Protein AF-A0A1H0V6J5-F1 (afdb_monomer_lite)

pLDDT: mean 73.84, std 20.52, range [30.53, 98.06]

Sequence (444 aa):
MPEMDPIKNMISATDPMHGDPAVPDGEATLRRILTEPAEFSDSLPHNVFSLADRKRRRARLAGVLTLAAAAVTAGVLVATNLGSLTTAPVPAGTVTPTATASPMASATASAGVSPSATPTPTSAASVPAATGPVACTKDSVVGVQSWFADQLPAAQVAGCAGDWMALSMTASGGQTDTGSWFWMAKLTDRKYIIDADQPWANMPGWDQAAANNERLTAEQYMDGQFASKGIPVELRTALVGAPEPGSLAARGIKTYQYWSTGYKLAFNYPAAWQLAGTAASNALSNGEGTSLTDSAGKEVARLAFGDTNDWTTSGCLNNAPYKVLDSQPMAGLPVDPEAPAQGAPRFAYVAMTSAANDGGPVQAGIGITNRIAGQDGIGCVLDFAVQGPDSLKFYSFADRRPLGGATWGLYKFQTMDEALAFTRTQAYKDLKTVITSLTVTKVS

Structure (mmCIF, N/CA/C/O backbone):
data_AF-A0A1H0V6J5-F1
#
_entry.id   AF-A0A1H0V6J5-F1
#
loop_
_atom_site.group_PDB
_atom_site.id
_atom_site.type_symbol
_atom_site.label_atom_id
_atom_site.label_alt_id
_atom_site.label_comp_id
_atom_site.label_asym_id
_atom_site.label_entity_id
_atom_site.label_seq_id
_atom_site.pdbx_PDB_ins_code
_atom_site.Cartn_x
_atom_site.Cartn_y
_atom_site.Cartn_z
_atom_site.occupancy
_atom_site.B_iso_or_equiv
_atom_site.auth_seq_id
_atom_site.auth_comp_id
_atom_site.auth_asym_id
_atom_site.auth_atom_id
_atom_site.pdbx_PDB_model_num
ATOM 1 N N . MET A 1 1 ? -52.566 -12.460 -64.197 1.00 46.47 1 MET A N 1
ATOM 2 C CA . MET A 1 1 ? -51.550 -11.472 -63.779 1.00 46.47 1 MET A CA 1
ATOM 3 C C . MET A 1 1 ? -50.458 -12.252 -63.069 1.00 46.47 1 MET A C 1
ATOM 5 O O . MET A 1 1 ? -50.812 -12.945 -62.125 1.00 46.47 1 MET A O 1
ATOM 9 N N . PRO A 1 2 ? -49.212 -12.279 -63.569 1.00 49.19 2 PRO A N 1
ATOM 10 C CA . PRO A 1 2 ? -48.155 -13.048 -62.932 1.00 49.19 2 PRO A CA 1
ATOM 11 C C . PRO A 1 2 ? -47.672 -12.306 -61.683 1.00 49.19 2 PRO A C 1
ATOM 13 O O . PRO A 1 2 ? -47.327 -11.127 -61.734 1.00 49.19 2 PRO A O 1
ATOM 16 N N . GLU A 1 3 ? -47.729 -13.018 -60.568 1.00 61.97 3 GLU A N 1
ATOM 17 C CA . GLU A 1 3 ? -47.340 -12.607 -59.225 1.00 61.97 3 GLU A CA 1
ATOM 18 C C . GLU A 1 3 ? -45.806 -12.549 -59.147 1.00 61.97 3 GLU A C 1
ATOM 20 O O . GLU A 1 3 ? -45.122 -13.530 -59.438 1.00 61.97 3 GLU A O 1
ATOM 25 N N . MET A 1 4 ? -45.256 -11.366 -58.856 1.00 65.00 4 MET A N 1
ATOM 26 C CA . MET A 1 4 ? -43.814 -11.175 -58.682 1.00 65.00 4 MET A CA 1
ATOM 27 C C . MET A 1 4 ? -43.392 -11.592 -57.275 1.00 65.00 4 MET A C 1
ATOM 29 O O . MET A 1 4 ? -43.986 -11.166 -56.288 1.00 65.00 4 MET A O 1
ATOM 33 N N . ASP A 1 5 ? -42.322 -12.380 -57.218 1.00 68.88 5 ASP A N 1
ATOM 34 C CA . ASP A 1 5 ? -41.716 -12.913 -56.002 1.00 68.88 5 ASP A CA 1
ATOM 35 C C . ASP A 1 5 ? -41.180 -11.781 -55.088 1.00 68.88 5 ASP A C 1
ATOM 37 O O . ASP A 1 5 ? -40.310 -11.006 -55.516 1.00 68.88 5 ASP A O 1
ATOM 41 N N . PRO A 1 6 ? -41.670 -11.658 -53.837 1.00 68.44 6 PRO A N 1
ATOM 42 C CA . PRO A 1 6 ? -41.308 -10.578 -52.914 1.00 68.44 6 PRO A CA 1
ATOM 43 C C . PRO A 1 6 ? -39.819 -10.554 -52.549 1.00 68.44 6 PRO A C 1
ATOM 45 O O . PRO A 1 6 ? -39.295 -9.502 -52.179 1.00 68.44 6 PRO A O 1
ATOM 48 N N . ILE A 1 7 ? -39.103 -11.670 -52.720 1.00 58.84 7 ILE A N 1
ATOM 49 C CA . ILE A 1 7 ? -37.666 -11.748 -52.429 1.00 58.84 7 ILE A CA 1
ATOM 50 C C . ILE A 1 7 ? -36.856 -10.925 -53.442 1.00 58.84 7 ILE A C 1
ATOM 52 O O . ILE A 1 7 ? -35.848 -10.309 -53.090 1.00 58.84 7 ILE A O 1
ATOM 56 N N . LYS A 1 8 ? -37.329 -10.816 -54.690 1.00 61.16 8 LYS A N 1
ATOM 57 C CA . LYS A 1 8 ? -36.633 -10.052 -55.734 1.00 61.16 8 LYS A CA 1
ATOM 58 C C . LYS A 1 8 ? -36.681 -8.539 -55.487 1.00 61.16 8 LYS A C 1
ATOM 60 O O . LYS A 1 8 ? -35.752 -7.840 -55.877 1.00 61.16 8 LYS A O 1
ATOM 65 N N . ASN A 1 9 ? -37.707 -8.057 -54.780 1.00 59.72 9 ASN A N 1
ATOM 66 C CA . ASN A 1 9 ? -37.846 -6.647 -54.399 1.00 59.72 9 ASN A CA 1
ATOM 67 C C . ASN A 1 9 ? -36.971 -6.246 -53.202 1.00 59.72 9 ASN A C 1
ATOM 69 O O . ASN A 1 9 ? -36.669 -5.067 -53.041 1.00 59.72 9 ASN A O 1
ATOM 73 N N . MET A 1 10 ? -36.535 -7.200 -52.373 1.00 59.53 10 MET A N 1
ATOM 74 C CA . MET A 1 10 ? -35.634 -6.898 -51.255 1.00 59.53 10 MET A CA 1
ATOM 75 C C . MET A 1 10 ? -34.166 -6.799 -51.681 1.00 59.53 10 MET A C 1
ATOM 77 O O . MET A 1 10 ? -33.404 -6.081 -51.045 1.00 59.53 10 MET A O 1
ATOM 81 N N . ILE A 1 11 ? -33.763 -7.467 -52.767 1.00 58.75 11 ILE A N 1
ATOM 82 C CA . ILE A 1 11 ? -32.358 -7.488 -53.211 1.00 58.75 11 ILE A CA 1
ATOM 83 C C . ILE A 1 11 ? -32.016 -6.264 -54.084 1.00 58.75 11 ILE A C 1
ATOM 85 O O . ILE A 1 11 ? -30.873 -5.819 -54.097 1.00 58.75 11 ILE A O 1
ATOM 89 N N . SER A 1 12 ? -32.995 -5.647 -54.756 1.00 57.00 12 SER A N 1
ATOM 90 C CA . SER A 1 12 ? -32.774 -4.424 -55.549 1.00 57.00 12 SER A CA 1
ATOM 91 C C . SER A 1 12 ? -32.612 -3.146 -54.716 1.00 57.00 12 SER A C 1
ATOM 93 O O . SER A 1 12 ? -32.213 -2.122 -55.259 1.00 57.00 12 SER A O 1
ATOM 95 N N . ALA A 1 13 ? -32.917 -3.179 -53.416 1.00 53.94 13 ALA A N 1
ATOM 96 C CA . ALA A 1 13 ? -32.849 -2.010 -52.533 1.00 53.94 13 ALA A CA 1
ATOM 97 C C . ALA A 1 13 ? -31.482 -1.829 -51.844 1.00 53.94 13 ALA A C 1
ATOM 99 O O . ALA A 1 13 ? -31.339 -0.970 -50.979 1.00 53.94 13 ALA A O 1
ATOM 100 N N . THR A 1 14 ? -30.478 -2.646 -52.178 1.00 48.25 14 THR A N 1
ATOM 101 C CA . THR A 1 14 ? -29.167 -2.635 -51.500 1.00 48.25 14 THR A CA 1
ATOM 102 C C . THR A 1 14 ? -28.004 -2.596 -52.491 1.00 48.25 14 THR A C 1
ATOM 104 O O . THR A 1 14 ? -26.972 -3.218 -52.262 1.00 48.25 14 THR A O 1
ATOM 107 N N . ASP A 1 15 ? -28.163 -1.870 -53.601 1.00 55.22 15 ASP A N 1
ATOM 108 C CA . ASP A 1 15 ? -27.044 -1.510 -54.477 1.00 55.22 15 ASP A CA 1
ATOM 109 C C . ASP A 1 15 ? -26.354 -0.241 -53.929 1.00 55.22 15 ASP A C 1
ATOM 111 O O . ASP A 1 15 ? -26.942 0.842 -53.982 1.00 55.22 15 ASP A O 1
ATOM 115 N N . PRO A 1 16 ? -25.130 -0.337 -53.377 1.00 50.22 16 PRO A N 1
ATOM 116 C CA . PRO A 1 16 ? -24.439 0.787 -52.750 1.00 50.22 16 PRO A CA 1
ATOM 117 C C . PRO A 1 16 ? -23.784 1.742 -53.763 1.00 50.22 16 PRO A C 1
ATOM 119 O O . PRO A 1 16 ? -23.086 2.666 -53.350 1.00 50.22 16 PRO A O 1
ATOM 122 N N . MET A 1 17 ? -23.972 1.533 -55.073 1.00 52.91 17 MET A N 1
ATOM 123 C CA . MET A 1 17 ? -23.316 2.328 -56.122 1.00 52.91 17 MET A CA 1
ATOM 124 C C . MET A 1 17 ? -24.209 3.411 -56.748 1.00 52.91 17 MET A C 1
ATOM 126 O O . MET A 1 17 ? -23.724 4.188 -57.571 1.00 52.91 17 MET A O 1
ATOM 130 N N . HIS A 1 18 ? -25.484 3.517 -56.362 1.00 52.94 18 HIS A N 1
ATOM 131 C CA . HIS A 1 18 ? -26.336 4.642 -56.765 1.00 52.94 18 HIS A CA 1
ATOM 132 C C . HIS A 1 18 ? -26.285 5.752 -55.709 1.00 52.94 18 HIS A C 1
ATOM 134 O O . HIS A 1 18 ? -26.972 5.704 -54.693 1.00 52.94 18 HIS A O 1
ATOM 140 N N . GLY A 1 19 ? -25.432 6.750 -55.953 1.00 49.34 19 GLY A N 1
ATOM 141 C CA . GLY A 1 19 ? -25.333 7.949 -55.125 1.00 49.34 19 GLY A CA 1
ATOM 142 C C . GLY A 1 19 ? -26.626 8.767 -55.155 1.00 49.34 19 GLY A C 1
ATOM 143 O O . GLY A 1 19 ? -27.114 9.138 -56.221 1.00 49.34 19 GLY A O 1
ATOM 144 N N . ASP A 1 20 ? -27.163 9.042 -53.971 1.00 48.38 20 ASP A N 1
ATOM 145 C CA . ASP A 1 20 ? -28.308 9.922 -53.747 1.00 48.38 20 ASP A CA 1
ATOM 146 C C . ASP A 1 20 ? -27.907 11.387 -54.047 1.00 48.38 20 ASP A C 1
ATOM 148 O O . ASP A 1 20 ? -26.966 11.894 -53.426 1.00 48.38 20 ASP A O 1
ATOM 152 N N . PRO A 1 21 ? -28.569 12.100 -54.983 1.00 54.00 21 PRO A N 1
ATOM 153 C CA . PRO A 1 21 ? -28.198 13.467 -55.370 1.00 54.00 21 PRO A CA 1
ATOM 154 C C . PRO A 1 21 ? -28.441 14.527 -54.278 1.00 54.00 21 PRO A C 1
ATOM 156 O O . PRO A 1 21 ? -28.193 15.710 -54.514 1.00 54.00 21 PRO A O 1
ATOM 159 N N . ALA A 1 22 ? -28.928 14.138 -53.096 1.00 58.81 22 ALA A N 1
ATOM 160 C CA . ALA A 1 22 ? -29.209 15.044 -51.983 1.00 58.81 22 ALA A CA 1
ATOM 161 C C . ALA A 1 22 ? -28.059 15.205 -50.963 1.00 58.81 22 ALA A C 1
ATOM 163 O O . ALA A 1 22 ? -28.188 16.012 -50.039 1.00 58.81 22 ALA A O 1
ATOM 164 N N . VAL A 1 23 ? -26.938 14.483 -51.101 1.00 59.75 23 VAL A N 1
ATOM 165 C CA . VAL A 1 23 ? -25.793 14.601 -50.176 1.00 59.75 23 VAL A CA 1
ATOM 166 C C . VAL A 1 23 ? -24.740 15.566 -50.745 1.00 59.75 23 VAL A C 1
ATOM 168 O O . VAL A 1 23 ? -24.264 15.344 -51.858 1.00 59.75 23 VAL A O 1
ATOM 171 N N . PRO A 1 24 ? -24.348 16.637 -50.023 1.00 60.69 24 PRO A N 1
ATOM 172 C CA . PRO A 1 24 ? -23.351 17.585 -50.512 1.00 60.69 24 PRO A CA 1
ATOM 173 C C . PRO A 1 24 ? -21.992 16.912 -50.714 1.00 60.69 24 PRO A C 1
ATOM 175 O O . PRO A 1 24 ? -21.483 16.243 -49.814 1.00 60.69 24 PRO A O 1
ATOM 178 N N . ASP A 1 25 ? -21.391 17.134 -51.882 1.00 73.19 25 ASP A N 1
ATOM 179 C CA . ASP A 1 25 ? -20.059 16.643 -52.223 1.00 73.19 25 ASP A CA 1
ATOM 180 C C . ASP A 1 25 ? -19.000 17.234 -51.270 1.00 73.19 25 ASP A C 1
ATOM 182 O O . ASP A 1 25 ? -18.678 18.433 -51.281 1.00 73.19 25 ASP A O 1
ATOM 186 N N . GLY A 1 26 ? -18.470 16.372 -50.402 1.00 68.75 26 GLY A N 1
ATOM 187 C CA . GLY A 1 26 ? -17.447 16.728 -49.424 1.00 68.75 26 GLY A CA 1
ATOM 188 C C . GLY A 1 26 ? -16.140 17.180 -50.074 1.00 68.75 26 GLY A C 1
ATOM 189 O O . GLY A 1 26 ? -15.422 17.996 -49.492 1.00 68.75 26 GLY A O 1
ATOM 190 N N . GLU A 1 27 ? -15.852 16.729 -51.298 1.00 72.75 27 GLU A N 1
ATOM 191 C CA . GLU A 1 27 ? -14.635 17.106 -52.015 1.00 72.75 27 GLU A CA 1
ATOM 192 C C . GLU A 1 27 ? -14.744 18.527 -52.587 1.00 72.75 27 GLU A C 1
ATOM 194 O O . GLU A 1 27 ? -13.803 19.319 -52.474 1.00 72.75 27 GLU A O 1
ATOM 199 N N . ALA A 1 28 ? -15.920 18.910 -53.096 1.00 70.38 28 ALA A N 1
ATOM 200 C CA . ALA A 1 28 ? -16.212 20.289 -53.495 1.00 70.38 28 ALA A CA 1
ATOM 201 C C . ALA A 1 28 ? -16.152 21.264 -52.302 1.00 70.38 28 ALA A C 1
ATOM 203 O O . ALA A 1 28 ? -15.671 22.393 -52.432 1.00 70.38 28 ALA A O 1
ATOM 204 N N . THR A 1 29 ? -16.573 20.810 -51.118 1.00 71.38 29 THR A N 1
ATOM 205 C CA . THR A 1 29 ? -16.521 21.601 -49.876 1.00 71.38 29 THR A CA 1
ATOM 206 C C . THR A 1 29 ? -15.081 21.810 -49.395 1.00 71.38 29 THR A C 1
ATOM 208 O O . THR A 1 29 ? -14.693 22.929 -49.056 1.00 71.38 29 THR A O 1
ATOM 211 N N . LEU A 1 30 ? -14.249 20.765 -49.440 1.00 66.94 30 LEU A N 1
ATOM 212 C CA . LEU A 1 30 ? -12.829 20.844 -49.080 1.00 66.94 30 LEU A CA 1
ATOM 213 C C . LEU A 1 30 ? -12.026 21.717 -50.044 1.00 66.94 30 LEU A C 1
ATOM 215 O O . LEU A 1 30 ? -11.186 22.502 -49.602 1.00 66.94 30 LEU A O 1
ATOM 219 N N . ARG A 1 31 ? -12.307 21.638 -51.351 1.00 72.19 31 ARG A N 1
ATOM 220 C CA . ARG A 1 31 ? -11.663 22.516 -52.337 1.00 72.19 31 ARG A CA 1
ATOM 221 C C . ARG A 1 31 ? -12.008 23.975 -52.079 1.00 72.19 31 ARG A C 1
ATOM 223 O O . ARG A 1 31 ? -11.101 24.796 -52.065 1.00 72.19 31 ARG A O 1
ATOM 230 N N . ARG A 1 32 ? -13.268 24.287 -51.764 1.00 67.38 32 ARG A N 1
ATOM 231 C CA . ARG A 1 32 ? -13.687 25.657 -51.441 1.00 67.38 32 ARG A CA 1
ATOM 232 C C . ARG A 1 32 ? -12.949 26.228 -50.225 1.00 67.38 32 ARG A C 1
ATOM 234 O O . ARG A 1 32 ? -12.457 27.347 -50.303 1.00 67.38 32 ARG A O 1
ATOM 241 N N . ILE A 1 33 ? -12.794 25.440 -49.159 1.00 68.00 33 ILE A N 1
ATOM 242 C CA . ILE A 1 33 ? -12.064 25.849 -47.944 1.00 68.00 33 ILE A CA 1
ATOM 243 C C . ILE A 1 33 ? -10.571 26.092 -48.224 1.00 68.00 33 ILE A C 1
ATOM 245 O O . ILE A 1 33 ? -9.963 26.958 -47.603 1.00 68.00 33 ILE A O 1
ATOM 249 N N . LEU A 1 34 ? -9.976 25.346 -49.158 1.00 72.81 34 LEU A N 1
ATOM 250 C CA . LEU A 1 34 ? -8.546 25.441 -49.469 1.00 72.81 34 LEU A CA 1
ATOM 251 C C . LEU A 1 34 ? -8.203 26.501 -50.528 1.00 72.81 34 LEU A C 1
ATOM 253 O O . LEU A 1 34 ? -7.044 26.901 -50.615 1.00 72.81 34 LEU A O 1
ATOM 257 N N . THR A 1 35 ? -9.172 26.948 -51.334 1.00 70.69 35 THR A N 1
ATOM 258 C CA . THR A 1 35 ? -8.946 27.959 -52.386 1.00 70.69 35 THR A CA 1
ATOM 259 C C . THR A 1 35 ? -9.472 29.357 -52.067 1.00 70.69 35 THR A C 1
ATOM 261 O O . THR A 1 35 ? -9.117 30.291 -52.785 1.00 70.69 35 THR A O 1
ATOM 264 N N . GLU A 1 36 ? -10.287 29.543 -51.024 1.00 52.97 36 GLU A N 1
ATOM 265 C CA . GLU A 1 36 ? -10.684 30.891 -50.596 1.00 52.97 36 GLU A CA 1
ATOM 266 C C . GLU A 1 36 ? -9.514 31.579 -49.852 1.00 52.97 36 GLU A C 1
ATOM 268 O O . GLU A 1 36 ? -9.002 31.037 -48.869 1.00 52.97 36 GLU A O 1
ATOM 273 N N . PRO A 1 37 ? -9.040 32.759 -50.302 1.00 47.38 37 PRO A N 1
ATOM 274 C CA . PRO A 1 37 ? -8.000 33.495 -49.597 1.00 47.38 37 PRO A CA 1
ATOM 275 C C . PRO A 1 37 ? -8.561 34.020 -48.272 1.00 47.38 37 PRO A C 1
ATOM 277 O O . PRO A 1 37 ? -9.511 34.798 -48.250 1.00 47.38 37 PRO A O 1
ATOM 280 N N . ALA A 1 38 ? -7.966 33.589 -47.160 1.00 49.38 38 ALA A N 1
ATOM 281 C CA . ALA A 1 38 ? -8.311 34.077 -45.833 1.00 49.38 38 ALA A CA 1
ATOM 282 C C . ALA A 1 38 ? -7.969 35.572 -45.715 1.00 49.38 38 ALA A C 1
ATOM 284 O O . ALA A 1 38 ? -6.807 35.943 -45.531 1.00 49.38 38 ALA A O 1
ATOM 285 N N . GLU A 1 39 ? -8.979 36.438 -45.796 1.00 44.78 39 GLU A N 1
ATOM 286 C CA . GLU A 1 39 ? -8.870 37.821 -45.339 1.00 44.78 39 GLU A CA 1
ATOM 287 C C . GLU A 1 39 ? -8.744 37.822 -43.807 1.00 44.78 39 GLU A C 1
ATOM 289 O O . GLU A 1 39 ? -9.723 37.830 -43.061 1.00 44.78 39 GLU A O 1
ATOM 294 N N . PHE A 1 40 ? -7.504 37.778 -43.320 1.00 39.59 40 PHE A N 1
ATOM 295 C CA . PHE A 1 40 ? -7.186 38.064 -41.926 1.00 39.59 40 PHE A CA 1
ATOM 296 C C . PHE A 1 40 ? -7.350 39.567 -41.679 1.00 39.59 40 PHE A C 1
ATOM 298 O O . PHE A 1 40 ? -6.433 40.357 -41.902 1.00 39.59 40 PHE A O 1
ATOM 305 N N . SER A 1 41 ? -8.522 39.970 -41.191 1.00 38.38 41 SER A N 1
ATOM 306 C CA . SER A 1 41 ? -8.680 41.265 -40.530 1.00 38.38 41 SER A CA 1
ATOM 307 C C . SER A 1 41 ? -8.069 41.173 -39.129 1.00 38.38 41 SER A C 1
ATOM 309 O O . SER A 1 41 ? -8.732 40.794 -38.164 1.00 38.38 41 SER A O 1
ATOM 311 N N . ASP A 1 42 ? -6.781 41.503 -39.025 1.00 47.91 42 ASP A N 1
ATOM 312 C CA . ASP A 1 42 ? -6.049 41.661 -37.764 1.00 47.91 42 ASP A CA 1
ATOM 313 C C . ASP A 1 42 ? -6.513 42.951 -37.056 1.00 47.91 42 ASP A C 1
ATOM 315 O O . ASP A 1 42 ? -5.869 43.999 -37.083 1.00 47.91 42 ASP A O 1
ATOM 319 N N . SER A 1 43 ? -7.684 42.898 -36.426 1.00 46.09 43 SER A N 1
ATOM 320 C CA . SER A 1 43 ? -8.114 43.910 -35.460 1.00 46.09 43 SER A CA 1
ATOM 321 C C . SER A 1 43 ? -8.621 43.220 -34.199 1.00 46.09 43 SER A C 1
ATOM 323 O O . SER A 1 43 ? -9.820 43.019 -34.002 1.00 46.09 43 SER A O 1
ATOM 325 N N . LEU A 1 44 ? -7.684 42.819 -33.340 1.00 53.97 44 LEU A N 1
ATOM 326 C CA . LEU A 1 44 ? -8.000 42.375 -31.986 1.00 53.97 44 LEU A CA 1
ATOM 327 C C . LEU A 1 44 ? -8.433 43.586 -31.131 1.00 53.97 44 LEU A C 1
ATOM 329 O O . LEU A 1 44 ? -7.813 44.649 -31.222 1.00 53.97 44 LEU A O 1
ATOM 333 N N . PRO A 1 45 ? -9.470 43.452 -30.284 1.00 57.09 45 PRO A N 1
ATOM 334 C CA . PRO A 1 45 ? -9.899 44.517 -29.379 1.00 57.09 45 PRO A CA 1
ATOM 335 C C . PRO A 1 45 ? -8.780 44.903 -28.392 1.00 57.09 45 PRO A C 1
ATOM 337 O O . PRO A 1 45 ? -7.971 44.063 -27.993 1.00 57.09 45 PRO A O 1
ATOM 340 N N . HIS A 1 46 ? -8.739 46.184 -27.993 1.00 50.41 46 HIS A N 1
ATOM 341 C CA . HIS A 1 46 ? -7.635 46.875 -27.288 1.00 50.41 46 HIS A CA 1
ATOM 342 C C . HIS A 1 46 ? -7.189 46.304 -25.920 1.00 50.41 46 HIS A C 1
ATOM 344 O O . HIS A 1 46 ? -6.366 46.900 -25.228 1.00 50.41 46 HIS A O 1
ATOM 350 N N . ASN A 1 47 ? -7.709 45.155 -25.512 1.00 56.38 47 ASN A N 1
ATOM 351 C CA . ASN A 1 47 ? -7.498 44.511 -24.222 1.00 56.38 47 ASN A CA 1
ATOM 352 C C . ASN A 1 47 ? -6.980 43.064 -24.327 1.00 56.38 47 ASN A C 1
ATOM 354 O O . ASN A 1 47 ? -6.792 42.418 -23.294 1.00 56.38 47 ASN A O 1
ATOM 358 N N . VAL A 1 48 ? -6.691 42.557 -25.531 1.00 52.03 48 VAL A N 1
ATOM 359 C CA . VAL A 1 48 ? -6.145 41.204 -25.720 1.00 52.03 48 VAL A CA 1
ATOM 360 C C . VAL A 1 48 ? -4.692 41.282 -26.183 1.00 52.03 48 VAL A C 1
ATOM 362 O O . VAL A 1 48 ? -4.392 41.646 -27.315 1.00 52.03 48 VAL A O 1
ATOM 365 N N . PHE A 1 49 ? -3.767 40.942 -25.286 1.00 63.47 49 PHE A N 1
ATOM 366 C CA . PHE A 1 49 ? -2.339 40.899 -25.599 1.00 63.47 49 PHE A CA 1
ATOM 367 C C . PHE A 1 49 ? -1.987 39.629 -26.371 1.00 63.47 49 PHE A C 1
ATOM 369 O O . PHE A 1 49 ? -2.352 38.524 -25.960 1.00 63.47 49 PHE A O 1
ATOM 376 N N . SER A 1 50 ? -1.212 39.780 -27.446 1.00 66.62 50 SER A N 1
ATOM 377 C CA . SER A 1 50 ? -0.742 38.644 -28.234 1.00 66.62 50 SER A CA 1
ATOM 378 C C . SER A 1 50 ? 0.193 37.740 -27.412 1.00 66.62 50 SER A C 1
ATOM 380 O O . SER A 1 50 ? 0.935 38.179 -26.524 1.00 66.62 50 SER A O 1
ATOM 382 N N . LEU A 1 51 ? 0.203 36.443 -27.732 1.00 62.75 51 LEU A N 1
ATOM 383 C CA . LEU A 1 51 ? 1.126 35.468 -27.134 1.00 62.75 51 LEU A CA 1
ATOM 384 C C . LEU A 1 51 ? 2.604 35.855 -27.341 1.00 62.75 51 LEU A C 1
ATOM 386 O O . LEU A 1 51 ? 3.446 35.579 -26.479 1.00 62.75 51 LEU A O 1
ATOM 390 N N . ALA A 1 52 ? 2.915 36.544 -28.443 1.00 62.84 52 ALA A N 1
ATOM 391 C CA . ALA A 1 52 ? 4.247 37.070 -28.729 1.00 62.84 52 ALA A CA 1
ATOM 392 C C . ALA A 1 52 ? 4.658 38.182 -27.741 1.00 62.84 52 ALA A C 1
ATOM 394 O O . ALA A 1 52 ? 5.795 38.185 -27.253 1.00 62.84 52 ALA A O 1
ATOM 395 N N . ASP A 1 53 ? 3.726 39.059 -27.357 1.00 63.25 53 ASP A N 1
ATOM 396 C CA . ASP A 1 53 ? 3.967 40.118 -26.365 1.00 63.25 53 ASP A CA 1
ATOM 397 C C . ASP A 1 53 ? 4.169 39.554 -24.955 1.00 63.25 53 ASP A C 1
ATOM 399 O O . ASP A 1 53 ? 5.029 40.025 -24.198 1.00 63.25 53 ASP A O 1
ATOM 403 N N . ARG A 1 54 ? 3.445 38.479 -24.613 1.00 62.59 54 ARG A N 1
ATOM 404 C CA . ARG A 1 54 ? 3.627 37.757 -23.341 1.00 62.59 54 ARG A CA 1
ATOM 405 C C . ARG A 1 54 ? 5.011 37.105 -23.246 1.00 62.59 54 ARG A C 1
ATOM 407 O O . ARG A 1 54 ? 5.647 37.189 -22.192 1.00 62.59 54 ARG A O 1
ATOM 414 N N . LYS A 1 55 ? 5.518 36.521 -24.342 1.00 62.50 55 LYS A N 1
ATOM 415 C CA . LYS A 1 55 ? 6.881 35.953 -24.405 1.00 62.50 55 LYS A CA 1
ATOM 416 C C . LYS A 1 55 ? 7.965 37.027 -24.253 1.00 62.50 55 LYS A C 1
ATOM 418 O O . LYS A 1 55 ? 8.909 36.825 -23.490 1.00 62.50 55 LYS A O 1
ATOM 423 N N . ARG A 1 56 ? 7.811 38.194 -24.892 1.00 65.56 56 ARG A N 1
ATOM 424 C CA . ARG A 1 56 ? 8.784 39.302 -24.776 1.00 65.56 56 ARG A CA 1
ATOM 425 C C . ARG A 1 56 ? 8.844 39.916 -23.375 1.00 65.56 56 ARG A C 1
ATOM 427 O O . ARG A 1 56 ? 9.929 40.290 -22.934 1.00 65.56 56 ARG A O 1
ATOM 434 N N . ARG A 1 57 ? 7.724 39.988 -22.642 1.00 61.47 57 ARG A N 1
ATOM 435 C CA . ARG A 1 57 ? 7.729 40.478 -21.247 1.00 61.47 57 ARG A CA 1
ATOM 436 C C . ARG A 1 57 ? 8.420 39.515 -20.278 1.00 61.47 57 ARG A C 1
ATOM 438 O O . ARG A 1 57 ? 9.151 39.979 -19.409 1.00 61.47 57 ARG A O 1
ATOM 445 N N . ARG A 1 58 ? 8.268 38.195 -20.453 1.00 55.47 58 ARG A N 1
ATOM 446 C CA . ARG A 1 58 ? 8.969 37.198 -19.617 1.00 55.47 58 ARG A CA 1
ATOM 447 C C . ARG A 1 58 ? 10.489 37.228 -19.813 1.00 55.47 58 ARG A C 1
ATOM 449 O O . ARG A 1 58 ? 11.218 37.138 -18.834 1.00 55.47 58 ARG A O 1
ATOM 456 N N . ALA A 1 59 ? 10.964 37.466 -21.036 1.00 52.47 59 ALA A N 1
ATOM 457 C CA . ALA A 1 59 ? 12.398 37.614 -21.305 1.00 52.47 59 ALA A CA 1
ATOM 458 C C . ALA A 1 59 ? 13.022 38.860 -20.639 1.00 52.47 59 ALA A C 1
ATOM 460 O O . ALA A 1 59 ? 14.201 38.847 -20.303 1.00 52.47 59 ALA A O 1
ATOM 461 N N . ARG A 1 60 ? 12.241 39.925 -20.394 1.00 51.66 60 ARG A N 1
ATOM 462 C CA . ARG A 1 60 ? 12.729 41.151 -19.731 1.00 51.66 60 ARG A CA 1
ATOM 463 C C . ARG A 1 60 ? 12.817 41.041 -18.204 1.00 51.66 60 ARG A C 1
ATOM 465 O O . ARG A 1 60 ? 13.619 41.747 -17.610 1.00 51.66 60 ARG A O 1
ATOM 472 N N . LEU A 1 61 ? 12.045 40.152 -17.575 1.00 44.03 61 LEU A N 1
ATOM 473 C CA . LEU A 1 61 ? 12.088 39.930 -16.120 1.00 44.03 61 LEU A CA 1
ATOM 474 C C . LEU A 1 61 ? 13.242 39.013 -15.682 1.00 44.03 61 LEU A C 1
ATOM 476 O O . LEU A 1 61 ? 13.722 39.139 -14.562 1.00 44.03 61 LEU A O 1
ATOM 480 N N . ALA A 1 62 ? 13.738 38.149 -16.571 1.00 42.75 62 ALA A N 1
ATOM 481 C CA . ALA A 1 62 ? 14.887 37.285 -16.288 1.00 42.75 62 ALA A CA 1
ATOM 482 C C . ALA A 1 62 ? 16.248 38.016 -16.356 1.00 42.75 62 ALA A C 1
ATOM 484 O O . ALA A 1 62 ? 17.238 37.509 -15.844 1.00 42.75 62 ALA A O 1
ATOM 485 N N . GLY A 1 63 ? 16.310 39.209 -16.960 1.00 37.81 63 GLY A N 1
ATOM 486 C CA . GLY A 1 63 ? 17.555 39.964 -17.158 1.00 37.81 63 GLY A CA 1
ATOM 487 C C . GLY A 1 63 ? 17.928 40.958 -16.050 1.00 37.81 63 GLY A C 1
ATOM 488 O O . GLY A 1 63 ? 18.910 41.672 -16.212 1.00 37.81 63 GLY A O 1
ATOM 489 N N . VAL A 1 64 ? 17.154 41.057 -14.960 1.00 44.94 64 VAL A N 1
ATOM 490 C CA . VAL A 1 64 ? 17.341 42.098 -13.919 1.00 44.94 64 VAL A CA 1
ATOM 491 C C . VAL A 1 64 ? 17.777 41.530 -12.553 1.00 44.94 64 VAL A C 1
ATOM 493 O O . VAL A 1 64 ? 18.065 42.290 -11.637 1.00 44.94 64 VAL A O 1
ATOM 496 N N . LEU A 1 65 ? 17.931 40.210 -12.401 1.00 41.72 65 LEU A N 1
ATOM 497 C CA . LEU A 1 65 ? 18.341 39.569 -11.136 1.00 41.72 65 LEU A CA 1
ATOM 498 C C . LEU A 1 65 ? 19.731 38.917 -11.206 1.00 41.72 65 LEU A C 1
ATOM 500 O O . LEU A 1 65 ? 19.935 37.787 -10.777 1.00 41.72 65 LEU A O 1
ATOM 504 N N . THR A 1 66 ? 20.715 39.646 -11.723 1.00 44.78 66 THR A N 1
ATOM 505 C CA . THR A 1 66 ? 22.131 39.290 -11.561 1.00 44.78 66 THR A CA 1
ATOM 506 C C . THR A 1 66 ? 22.903 40.512 -11.101 1.00 44.78 66 THR A C 1
ATOM 508 O O . THR A 1 66 ? 23.389 41.260 -11.942 1.00 44.78 66 THR A O 1
ATOM 511 N N . LEU A 1 67 ? 22.983 40.727 -9.782 1.00 40.47 67 LEU A N 1
ATOM 512 C CA . LEU A 1 67 ? 24.079 41.425 -9.093 1.00 40.47 67 LEU A CA 1
ATOM 513 C C . LEU A 1 67 ? 23.878 41.381 -7.562 1.00 40.47 67 LEU A C 1
ATOM 515 O O . LEU A 1 67 ? 22.789 41.659 -7.074 1.00 40.47 67 LEU A O 1
ATOM 519 N N . ALA A 1 68 ? 24.984 41.110 -6.857 1.00 36.53 68 ALA A N 1
ATOM 520 C CA . ALA A 1 68 ? 25.231 41.182 -5.406 1.00 36.53 68 ALA A CA 1
ATOM 521 C C . ALA A 1 68 ? 24.757 39.996 -4.533 1.00 36.53 68 ALA A C 1
ATOM 523 O O . ALA A 1 68 ? 23.586 39.866 -4.209 1.00 36.53 68 ALA A O 1
ATOM 524 N N . ALA A 1 69 ? 25.683 39.164 -4.041 1.00 30.67 69 ALA A N 1
ATOM 525 C CA . ALA A 1 69 ? 26.516 39.467 -2.870 1.00 30.67 69 ALA A CA 1
ATOM 526 C C . ALA A 1 69 ? 27.438 38.277 -2.535 1.00 30.67 69 ALA A C 1
ATOM 528 O O . ALA A 1 69 ? 27.015 37.125 -2.486 1.00 30.67 69 ALA A O 1
ATOM 529 N N . ALA A 1 70 ? 28.714 38.584 -2.318 1.00 32.81 70 ALA A N 1
ATOM 530 C CA . ALA A 1 70 ? 29.751 37.658 -1.897 1.00 32.81 70 ALA A CA 1
ATOM 531 C C . ALA A 1 70 ? 29.868 37.598 -0.361 1.00 32.81 70 ALA A C 1
ATOM 533 O O . ALA A 1 70 ? 29.632 38.595 0.313 1.00 32.81 70 ALA A O 1
ATOM 534 N N . ALA A 1 71 ? 30.346 36.442 0.115 1.00 37.78 71 ALA A N 1
ATOM 535 C CA . ALA A 1 71 ? 31.126 36.191 1.334 1.00 37.78 71 ALA A CA 1
ATOM 536 C C . ALA A 1 71 ? 30.520 36.498 2.721 1.00 37.78 71 ALA A C 1
ATOM 538 O O . ALA A 1 71 ? 30.532 37.639 3.157 1.00 37.78 71 ALA A O 1
ATOM 539 N N . VAL A 1 72 ? 30.228 35.434 3.492 1.00 35.94 72 VAL A N 1
ATOM 540 C CA . VAL A 1 72 ? 30.720 35.264 4.879 1.00 35.94 72 VAL A CA 1
ATOM 541 C C . VAL A 1 72 ? 30.969 33.772 5.146 1.00 35.94 72 VAL A C 1
ATOM 543 O O . VAL A 1 72 ? 30.048 32.966 5.214 1.00 35.94 72 VAL A O 1
ATOM 546 N N . THR A 1 73 ? 32.239 33.416 5.319 1.00 37.84 73 THR A N 1
ATOM 547 C CA . THR A 1 73 ? 32.701 32.199 5.996 1.00 37.84 73 THR A CA 1
ATOM 548 C C . THR A 1 73 ? 32.780 32.459 7.501 1.00 37.84 73 THR A C 1
ATOM 550 O O . THR A 1 73 ? 33.508 33.360 7.913 1.00 37.84 73 THR A O 1
ATOM 553 N N . ALA A 1 74 ? 32.119 31.644 8.322 1.00 32.75 74 ALA A N 1
ATOM 554 C CA . ALA A 1 74 ? 32.484 31.441 9.725 1.00 32.75 74 ALA A CA 1
ATOM 555 C C . ALA A 1 74 ? 32.046 30.035 10.156 1.00 32.75 74 ALA A C 1
ATOM 557 O O . ALA A 1 74 ? 30.884 29.661 10.016 1.00 32.75 74 ALA A O 1
ATOM 558 N N . GLY A 1 75 ? 33.020 29.240 10.594 1.00 32.78 75 GLY A N 1
ATOM 559 C CA . GLY A 1 75 ? 32.859 27.830 10.912 1.00 32.78 75 GLY A CA 1
ATOM 560 C C . GLY A 1 75 ? 32.307 27.560 12.307 1.00 32.78 75 GLY A C 1
ATOM 561 O O . GLY A 1 75 ? 32.486 28.344 13.234 1.00 32.78 75 GLY A O 1
ATOM 562 N N . VAL A 1 76 ? 31.724 26.372 12.450 1.00 32.28 76 VAL A N 1
ATOM 563 C CA . VAL A 1 76 ? 31.593 25.667 13.724 1.00 32.28 76 VAL A CA 1
ATOM 564 C C . VAL A 1 76 ? 31.999 24.216 13.469 1.00 32.28 76 VAL A C 1
ATOM 566 O O . VAL A 1 76 ? 31.243 23.422 12.917 1.00 32.28 76 VAL A O 1
ATOM 569 N N . LEU A 1 77 ? 33.241 23.895 13.830 1.00 31.16 77 LEU A N 1
ATOM 570 C CA . LEU A 1 77 ? 33.749 22.532 13.968 1.00 31.16 77 LEU A CA 1
ATOM 571 C C . LEU A 1 77 ? 33.409 22.078 15.391 1.00 31.16 77 LEU A C 1
ATOM 573 O O . LEU A 1 77 ? 34.037 22.528 16.348 1.00 31.16 77 LEU A O 1
ATOM 577 N N . VAL A 1 78 ? 32.418 21.199 15.542 1.00 39.50 78 VAL A N 1
ATOM 578 C CA . VAL A 1 78 ? 32.244 20.437 16.785 1.00 39.50 78 VAL A CA 1
ATOM 579 C C . VAL A 1 78 ? 33.116 19.194 16.674 1.00 39.50 78 VAL A C 1
ATOM 581 O O . VAL A 1 78 ? 32.771 18.225 16.003 1.00 39.50 78 VAL A O 1
ATOM 584 N N . ALA A 1 79 ? 34.280 19.257 17.314 1.00 30.53 79 ALA A N 1
ATOM 585 C CA . ALA A 1 79 ? 35.128 18.109 17.574 1.00 30.53 79 ALA A CA 1
ATOM 586 C C . ALA A 1 79 ? 34.562 17.337 18.774 1.00 30.53 79 ALA A C 1
ATOM 588 O O . ALA A 1 79 ? 34.592 17.837 19.899 1.00 30.53 79 ALA A O 1
ATOM 589 N N . THR A 1 80 ? 34.068 16.117 18.558 1.00 41.28 80 THR A N 1
ATOM 590 C CA . THR A 1 80 ? 33.926 15.136 19.638 1.00 41.28 80 THR A CA 1
ATOM 591 C C . THR A 1 80 ? 35.101 14.169 19.601 1.00 41.28 80 THR A C 1
ATOM 593 O O . THR A 1 80 ? 35.437 13.542 18.600 1.00 41.28 80 THR A O 1
ATOM 596 N N . ASN A 1 81 ? 35.767 14.158 20.744 1.00 39.09 81 ASN A N 1
ATOM 597 C CA . ASN A 1 81 ? 37.005 13.499 21.090 1.00 39.09 81 ASN A CA 1
ATOM 598 C C . ASN A 1 81 ? 36.699 12.036 21.451 1.00 39.09 81 ASN A C 1
ATOM 600 O O . ASN A 1 81 ? 36.019 11.789 22.446 1.00 39.09 81 ASN A O 1
ATOM 604 N N . LEU A 1 82 ? 37.177 11.073 20.661 1.00 41.19 82 LEU A N 1
ATOM 605 C CA . LEU A 1 82 ? 37.238 9.668 21.065 1.00 41.19 82 LEU A CA 1
ATOM 606 C C . LEU A 1 82 ? 38.681 9.193 20.909 1.00 41.19 82 LEU A C 1
ATOM 608 O O . LEU A 1 82 ? 39.274 9.274 19.835 1.00 41.19 82 LEU A O 1
ATOM 612 N N . GLY A 1 83 ? 39.240 8.795 22.048 1.00 37.94 83 GLY A N 1
ATOM 613 C CA . GLY A 1 83 ? 40.652 8.531 22.258 1.00 37.94 83 GLY A CA 1
ATOM 614 C C . GLY A 1 83 ? 41.217 7.352 21.471 1.00 37.94 83 GLY A C 1
ATOM 615 O O . GLY A 1 83 ? 40.517 6.479 20.962 1.00 37.94 83 GLY A O 1
ATOM 616 N N . SER A 1 84 ? 42.543 7.353 21.422 1.00 33.84 84 SER A N 1
ATOM 617 C CA . SER A 1 84 ? 43.401 6.327 20.856 1.00 33.84 84 SER A CA 1
ATOM 618 C C . SER A 1 84 ? 43.322 5.018 21.647 1.00 33.84 84 SER A C 1
ATOM 620 O O . SER A 1 84 ? 43.737 4.944 22.802 1.00 33.84 84 SER A O 1
ATOM 622 N N . LEU A 1 85 ? 42.885 3.948 20.983 1.00 35.19 85 LEU A N 1
ATOM 623 C CA . LEU A 1 85 ? 43.235 2.581 21.360 1.00 35.19 85 LEU A CA 1
ATOM 624 C C . LEU A 1 85 ? 44.302 2.077 20.389 1.00 35.19 85 LEU A C 1
ATOM 626 O O . LEU A 1 85 ? 44.024 1.564 19.309 1.00 35.19 85 LEU A O 1
ATOM 630 N N . THR A 1 86 ? 45.553 2.266 20.799 1.00 40.09 86 THR A N 1
ATOM 631 C CA . THR A 1 86 ? 46.693 1.483 20.325 1.00 40.09 86 THR A CA 1
ATOM 632 C C . THR A 1 86 ? 46.494 0.040 20.774 1.00 40.09 86 THR A C 1
ATOM 634 O O . THR A 1 86 ? 46.432 -0.223 21.970 1.00 40.09 86 THR A O 1
ATOM 637 N N . THR A 1 87 ? 46.429 -0.897 19.833 1.00 40.09 87 THR A N 1
ATOM 638 C CA . THR A 1 87 ? 47.013 -2.245 19.954 1.00 40.09 87 THR A CA 1
ATOM 639 C C . THR A 1 87 ? 46.990 -2.910 18.579 1.00 40.09 87 THR A C 1
ATOM 641 O O . THR A 1 87 ? 45.940 -3.155 17.995 1.00 40.09 87 THR A O 1
ATOM 644 N N . ALA A 1 88 ? 48.180 -3.158 18.038 1.00 43.28 88 ALA A N 1
ATOM 645 C CA . ALA A 1 88 ? 48.381 -3.909 16.808 1.00 43.28 88 ALA A CA 1
ATOM 646 C C . ALA A 1 88 ? 48.201 -5.417 17.052 1.00 43.28 88 ALA A C 1
ATOM 648 O O . ALA A 1 88 ? 48.691 -5.918 18.068 1.00 43.28 88 ALA A O 1
ATOM 649 N N . PRO A 1 89 ? 47.624 -6.159 16.091 1.00 46.47 89 PRO A N 1
ATOM 650 C CA . PRO A 1 89 ? 47.906 -7.578 15.938 1.00 46.47 89 PRO A CA 1
ATOM 651 C C . PRO A 1 89 ? 48.695 -7.877 14.650 1.00 46.47 89 PRO A C 1
ATOM 653 O O . PRO A 1 89 ? 48.502 -7.280 13.595 1.00 46.47 89 PRO A O 1
ATOM 656 N N . VAL A 1 90 ? 49.603 -8.834 14.816 1.00 46.62 90 VAL A N 1
ATOM 657 C CA . VAL A 1 90 ? 50.578 -9.454 13.903 1.00 46.62 90 VAL A CA 1
ATOM 658 C C . VAL A 1 90 ? 49.950 -9.989 12.594 1.00 46.62 90 VAL A C 1
ATOM 660 O O . VAL A 1 90 ? 48.795 -10.415 12.614 1.00 46.62 90 VAL A O 1
ATOM 663 N N . PRO A 1 91 ? 50.687 -10.021 11.460 1.00 51.66 91 PRO A N 1
ATOM 664 C CA . PRO A 1 91 ? 50.173 -10.519 10.181 1.00 51.66 91 PRO A CA 1
ATOM 665 C C . PRO A 1 91 ? 49.906 -12.034 10.177 1.00 51.66 91 PRO A C 1
ATOM 667 O O . PRO A 1 91 ? 50.719 -12.834 10.639 1.00 51.66 91 PRO A O 1
ATOM 670 N N . ALA A 1 92 ? 48.758 -12.412 9.608 1.00 42.19 92 ALA A N 1
ATOM 671 C CA . ALA A 1 92 ? 48.310 -13.787 9.428 1.00 42.19 92 ALA A CA 1
ATOM 672 C C . ALA A 1 92 ? 49.116 -14.514 8.339 1.00 42.19 92 ALA A C 1
ATOM 674 O O . ALA A 1 92 ? 49.301 -14.004 7.233 1.00 42.19 92 ALA A O 1
ATOM 675 N N . GLY A 1 93 ? 49.574 -15.721 8.671 1.00 41.47 93 GLY A N 1
ATOM 676 C CA . GLY A 1 93 ? 50.256 -16.631 7.762 1.00 41.47 93 GLY A CA 1
ATOM 677 C C . GLY A 1 93 ? 49.318 -17.226 6.712 1.00 41.47 93 GLY A C 1
ATOM 678 O O . GLY A 1 93 ? 48.175 -17.590 6.985 1.00 41.47 93 GLY A O 1
ATOM 679 N N . THR A 1 94 ? 49.846 -17.335 5.500 1.00 40.72 94 THR A N 1
ATOM 680 C CA . THR A 1 94 ? 49.255 -17.998 4.342 1.00 40.72 94 THR A CA 1
ATOM 681 C C . THR A 1 94 ? 49.145 -19.502 4.601 1.00 40.72 94 THR A C 1
ATOM 683 O O . THR A 1 94 ? 50.163 -20.167 4.785 1.00 40.72 94 THR A O 1
ATOM 686 N N . VAL A 1 95 ? 47.931 -20.059 4.575 1.00 42.84 95 VAL A N 1
ATOM 687 C CA . VAL A 1 95 ? 47.719 -21.512 4.476 1.00 42.84 95 VAL A CA 1
ATOM 688 C C . VAL A 1 95 ? 46.922 -21.848 3.220 1.00 42.84 95 VAL A C 1
ATOM 690 O O . VAL A 1 95 ? 45.823 -21.351 2.984 1.00 42.84 95 VAL A O 1
ATOM 693 N N . THR A 1 96 ? 47.538 -22.687 2.399 1.00 47.62 96 THR A N 1
ATOM 694 C CA . THR A 1 96 ? 47.034 -23.285 1.162 1.00 47.62 96 THR A CA 1
ATOM 695 C C . THR A 1 96 ? 45.957 -24.332 1.476 1.00 47.62 96 THR A C 1
ATOM 697 O O . THR A 1 96 ? 46.209 -25.188 2.326 1.00 47.62 96 THR A O 1
ATOM 700 N N . PRO A 1 97 ? 44.793 -24.360 0.802 1.00 55.12 97 PRO A N 1
ATOM 701 C CA . PRO A 1 97 ? 43.879 -25.489 0.925 1.00 55.12 97 PRO A CA 1
ATOM 702 C C . PRO A 1 97 ? 44.280 -26.634 -0.017 1.00 55.12 97 PRO A C 1
ATOM 704 O O . PRO A 1 97 ? 44.278 -26.497 -1.241 1.00 55.12 97 PRO A O 1
ATOM 707 N N . THR A 1 98 ? 44.588 -27.785 0.580 1.00 51.28 98 THR A N 1
ATOM 708 C CA . THR A 1 98 ? 44.690 -29.091 -0.084 1.00 51.28 98 THR A CA 1
ATOM 709 C C . THR A 1 98 ? 43.289 -29.670 -0.275 1.00 51.28 98 THR A C 1
ATOM 711 O O . THR A 1 98 ? 42.539 -29.827 0.687 1.00 51.28 98 THR A O 1
ATOM 714 N N . ALA A 1 99 ? 42.938 -30.012 -1.516 1.00 44.31 99 ALA A N 1
ATOM 715 C CA . ALA A 1 99 ? 41.733 -30.765 -1.844 1.00 44.31 99 ALA A CA 1
ATOM 716 C C . ALA A 1 99 ? 41.813 -32.194 -1.278 1.00 44.31 99 ALA A C 1
ATOM 718 O O . ALA A 1 99 ? 42.830 -32.869 -1.422 1.00 44.31 99 ALA A O 1
ATOM 719 N N . THR A 1 100 ? 40.739 -32.680 -0.657 1.00 50.28 100 THR A N 1
ATOM 720 C CA . THR A 1 100 ? 40.563 -34.104 -0.333 1.00 50.28 100 THR A CA 1
ATOM 721 C C . THR A 1 100 ? 39.148 -34.529 -0.702 1.00 50.28 100 THR A C 1
ATOM 723 O O . THR A 1 100 ? 38.184 -33.794 -0.499 1.00 50.28 100 THR A O 1
ATOM 726 N N . ALA A 1 101 ? 39.079 -35.692 -1.343 1.00 43.72 101 ALA A N 1
ATOM 727 C CA . ALA A 1 101 ? 37.947 -36.221 -2.077 1.00 43.72 101 ALA A CA 1
ATOM 728 C C . ALA A 1 101 ? 36.815 -36.801 -1.204 1.00 43.72 101 ALA A C 1
ATOM 730 O O . ALA A 1 101 ? 36.966 -37.065 -0.015 1.00 43.72 101 ALA A O 1
ATOM 731 N N . SER A 1 102 ? 35.696 -37.004 -1.903 1.00 44.78 102 SER A N 1
ATOM 732 C CA . SER A 1 102 ? 34.418 -37.644 -1.560 1.00 44.78 102 SER A CA 1
ATOM 733 C C . SER A 1 102 ? 34.519 -38.973 -0.783 1.00 44.78 102 SER A C 1
ATOM 735 O O . SER A 1 102 ? 35.506 -39.697 -0.926 1.00 44.78 102 SER A O 1
ATOM 737 N N . PRO A 1 103 ? 33.439 -39.368 -0.078 1.00 54.62 103 PRO A N 1
ATOM 738 C CA . PRO A 1 103 ? 32.668 -40.474 -0.652 1.00 54.62 103 PRO A CA 1
ATOM 739 C C . PRO A 1 103 ? 31.136 -40.313 -0.607 1.00 54.62 103 PRO A C 1
ATOM 741 O O . PRO A 1 103 ? 30.526 -39.945 0.391 1.00 54.62 103 PRO A O 1
ATOM 744 N N . MET A 1 104 ? 30.553 -40.641 -1.759 1.00 46.72 104 MET A N 1
ATOM 745 C CA . MET A 1 104 ? 29.357 -41.447 -2.033 1.00 46.72 104 MET A CA 1
ATOM 746 C C . MET A 1 104 ? 28.531 -41.957 -0.831 1.00 46.72 104 MET A C 1
ATOM 748 O O . MET A 1 104 ? 28.993 -42.787 -0.052 1.00 46.72 104 MET A O 1
ATOM 752 N N . ALA A 1 105 ? 27.245 -41.591 -0.803 1.00 42.53 105 ALA A N 1
ATOM 753 C CA . ALA A 1 105 ? 26.185 -42.406 -0.211 1.00 42.53 105 ALA A CA 1
ATOM 754 C C . ALA A 1 105 ? 24.886 -42.252 -1.023 1.00 42.53 105 ALA A C 1
ATOM 756 O O . ALA A 1 105 ? 24.318 -41.167 -1.129 1.00 42.53 105 ALA A O 1
ATOM 757 N N . SER A 1 106 ? 24.448 -43.366 -1.611 1.00 46.38 106 SER A N 1
ATOM 758 C CA . SER A 1 106 ? 23.128 -43.556 -2.213 1.00 46.38 106 SER A CA 1
ATOM 759 C C . SER A 1 106 ? 22.060 -43.705 -1.131 1.00 46.38 106 SER A C 1
ATOM 761 O O . SER A 1 106 ? 22.253 -44.483 -0.200 1.00 46.38 106 SER A O 1
ATOM 763 N N . ALA A 1 107 ? 20.894 -43.086 -1.322 1.00 43.66 107 ALA A N 1
ATOM 764 C CA . ALA A 1 107 ? 19.638 -43.598 -0.777 1.00 43.66 107 ALA A CA 1
ATOM 765 C C . ALA A 1 107 ? 18.445 -43.158 -1.639 1.00 43.66 107 ALA A C 1
ATOM 767 O O . ALA A 1 107 ? 18.139 -41.977 -1.780 1.00 43.66 107 ALA A O 1
ATOM 768 N N . THR A 1 108 ? 17.783 -44.162 -2.202 1.00 45.84 108 THR A N 1
ATOM 769 C CA . THR A 1 108 ? 16.467 -44.125 -2.839 1.00 45.84 108 THR A CA 1
ATOM 770 C C . THR A 1 108 ? 15.385 -44.170 -1.761 1.00 45.84 108 THR A C 1
ATOM 772 O O . THR A 1 108 ? 15.417 -45.080 -0.936 1.00 45.84 108 THR A O 1
ATOM 775 N N . ALA A 1 109 ? 14.383 -43.289 -1.817 1.00 40.75 109 ALA A N 1
ATOM 776 C CA . ALA A 1 109 ? 13.031 -43.601 -1.348 1.00 40.75 109 ALA A CA 1
ATOM 777 C C . ALA A 1 109 ? 11.988 -42.686 -2.006 1.00 40.75 109 ALA A C 1
ATOM 779 O O . ALA A 1 109 ? 12.087 -41.463 -1.984 1.00 40.75 109 ALA A O 1
ATOM 780 N N . SER A 1 110 ? 10.990 -43.341 -2.589 1.00 44.16 110 SER A N 1
ATOM 781 C CA . SER A 1 110 ? 9.766 -42.791 -3.156 1.00 44.16 110 SER A CA 1
ATOM 782 C C . SER A 1 110 ? 8.680 -42.777 -2.078 1.00 44.16 110 SER A C 1
ATOM 784 O O . SER A 1 110 ? 8.521 -43.779 -1.385 1.00 44.16 110 SER A O 1
ATOM 786 N N . ALA A 1 111 ? 7.918 -41.688 -1.966 1.00 40.53 111 ALA A N 1
ATOM 787 C CA . ALA A 1 111 ? 6.547 -41.705 -1.457 1.00 40.53 111 ALA A CA 1
ATOM 788 C C . ALA A 1 111 ? 5.835 -40.411 -1.871 1.00 40.53 111 ALA A C 1
ATOM 790 O O . ALA A 1 111 ? 6.149 -39.323 -1.392 1.00 40.53 111 ALA A O 1
ATOM 791 N N . GLY A 1 112 ? 4.869 -40.544 -2.779 1.00 48.28 112 GLY A N 1
ATOM 792 C CA . GLY A 1 112 ? 3.867 -39.520 -3.022 1.00 48.28 112 GLY A CA 1
ATOM 793 C C . GLY A 1 112 ? 2.758 -39.619 -1.982 1.00 48.28 112 GLY A C 1
ATOM 794 O O . GLY A 1 112 ? 2.273 -40.714 -1.713 1.00 48.28 112 GLY A O 1
ATOM 795 N N . VAL A 1 113 ? 2.321 -38.477 -1.455 1.00 43.53 113 VAL A N 1
ATOM 796 C CA . VAL A 1 113 ? 0.968 -38.324 -0.913 1.00 43.53 113 VAL A CA 1
ATOM 797 C C . VAL A 1 113 ? 0.499 -36.896 -1.182 1.00 43.53 113 VAL A C 1
ATOM 799 O O . VAL A 1 113 ? 1.137 -35.924 -0.787 1.00 43.53 113 VAL A O 1
ATOM 802 N N . SER A 1 114 ? -0.623 -36.793 -1.887 1.00 49.38 114 SER A N 1
ATOM 803 C CA . SER A 1 114 ? -1.445 -35.593 -2.007 1.00 49.38 114 SER A CA 1
ATOM 804 C C . SER A 1 114 ? -2.413 -35.542 -0.824 1.00 49.38 114 SER A C 1
ATOM 806 O O . SER A 1 114 ? -2.977 -36.578 -0.467 1.00 49.38 114 SER A O 1
ATOM 808 N N . PRO A 1 115 ? -2.674 -34.353 -0.264 1.00 52.97 115 PRO A N 1
ATOM 809 C CA . PRO A 1 115 ? -4.040 -34.058 0.134 1.00 52.97 115 PRO A CA 1
ATOM 810 C C . PRO A 1 115 ? -4.522 -32.744 -0.483 1.00 52.97 115 PRO A C 1
ATOM 812 O O . PRO A 1 115 ? -3.996 -31.661 -0.229 1.00 52.97 115 PRO A O 1
ATOM 815 N N . SER A 1 116 ? -5.576 -32.866 -1.286 1.00 42.44 116 SER A N 1
ATOM 816 C CA . SER A 1 116 ? -6.500 -31.783 -1.596 1.00 42.44 116 SER A CA 1
ATOM 817 C C . SER A 1 116 ? -7.456 -31.645 -0.410 1.00 42.44 116 SER A C 1
ATOM 819 O O . SER A 1 116 ? -8.285 -32.523 -0.175 1.00 42.44 116 SER A O 1
ATOM 821 N N . ALA A 1 117 ? -7.316 -30.574 0.370 1.00 38.50 117 ALA A N 1
ATOM 822 C CA . ALA A 1 117 ? -8.314 -30.184 1.357 1.00 38.50 117 ALA A CA 1
ATOM 823 C C . ALA A 1 117 ? -9.214 -29.114 0.731 1.00 38.50 117 ALA A C 1
ATOM 825 O O . ALA A 1 117 ? -8.781 -28.002 0.435 1.00 38.50 117 ALA A O 1
ATOM 826 N N . THR A 1 118 ? -10.471 -29.485 0.506 1.00 41.69 118 THR A N 1
ATOM 827 C CA . THR A 1 118 ? -11.557 -28.557 0.180 1.00 41.69 118 THR A CA 1
ATOM 828 C C . THR A 1 118 ? -11.890 -27.757 1.446 1.00 41.69 118 THR A C 1
ATOM 830 O O . THR A 1 118 ? -12.146 -28.385 2.475 1.00 41.69 118 THR A O 1
ATOM 833 N N . PRO A 1 119 ? -11.886 -26.412 1.436 1.00 43.44 119 PRO A N 1
ATOM 834 C CA . PRO A 1 119 ? -12.313 -25.646 2.598 1.00 43.44 119 PRO A CA 1
ATOM 835 C C . PRO A 1 119 ? -13.838 -25.728 2.745 1.00 43.44 119 PRO A C 1
ATOM 837 O O . PRO A 1 119 ? -14.594 -25.193 1.935 1.00 43.44 119 PRO A O 1
ATOM 840 N N . THR A 1 120 ? -14.285 -26.413 3.795 1.00 41.12 120 THR A N 1
ATOM 841 C CA . THR A 1 120 ? -15.653 -26.341 4.321 1.00 41.12 120 THR A CA 1
ATOM 842 C C . THR A 1 120 ? -15.903 -24.929 4.873 1.00 41.12 120 THR A C 1
ATOM 844 O O . THR A 1 120 ? -15.025 -24.400 5.558 1.00 41.12 120 THR A O 1
ATOM 847 N N . PRO A 1 121 ? -17.063 -24.294 4.623 1.00 37.91 121 PRO A N 1
ATOM 848 C CA . PRO A 1 121 ? -17.385 -23.002 5.221 1.00 37.91 121 PRO A CA 1
ATOM 849 C C . PRO A 1 121 ? -17.526 -23.150 6.742 1.00 37.91 121 PRO A C 1
ATOM 851 O O . PRO A 1 121 ? -18.459 -23.779 7.238 1.00 37.91 121 PRO A O 1
ATOM 854 N N . THR A 1 122 ? -16.584 -22.572 7.485 1.00 37.47 122 THR A N 1
ATOM 855 C CA . THR A 1 122 ? -16.663 -22.435 8.941 1.00 37.47 122 THR A CA 1
ATOM 856 C C . THR A 1 122 ? -17.777 -21.446 9.275 1.00 37.47 122 THR A C 1
ATOM 858 O O . THR A 1 122 ? -17.639 -20.245 9.048 1.00 37.47 122 THR A O 1
ATOM 861 N N . SER A 1 123 ? -18.893 -21.953 9.803 1.00 40.22 123 SER A N 1
ATOM 862 C CA . SER A 1 123 ? -19.907 -21.138 10.472 1.00 40.22 123 SER A CA 1
ATOM 863 C C . SER A 1 123 ? -19.257 -20.295 11.569 1.00 40.22 123 SER A C 1
ATOM 865 O O . SER A 1 123 ? -18.428 -20.800 12.326 1.00 40.22 123 SER A O 1
ATOM 867 N N . ALA A 1 124 ? -19.643 -19.018 11.630 1.00 37.56 124 ALA A N 1
ATOM 868 C CA . ALA A 1 124 ? -19.213 -18.049 12.629 1.00 37.56 124 ALA A CA 1
ATOM 869 C C . ALA A 1 124 ? -19.180 -18.675 14.031 1.00 37.56 124 ALA A C 1
ATOM 871 O O . ALA A 1 124 ? -20.202 -19.126 14.551 1.00 37.56 124 ALA A O 1
ATOM 872 N N . ALA A 1 125 ? -17.984 -18.726 14.616 1.00 36.03 125 ALA A N 1
ATOM 873 C CA . ALA A 1 125 ? -17.795 -19.166 15.983 1.00 36.03 125 ALA A CA 1
ATOM 874 C C . ALA A 1 125 ? -18.544 -18.201 16.910 1.00 36.03 125 ALA A C 1
ATOM 876 O O . ALA A 1 125 ? -18.240 -17.011 16.967 1.00 36.03 125 ALA A O 1
ATOM 877 N N . SER A 1 126 ? -19.532 -18.723 17.633 1.00 41.09 126 SER A N 1
ATOM 878 C CA . SER A 1 126 ? -20.106 -18.058 18.794 1.00 41.09 126 SER A CA 1
ATOM 879 C C . SER A 1 126 ? -18.984 -17.755 19.788 1.00 41.09 126 SER A C 1
ATOM 881 O O . SER A 1 126 ? -18.302 -18.675 20.247 1.00 41.09 126 SER A O 1
ATOM 883 N N . VAL A 1 127 ? -18.791 -16.471 20.094 1.00 48.22 127 VAL A N 1
ATOM 884 C CA . VAL A 1 127 ? -17.858 -15.975 21.112 1.00 48.22 127 VAL A CA 1
ATOM 885 C C . VAL A 1 127 ? -18.079 -16.752 22.421 1.00 48.22 127 VAL A C 1
ATOM 887 O O . VAL A 1 127 ? -19.234 -16.897 22.837 1.00 48.22 127 VAL A O 1
ATOM 890 N N . PRO A 1 128 ? -17.030 -17.272 23.088 1.00 42.62 128 PRO A N 1
ATOM 891 C CA . PRO A 1 128 ? -17.187 -17.882 24.401 1.00 42.62 128 PRO A CA 1
ATOM 892 C C . PRO A 1 128 ? -17.766 -16.840 25.359 1.00 42.62 128 PRO A C 1
ATOM 894 O O . PRO A 1 128 ? -17.199 -15.760 25.519 1.00 42.62 128 PRO A O 1
ATOM 897 N N . ALA A 1 129 ? -18.899 -17.151 25.987 1.00 42.72 129 ALA A N 1
ATOM 898 C CA . ALA A 1 129 ? -19.472 -16.313 27.028 1.00 42.72 129 ALA A CA 1
ATOM 899 C C . ALA A 1 129 ? -18.436 -16.126 28.148 1.00 42.72 129 ALA A C 1
ATOM 901 O O . ALA A 1 129 ? -18.086 -17.079 28.846 1.00 42.72 129 ALA A O 1
ATOM 902 N N . ALA A 1 130 ? -17.929 -14.903 28.304 1.00 46.12 130 ALA A N 1
ATOM 903 C CA . ALA A 1 130 ? -17.097 -14.544 29.439 1.00 46.12 130 ALA A CA 1
ATOM 904 C C . ALA A 1 130 ? -17.907 -14.763 30.727 1.00 46.12 130 ALA A C 1
ATOM 906 O O . ALA A 1 130 ? -19.003 -14.227 30.881 1.00 46.12 130 ALA A O 1
ATOM 907 N N . THR A 1 131 ? -17.367 -15.545 31.662 1.00 45.00 131 THR A N 1
ATOM 908 C CA . THR A 1 131 ? -17.946 -15.879 32.978 1.00 45.00 131 THR A CA 1
ATOM 909 C C . THR A 1 131 ? -17.914 -14.703 33.968 1.00 45.00 131 THR A C 1
ATOM 911 O O . THR A 1 131 ? -17.678 -14.886 35.162 1.00 45.00 131 THR A O 1
ATOM 914 N N . GLY A 1 132 ? -18.106 -13.479 33.476 1.00 55.19 132 GLY A N 1
ATOM 915 C CA . GLY A 1 132 ? -18.223 -12.276 34.290 1.00 55.19 132 GLY A CA 1
ATOM 916 C C . GLY A 1 132 ? -19.635 -12.110 34.871 1.00 55.19 132 GLY A C 1
ATOM 917 O O . GLY A 1 132 ? -20.592 -12.693 34.365 1.00 55.19 132 GLY A O 1
ATOM 918 N N . PRO A 1 133 ? -19.803 -11.292 35.925 1.00 65.44 133 PRO A N 1
ATOM 919 C CA . PRO A 1 133 ? -21.096 -11.068 36.579 1.00 65.44 133 PRO A CA 1
ATOM 920 C C . PRO A 1 133 ? -22.111 -10.272 35.734 1.00 65.44 133 PRO A C 1
ATOM 922 O O . PRO A 1 133 ? -23.234 -10.062 36.189 1.00 65.44 133 PRO A O 1
ATOM 925 N N . VAL A 1 134 ? -21.735 -9.804 34.539 1.00 83.25 134 VAL A N 1
ATOM 926 C CA . VAL A 1 134 ? -22.552 -8.942 33.671 1.00 83.25 134 VAL A CA 1
ATOM 927 C C . VAL A 1 134 ? -22.572 -9.507 32.258 1.00 83.25 134 VAL A C 1
ATOM 929 O O . VAL A 1 134 ? -21.548 -9.960 31.749 1.00 83.25 134 VAL A O 1
ATOM 932 N N . ALA A 1 135 ? -23.745 -9.491 31.626 1.00 86.56 135 ALA A N 1
ATOM 933 C CA . ALA A 1 135 ? -23.917 -10.014 30.281 1.00 86.56 135 ALA A CA 1
ATOM 934 C C . ALA A 1 135 ? -23.115 -9.186 29.265 1.00 86.56 135 ALA A C 1
ATOM 936 O O . ALA A 1 135 ? -23.207 -7.959 29.236 1.00 86.56 135 ALA A O 1
ATOM 937 N N . CYS A 1 136 ? -22.373 -9.863 28.386 1.00 90.44 136 CYS A N 1
ATOM 938 C CA . CYS A 1 136 ? -21.669 -9.236 27.268 1.00 90.44 136 CYS A CA 1
ATOM 939 C C . CYS A 1 136 ? -22.669 -8.813 26.179 1.00 90.44 136 CYS A C 1
ATOM 941 O O . CYS A 1 136 ? -22.831 -9.471 25.154 1.00 90.44 136 CYS A O 1
ATOM 943 N N . THR A 1 137 ? -23.424 -7.755 26.457 1.00 91.81 137 THR A N 1
ATOM 944 C CA . THR A 1 137 ? -24.520 -7.264 25.619 1.00 91.81 137 THR A CA 1
ATOM 945 C C . THR A 1 137 ? -24.520 -5.744 25.618 1.00 91.81 137 THR A C 1
ATOM 947 O O . THR A 1 137 ? -24.194 -5.119 26.628 1.00 91.81 137 THR A O 1
ATOM 950 N N . LYS A 1 138 ? -24.937 -5.140 24.503 1.00 89.69 138 LYS A N 1
ATOM 951 C CA . LYS A 1 138 ? -25.043 -3.679 24.380 1.00 89.69 138 LYS A CA 1
ATOM 952 C C . LYS A 1 138 ? -25.970 -3.053 25.431 1.00 89.69 138 LYS A C 1
ATOM 954 O O . LYS A 1 138 ? -25.710 -1.948 25.883 1.00 89.69 138 LYS A O 1
ATOM 959 N N . ASP A 1 139 ? -26.989 -3.788 25.881 1.00 89.38 139 ASP A N 1
ATOM 960 C CA . ASP A 1 139 ? -27.955 -3.328 26.892 1.00 89.38 139 ASP A CA 1
ATOM 961 C C . ASP A 1 139 ? -27.322 -3.158 28.284 1.00 89.38 139 ASP A C 1
ATOM 963 O O . ASP A 1 139 ? -27.893 -2.518 29.165 1.00 89.38 139 ASP A O 1
ATOM 967 N N . SER A 1 140 ? -26.128 -3.723 28.494 1.00 90.19 140 SER A N 1
ATOM 968 C CA . SER A 1 140 ? -25.358 -3.574 29.734 1.00 90.19 140 SER A CA 1
ATOM 969 C C . SER A 1 140 ? -24.471 -2.321 29.748 1.00 90.19 140 SER A C 1
ATOM 971 O O . SER A 1 140 ? -23.805 -2.056 30.754 1.00 90.19 140 SER A O 1
ATOM 973 N N . VAL A 1 141 ? -24.453 -1.559 28.649 1.00 90.44 141 VAL A N 1
ATOM 974 C CA . VAL A 1 141 ? -23.717 -0.300 28.516 1.00 90.44 141 VAL A CA 1
ATOM 975 C C . VAL A 1 141 ? -24.583 0.854 29.015 1.00 90.44 141 VAL A C 1
ATOM 977 O O . VAL A 1 141 ? -25.728 1.018 28.601 1.00 90.44 141 VAL A O 1
ATOM 980 N N . VAL A 1 142 ? -24.035 1.677 29.905 1.00 86.94 142 VAL A N 1
ATOM 981 C CA . VAL A 1 142 ? -24.700 2.858 30.471 1.00 86.94 142 VAL A CA 1
ATOM 982 C C . VAL A 1 142 ? -23.749 4.047 30.521 1.00 86.94 142 VAL A C 1
ATOM 984 O O . VAL A 1 142 ? -22.545 3.904 30.329 1.00 86.94 142 VAL A O 1
ATOM 987 N N . GLY A 1 143 ? -24.288 5.229 30.836 1.00 77.06 143 GLY A N 1
ATOM 988 C CA . GLY A 1 143 ? -23.465 6.413 31.096 1.00 77.06 143 GLY A CA 1
ATOM 989 C C . GLY A 1 143 ? -22.700 6.908 29.869 1.00 77.06 143 GLY A C 1
ATOM 990 O O . GLY A 1 143 ? -21.700 7.595 30.021 1.00 77.06 143 GLY A O 1
ATOM 991 N N . VAL A 1 144 ? -23.163 6.550 28.670 1.00 82.38 144 VAL A N 1
ATOM 992 C CA . VAL A 1 144 ? -22.597 7.034 27.412 1.00 82.38 144 VAL A CA 1
ATOM 993 C C . VAL A 1 144 ? -22.836 8.537 27.274 1.00 82.38 144 VAL A C 1
ATOM 995 O O . VAL A 1 144 ? -23.903 9.041 27.634 1.00 82.38 144 VAL A O 1
ATOM 998 N N . GLN A 1 145 ? -21.852 9.257 26.737 1.00 79.06 145 GLN A N 1
ATOM 999 C CA . GLN A 1 145 ? -22.039 10.663 26.381 1.00 79.06 145 GLN A CA 1
ATOM 1000 C C . GLN A 1 145 ? -23.157 10.806 25.334 1.00 79.06 145 GLN A C 1
ATOM 1002 O O . GLN A 1 145 ? -23.396 9.900 24.532 1.00 79.06 145 GLN A O 1
ATOM 1007 N N . SER A 1 146 ? -23.842 11.953 25.329 1.00 78.12 146 SER A N 1
ATOM 1008 C CA . SER A 1 146 ? -25.045 12.177 24.510 1.00 78.12 146 SER A CA 1
ATOM 1009 C C . SER A 1 146 ? -24.817 11.932 23.020 1.00 78.12 146 SER A C 1
ATOM 1011 O O . SER A 1 146 ? -25.640 11.295 22.375 1.00 78.12 146 SER A O 1
ATOM 1013 N N . TRP A 1 147 ? -23.676 12.364 22.487 1.00 78.62 147 TRP A N 1
ATOM 1014 C CA . TRP A 1 147 ? -23.345 12.179 21.075 1.00 78.62 147 TRP A CA 1
ATOM 1015 C C . TRP A 1 147 ? -23.123 10.698 20.703 1.00 78.62 147 TRP A C 1
ATOM 1017 O O . TRP A 1 147 ? -23.356 10.313 19.559 1.00 78.62 147 TRP A O 1
ATOM 1027 N N . PHE A 1 148 ? -22.701 9.855 21.656 1.00 78.88 148 PHE A N 1
ATOM 1028 C CA . PHE A 1 148 ? -22.528 8.415 21.444 1.00 78.88 148 PHE A CA 1
ATOM 1029 C C . PHE A 1 148 ? -23.832 7.640 21.654 1.00 78.88 148 PHE A C 1
ATOM 1031 O O . PHE A 1 148 ? -24.037 6.596 21.037 1.00 78.88 148 PHE A O 1
ATOM 1038 N N . ALA A 1 149 ? -24.736 8.150 22.496 1.00 83.75 149 ALA A N 1
ATOM 1039 C CA . ALA A 1 149 ? -26.038 7.534 22.744 1.00 83.75 149 ALA A CA 1
ATOM 1040 C C . ALA A 1 149 ? -26.827 7.303 21.443 1.00 83.75 149 ALA A C 1
ATOM 1042 O O . ALA A 1 149 ? -27.431 6.244 21.278 1.00 83.75 149 ALA A O 1
ATOM 1043 N N . ASP A 1 150 ? -26.743 8.245 20.500 1.00 82.75 150 ASP A N 1
ATOM 1044 C CA . ASP A 1 150 ? -27.391 8.151 19.185 1.00 82.75 150 ASP A CA 1
ATOM 1045 C C . ASP A 1 150 ? -26.759 7.082 18.278 1.00 82.75 150 ASP A C 1
ATOM 1047 O O . ASP A 1 150 ? -27.410 6.551 17.377 1.00 82.75 150 ASP A O 1
ATOM 1051 N N . GLN A 1 151 ? -25.493 6.739 18.519 1.00 82.56 151 GLN A N 1
ATOM 1052 C CA . GLN A 1 151 ? -24.730 5.778 17.725 1.00 82.56 151 GLN A CA 1
ATOM 1053 C C . GLN A 1 151 ? -24.759 4.357 18.306 1.00 82.56 151 GLN A C 1
ATOM 1055 O O . GLN A 1 151 ? -24.634 3.380 17.564 1.00 82.56 151 GLN A O 1
ATOM 1060 N N . LEU A 1 152 ? -24.967 4.220 19.620 1.00 85.25 152 LEU A N 1
ATOM 1061 C CA . LEU A 1 152 ? -25.004 2.938 20.327 1.00 85.25 152 LEU A CA 1
ATOM 1062 C C . LEU A 1 152 ? -25.961 1.901 19.693 1.00 85.25 152 LEU A C 1
ATOM 1064 O O . LEU A 1 152 ? -25.594 0.725 19.653 1.00 85.25 152 LEU A O 1
ATOM 1068 N N . PRO A 1 153 ? -27.143 2.263 19.143 1.00 87.38 153 PRO A N 1
ATOM 1069 C CA . PRO A 1 153 ? -28.006 1.298 18.460 1.00 87.38 153 PRO A CA 1
ATOM 1070 C C . PRO A 1 153 ? -27.374 0.637 17.228 1.00 87.38 153 PRO A C 1
ATOM 1072 O O . PRO A 1 153 ? -27.714 -0.511 16.932 1.00 87.38 153 PRO A O 1
ATOM 1075 N N . ALA A 1 154 ? -26.482 1.347 16.527 1.00 85.19 154 ALA A N 1
ATOM 1076 C CA . ALA A 1 154 ? -25.773 0.864 15.342 1.00 85.19 154 ALA A CA 1
ATOM 1077 C C . ALA A 1 154 ? -24.472 0.115 15.683 1.00 85.19 154 ALA A C 1
ATOM 1079 O O . ALA A 1 154 ? -23.933 -0.597 14.834 1.00 85.19 154 ALA A O 1
ATOM 1080 N N . ALA A 1 155 ? -23.974 0.252 16.913 1.00 88.25 155 ALA A N 1
ATOM 1081 C CA . ALA A 1 155 ? -22.787 -0.449 17.375 1.00 88.25 155 ALA A CA 1
ATOM 1082 C C . ALA A 1 155 ? -23.044 -1.956 17.543 1.00 88.25 155 ALA A C 1
ATOM 1084 O O . ALA A 1 155 ? -24.118 -2.393 17.971 1.00 88.25 155 ALA A O 1
ATOM 1085 N N . GLN A 1 156 ? -22.025 -2.761 17.246 1.00 91.56 156 GLN A N 1
ATOM 1086 C CA . GLN A 1 156 ? -22.038 -4.206 17.470 1.00 91.56 156 GLN A CA 1
ATOM 1087 C C . GLN A 1 156 ? -21.054 -4.564 18.579 1.00 91.56 156 GLN A C 1
ATOM 1089 O O . GLN A 1 156 ? -19.971 -3.996 18.654 1.00 91.56 156 GLN A O 1
ATOM 1094 N N . VAL A 1 157 ? -21.412 -5.510 19.446 1.00 93.62 157 VAL A N 1
ATOM 1095 C CA . VAL A 1 157 ? -20.477 -6.023 20.457 1.00 93.62 157 VAL A CA 1
ATOM 1096 C C . VAL A 1 157 ? -19.415 -6.853 19.746 1.00 93.62 157 VAL A C 1
ATOM 1098 O O . VAL A 1 157 ? -19.736 -7.890 19.171 1.00 93.62 157 VAL A O 1
ATOM 1101 N N . ALA A 1 158 ? -18.165 -6.392 19.791 1.00 94.06 158 ALA A N 1
ATOM 1102 C CA . ALA A 1 158 ? -17.025 -7.114 19.236 1.00 94.06 158 ALA A CA 1
ATOM 1103 C C . ALA A 1 158 ? -16.549 -8.215 20.197 1.00 94.06 158 ALA A C 1
ATOM 1105 O O . ALA A 1 158 ? -16.240 -9.326 19.768 1.00 94.06 158 ALA A O 1
ATOM 1106 N N . GLY A 1 159 ? -16.561 -7.935 21.504 1.00 94.44 159 GLY A N 1
ATOM 1107 C CA . GLY A 1 159 ? -16.168 -8.900 22.525 1.00 94.44 159 GLY A CA 1
ATOM 1108 C C . GLY A 1 159 ? -16.124 -8.313 23.933 1.00 94.44 159 GLY A C 1
ATOM 1109 O O . GLY A 1 159 ? -16.161 -7.096 24.122 1.00 94.44 159 GLY A O 1
ATOM 1110 N N . CYS A 1 160 ? -16.039 -9.192 24.933 1.00 94.81 160 CYS A N 1
ATOM 1111 C CA . CYS A 1 160 ? -15.845 -8.826 26.336 1.00 94.81 160 CYS A CA 1
ATOM 1112 C C . CYS A 1 160 ? -14.790 -9.726 26.971 1.00 94.81 160 CYS A C 1
ATOM 1114 O O . CYS A 1 160 ? -14.805 -10.942 26.773 1.00 94.81 160 CYS A O 1
ATOM 1116 N N . ALA A 1 161 ? -13.898 -9.138 27.762 1.00 95.31 161 ALA A N 1
ATOM 1117 C CA . ALA A 1 161 ? -12.831 -9.857 28.442 1.00 95.31 161 ALA A CA 1
ATOM 1118 C C . ALA A 1 161 ? -12.338 -9.062 29.655 1.00 95.31 161 ALA A C 1
ATOM 1120 O O . ALA A 1 161 ? -12.117 -7.854 29.568 1.00 95.31 161 ALA A O 1
ATOM 1121 N N . GLY A 1 162 ? -12.159 -9.744 30.790 1.00 92.25 162 GLY A N 1
ATOM 1122 C CA . GLY A 1 162 ? -11.886 -9.074 32.063 1.00 92.25 162 GLY A CA 1
ATOM 1123 C C . GLY A 1 162 ? -12.967 -8.037 32.383 1.00 92.25 162 GLY A C 1
ATOM 1124 O O . GLY A 1 162 ? -14.157 -8.307 32.223 1.00 92.25 162 GLY A O 1
ATOM 1125 N N . ASP A 1 163 ? -12.539 -6.835 32.760 1.00 95.19 163 ASP A N 1
ATOM 1126 C CA . ASP A 1 163 ? -13.420 -5.698 33.054 1.00 95.19 163 ASP A CA 1
ATOM 1127 C C . ASP A 1 163 ? -13.692 -4.817 31.823 1.00 95.19 163 ASP A C 1
ATOM 1129 O O . ASP A 1 163 ? -14.025 -3.641 31.960 1.00 95.19 163 ASP A O 1
ATOM 1133 N N . TRP A 1 164 ? -13.535 -5.354 30.612 1.00 96.12 164 TRP A N 1
ATOM 1134 C CA . TRP A 1 164 ? -13.643 -4.589 29.372 1.00 96.12 164 TRP A CA 1
ATOM 1135 C C . TRP A 1 164 ? -14.679 -5.178 28.417 1.00 96.12 164 TRP A C 1
ATOM 1137 O O . TRP A 1 164 ? -14.881 -6.393 28.345 1.00 96.12 164 TRP A O 1
ATOM 1147 N N . MET A 1 165 ? -15.307 -4.291 27.653 1.00 95.56 165 MET A N 1
ATOM 1148 C CA . MET A 1 165 ? -16.135 -4.594 26.491 1.00 95.56 165 MET A CA 1
ATOM 1149 C C . MET A 1 165 ? -15.665 -3.718 25.334 1.00 95.56 165 MET A C 1
ATOM 1151 O O . MET A 1 165 ? -15.379 -2.539 25.532 1.00 95.56 165 MET A O 1
ATOM 1155 N N . ALA A 1 166 ? -15.604 -4.287 24.136 1.00 95.81 166 ALA A N 1
ATOM 1156 C CA . ALA A 1 166 ? -15.381 -3.543 22.908 1.00 95.81 166 ALA A CA 1
ATOM 1157 C C . ALA A 1 166 ? -16.637 -3.573 22.037 1.00 95.81 166 ALA A C 1
ATOM 1159 O O . ALA A 1 166 ? -17.277 -4.614 21.858 1.00 95.81 166 ALA A O 1
ATOM 1160 N N . LEU A 1 167 ? -16.960 -2.422 21.464 1.00 93.38 167 LEU A N 1
ATOM 1161 C CA . LEU A 1 167 ? -18.049 -2.226 20.522 1.00 93.38 167 LEU A CA 1
ATOM 1162 C C . LEU A 1 167 ? -17.455 -1.785 19.188 1.00 93.38 167 LEU A C 1
ATOM 1164 O O . LEU A 1 167 ? -16.796 -0.753 19.120 1.00 93.38 167 LEU A O 1
ATOM 1168 N N . SER A 1 168 ? -17.672 -2.547 18.125 1.00 91.19 168 SER A N 1
ATOM 1169 C CA . SER A 1 168 ? -17.279 -2.143 16.779 1.00 91.19 168 SER A CA 1
ATOM 1170 C C . SER A 1 168 ? -18.325 -1.218 16.173 1.00 91.19 168 SER A C 1
ATOM 1172 O O . SER A 1 168 ? -19.528 -1.502 16.219 1.00 91.19 168 SER A O 1
ATOM 1174 N N . MET A 1 169 ? -17.854 -0.155 15.536 1.00 83.88 169 MET A N 1
ATOM 1175 C CA . MET A 1 169 ? -18.671 0.735 14.729 1.00 83.88 169 MET A CA 1
ATOM 1176 C C . MET A 1 169 ? -18.014 0.972 13.378 1.00 83.88 169 MET A C 1
ATOM 1178 O O . MET A 1 169 ? -16.828 1.290 13.291 1.00 83.88 169 MET A O 1
ATOM 1182 N N . THR A 1 170 ? -18.809 0.866 12.322 1.00 72.00 170 THR A N 1
ATOM 1183 C CA . THR A 1 170 ? -18.438 1.378 11.004 1.00 72.00 170 THR A CA 1
ATOM 1184 C C . THR A 1 170 ? -18.769 2.867 10.982 1.00 72.00 170 THR A C 1
ATOM 1186 O O . THR A 1 170 ? -19.870 3.237 11.392 1.00 72.00 170 THR A O 1
ATOM 1189 N N . ALA A 1 171 ? -17.848 3.729 10.540 1.00 60.94 171 ALA A N 1
ATOM 1190 C CA . ALA A 1 171 ? -18.132 5.158 10.419 1.00 60.94 171 ALA A CA 1
ATOM 1191 C C . ALA A 1 171 ? -19.416 5.380 9.597 1.00 60.94 171 ALA A C 1
ATOM 1193 O O . ALA A 1 171 ? -19.489 5.015 8.421 1.00 60.94 171 ALA A O 1
ATOM 1194 N N . SER A 1 172 ? -20.442 5.954 10.228 1.00 46.19 172 SER A N 1
ATOM 1195 C CA . SER A 1 172 ? -21.652 6.410 9.553 1.00 46.19 172 SER A CA 1
ATOM 1196 C C . SER A 1 172 ? -21.380 7.806 8.977 1.00 46.19 172 SER A C 1
ATOM 1198 O O . SER A 1 172 ? -20.738 8.643 9.610 1.00 46.19 172 SER A O 1
ATOM 1200 N N . GLY A 1 173 ? -21.768 8.019 7.716 1.00 38.38 173 GLY A N 1
ATOM 1201 C CA . GLY A 1 173 ? -21.341 9.161 6.902 1.00 38.38 173 GLY A CA 1
ATOM 1202 C C . GLY A 1 173 ? -21.481 10.522 7.594 1.00 38.38 173 GLY A C 1
ATOM 1203 O O . GLY A 1 173 ? -22.581 10.925 7.958 1.00 38.38 173 GLY A O 1
ATOM 1204 N N . GLY A 1 174 ? -20.363 11.244 7.729 1.00 35.88 174 GLY A N 1
ATOM 1205 C CA . GLY A 1 174 ? -20.351 12.637 8.190 1.00 35.88 174 GLY A CA 1
ATOM 1206 C C . GLY A 1 174 ? -19.022 13.123 8.777 1.00 35.88 174 GLY A C 1
ATOM 1207 O O . GLY A 1 174 ? -18.704 14.299 8.631 1.00 35.88 174 GLY A O 1
ATOM 1208 N N . GLN A 1 175 ? -18.221 12.249 9.395 1.00 40.16 175 GLN A N 1
ATOM 1209 C CA . GLN A 1 175 ? -16.878 12.602 9.873 1.00 40.16 175 GLN A CA 1
ATOM 1210 C C . GLN A 1 175 ? -15.812 12.302 8.815 1.00 40.16 175 GLN A C 1
ATOM 1212 O O . GLN A 1 175 ? -15.860 11.287 8.123 1.00 40.16 175 GLN A O 1
ATOM 1217 N N . THR A 1 176 ? -14.833 13.198 8.703 1.00 38.91 176 THR A N 1
ATOM 1218 C CA . THR A 1 176 ? -13.661 13.085 7.819 1.00 38.91 176 THR A CA 1
ATOM 1219 C C . THR A 1 176 ? -12.743 11.908 8.167 1.00 38.91 176 THR A C 1
ATOM 1221 O O . THR A 1 176 ? -11.874 11.559 7.370 1.00 38.91 176 THR A O 1
ATOM 1224 N N . ASP A 1 177 ? -12.957 11.271 9.321 1.00 44.56 177 ASP A N 1
ATOM 1225 C CA . ASP A 1 177 ? -12.244 10.075 9.760 1.00 44.56 177 ASP A CA 1
ATOM 1226 C C . ASP A 1 177 ? -12.898 8.826 9.166 1.00 44.56 177 ASP A C 1
ATOM 1228 O O . ASP A 1 177 ? -13.697 8.121 9.781 1.00 44.56 177 ASP A O 1
ATOM 1232 N N . THR A 1 178 ? -12.563 8.563 7.907 1.00 46.06 178 THR A N 1
ATOM 1233 C CA . THR A 1 178 ? -12.981 7.365 7.183 1.00 46.06 178 THR A CA 1
ATOM 1234 C C . THR A 1 178 ? -12.299 6.132 7.788 1.00 46.06 178 THR A C 1
ATOM 1236 O O . THR A 1 178 ? -11.147 5.845 7.461 1.00 46.06 178 THR A O 1
ATOM 1239 N N . GLY A 1 179 ? -12.974 5.410 8.681 1.00 59.97 179 GLY A N 1
ATOM 1240 C CA . GLY A 1 179 ? -12.499 4.112 9.163 1.00 59.97 179 GLY A CA 1
ATOM 1241 C C . GLY A 1 179 ? -13.408 3.479 10.209 1.00 59.97 179 GLY A C 1
ATOM 1242 O O . GLY A 1 179 ? -14.265 4.144 10.792 1.00 59.97 179 GLY A O 1
ATOM 1243 N N . SER A 1 180 ? -13.248 2.175 10.416 1.00 80.25 180 SER A N 1
ATOM 1244 C CA . SER A 1 180 ? -13.930 1.483 11.514 1.00 80.25 180 SER A CA 1
ATOM 1245 C C . SER A 1 180 ? -13.244 1.815 12.838 1.00 80.25 180 SER A C 1
ATOM 1247 O O . SER A 1 180 ? -12.036 2.031 12.869 1.00 80.25 180 SER A O 1
ATOM 1249 N N . TRP A 1 181 ? -13.998 1.841 13.934 1.00 89.00 181 TRP A N 1
ATOM 1250 C CA . TRP A 1 181 ? -13.475 2.102 15.278 1.00 89.00 181 TRP A CA 1
ATOM 1251 C C . TRP A 1 181 ? -13.989 1.060 16.266 1.00 89.00 181 TRP A C 1
ATOM 1253 O O . TRP A 1 181 ? -15.105 0.549 16.130 1.00 89.00 181 TRP A O 1
ATOM 1263 N N . PHE A 1 182 ? -13.188 0.789 17.292 1.00 93.06 182 PHE A N 1
ATOM 1264 C CA . PHE A 1 182 ? -13.610 0.064 18.482 1.00 93.06 182 PHE A CA 1
ATOM 1265 C C . PHE A 1 182 ? -13.801 1.042 19.637 1.00 93.06 182 PHE A C 1
ATOM 1267 O O . PHE A 1 182 ? -12.875 1.750 20.025 1.00 93.06 182 PHE A O 1
ATOM 1274 N N . TRP A 1 183 ? -14.999 1.063 20.205 1.00 92.62 183 TRP A N 1
ATOM 1275 C CA . TRP A 1 183 ? -15.314 1.793 21.423 1.00 92.62 183 TRP A CA 1
ATOM 1276 C C . TRP A 1 183 ? -15.163 0.883 22.624 1.00 92.62 183 TRP A C 1
ATOM 1278 O O . TRP A 1 183 ? -15.733 -0.206 22.661 1.00 92.62 183 TRP A O 1
ATOM 1288 N N . MET A 1 184 ? -14.399 1.336 23.607 1.00 94.25 184 MET A N 1
ATOM 1289 C CA . MET A 1 184 ? -14.112 0.571 24.806 1.00 94.25 184 MET A CA 1
ATOM 1290 C C . MET A 1 184 ? -15.006 1.027 25.936 1.00 94.25 184 MET A C 1
ATOM 1292 O O . MET A 1 184 ? -15.103 2.215 26.234 1.00 94.25 184 MET A O 1
ATOM 1296 N N . ALA A 1 185 ? -15.626 0.058 26.592 1.00 94.12 185 ALA A N 1
ATOM 1297 C CA . ALA A 1 185 ? -16.363 0.260 27.817 1.00 94.12 185 ALA A CA 1
ATOM 1298 C C . ALA A 1 185 ? -15.660 -0.480 28.953 1.00 94.12 185 ALA A C 1
ATOM 1300 O O . ALA A 1 185 ? -15.261 -1.639 28.800 1.00 94.12 185 ALA A O 1
ATOM 1301 N N . LYS A 1 186 ? -15.539 0.181 30.103 1.00 94.12 186 LYS A N 1
ATOM 1302 C CA . LYS A 1 186 ? -14.969 -0.405 31.315 1.00 94.12 186 LYS A CA 1
ATOM 1303 C C . LYS A 1 186 ? -16.078 -0.769 32.291 1.00 94.12 186 LYS A C 1
ATOM 1305 O O . LYS A 1 186 ? -17.042 -0.022 32.450 1.00 94.12 186 LYS A O 1
ATOM 1310 N N . LEU A 1 187 ? -15.956 -1.923 32.929 1.00 93.75 187 LEU A N 1
ATOM 1311 C CA . LEU A 1 187 ? -16.901 -2.401 33.921 1.00 93.75 187 LEU A CA 1
ATOM 1312 C C . LEU A 1 187 ? -16.713 -1.631 35.236 1.00 93.75 187 LEU A C 1
ATOM 1314 O O . LEU A 1 187 ? -15.670 -1.725 35.878 1.00 93.75 187 LEU A O 1
ATOM 1318 N N . THR A 1 188 ? -17.753 -0.914 35.653 1.00 91.00 188 THR A N 1
ATOM 1319 C CA . THR A 1 188 ? -17.825 -0.176 36.920 1.00 91.00 188 THR A CA 1
ATOM 1320 C C . THR A 1 188 ? -19.181 -0.459 37.556 1.00 91.00 188 THR A C 1
ATOM 1322 O O . THR A 1 188 ? -20.210 -0.348 36.894 1.00 91.00 188 THR A O 1
ATOM 1325 N N . ASP A 1 189 ? -19.210 -0.877 38.823 1.00 89.00 189 ASP A N 1
ATOM 1326 C CA . ASP A 1 189 ? -20.453 -1.159 39.563 1.00 89.00 189 ASP A CA 1
ATOM 1327 C C . ASP A 1 189 ? -21.447 -2.066 38.810 1.00 89.00 189 ASP A C 1
ATOM 1329 O O . ASP A 1 189 ? -22.659 -1.842 38.797 1.00 89.00 189 ASP A O 1
ATOM 1333 N N . ARG A 1 190 ? -20.920 -3.124 38.176 1.00 87.94 190 ARG A N 1
ATOM 1334 C CA . ARG A 1 190 ? -21.675 -4.092 37.355 1.00 87.94 190 ARG A CA 1
ATOM 1335 C C . ARG A 1 190 ? -22.357 -3.489 36.121 1.00 87.94 190 ARG A C 1
ATOM 1337 O O . ARG A 1 190 ? -23.347 -4.040 35.639 1.00 87.94 190 ARG A O 1
ATOM 1344 N N . LYS A 1 191 ? -21.839 -2.386 35.589 1.00 90.19 191 LYS A N 1
ATOM 1345 C CA . LYS A 1 191 ? -22.281 -1.824 34.312 1.00 90.19 191 LYS A CA 1
ATOM 1346 C C . LYS A 1 191 ? -21.083 -1.423 33.470 1.00 90.19 191 LYS A C 1
ATOM 1348 O O . LYS A 1 191 ? -20.061 -1.003 34.003 1.00 90.19 191 LYS A O 1
ATOM 1353 N N . TYR A 1 192 ? -21.202 -1.563 32.160 1.00 93.31 192 TYR A N 1
ATOM 1354 C CA . TYR A 1 192 ? -20.168 -1.099 31.248 1.00 93.31 192 TYR A CA 1
ATOM 1355 C C . TYR A 1 192 ? -20.359 0.393 30.999 1.00 93.31 192 TYR A C 1
ATOM 1357 O O . TYR A 1 192 ? -21.455 0.824 30.653 1.00 93.31 192 TYR A O 1
ATOM 1365 N N . ILE A 1 193 ? -19.307 1.182 31.194 1.00 91.75 193 ILE A N 1
ATOM 1366 C CA . ILE A 1 193 ? -19.328 2.630 30.989 1.00 91.75 193 ILE A CA 1
ATOM 1367 C C . ILE A 1 193 ? -18.357 2.976 29.868 1.00 91.75 193 ILE A C 1
ATOM 1369 O O . ILE A 1 193 ? -17.180 2.614 29.931 1.00 91.75 193 ILE A O 1
ATOM 1373 N N . ILE A 1 194 ? -18.858 3.684 28.855 1.00 90.12 194 ILE A N 1
ATOM 1374 C CA . ILE A 1 194 ? -18.027 4.339 27.841 1.00 90.12 194 ILE A CA 1
ATOM 1375 C C . ILE A 1 194 ? -17.869 5.788 28.271 1.00 90.12 194 ILE A C 1
ATOM 1377 O O . ILE A 1 194 ? -18.797 6.587 28.145 1.00 90.12 194 ILE A O 1
ATOM 1381 N N . ASP A 1 195 ? -16.692 6.110 28.782 1.00 88.75 195 ASP A N 1
ATOM 1382 C CA . ASP A 1 195 ? -16.324 7.475 29.126 1.00 88.75 195 ASP A CA 1
ATOM 1383 C C . ASP A 1 195 ? -15.438 8.026 28.008 1.00 88.75 195 ASP A C 1
ATOM 1385 O O . ASP A 1 195 ? -14.246 7.737 27.968 1.00 88.75 195 ASP A O 1
ATOM 1389 N N . ALA A 1 196 ? -16.025 8.763 27.061 1.00 82.69 196 ALA A N 1
ATOM 1390 C CA . ALA A 1 196 ? -15.313 9.226 25.869 1.00 82.69 196 ALA A CA 1
ATOM 1391 C C . ALA A 1 196 ? -14.199 10.247 26.154 1.00 82.69 196 ALA A C 1
ATOM 1393 O O . ALA A 1 196 ? -13.361 10.476 25.282 1.00 82.69 196 ALA A O 1
ATOM 1394 N N . ASP A 1 197 ? -14.155 10.811 27.364 1.00 84.94 197 ASP A N 1
ATOM 1395 C CA . ASP A 1 197 ? -13.072 11.699 27.793 1.00 84.94 197 ASP A CA 1
ATOM 1396 C C . ASP A 1 197 ? -11.812 10.907 28.177 1.00 84.94 197 ASP A C 1
ATOM 1398 O O . ASP A 1 197 ? -10.731 11.474 28.359 1.00 84.94 197 ASP A O 1
ATOM 1402 N N . GLN A 1 198 ? -11.924 9.581 28.296 1.00 89.31 198 GLN A N 1
ATOM 1403 C CA . GLN A 1 198 ? -10.800 8.728 28.634 1.00 89.31 198 GLN A CA 1
ATOM 1404 C C . GLN A 1 198 ? -9.976 8.385 27.394 1.00 89.31 198 GLN A C 1
ATOM 1406 O O . GLN A 1 198 ? -10.525 8.028 26.349 1.00 89.31 198 GLN A O 1
ATOM 1411 N N . PRO A 1 199 ? -8.637 8.356 27.514 1.00 87.56 199 PRO A N 1
ATOM 1412 C CA . PRO A 1 199 ? -7.759 8.033 26.392 1.00 87.56 199 PRO A CA 1
ATOM 1413 C C . PRO A 1 199 ? -7.965 6.607 25.861 1.00 87.56 199 PRO A C 1
ATOM 1415 O O . PRO A 1 199 ? -7.614 6.318 24.721 1.00 87.56 199 PRO A O 1
ATOM 1418 N N . TRP A 1 200 ? -8.538 5.710 26.668 1.00 90.62 200 TRP A N 1
ATOM 1419 C CA . TRP A 1 200 ? -8.826 4.328 26.291 1.00 90.62 200 TRP A CA 1
ATOM 1420 C C . TRP A 1 200 ? -10.160 4.135 25.560 1.00 90.62 200 TRP A C 1
ATOM 1422 O O . TRP A 1 200 ? -10.407 3.039 25.067 1.00 90.62 200 TRP A O 1
ATOM 1432 N N . ALA A 1 201 ? -11.020 5.156 25.489 1.00 89.88 201 ALA A N 1
ATOM 1433 C CA . ALA A 1 201 ? -12.417 5.007 25.074 1.00 89.88 201 ALA A CA 1
ATOM 1434 C C . ALA A 1 201 ? -12.610 4.655 23.600 1.00 89.88 201 ALA A C 1
ATOM 1436 O O . ALA A 1 201 ? -13.599 4.022 23.243 1.00 89.88 201 ALA A O 1
ATOM 1437 N N . ASN A 1 202 ? -11.667 5.039 22.747 1.00 89.62 202 ASN A N 1
ATOM 1438 C CA . ASN A 1 202 ? -11.661 4.685 21.337 1.00 89.62 202 ASN A CA 1
ATOM 1439 C C . ASN A 1 202 ? -10.372 3.948 20.996 1.00 89.62 202 ASN A C 1
ATOM 1441 O O . ASN A 1 202 ? -9.318 4.194 21.580 1.00 89.62 202 ASN A O 1
ATOM 1445 N N . MET A 1 203 ? -10.442 3.053 20.027 1.00 91.44 203 MET A N 1
ATOM 1446 C CA . MET A 1 203 ? -9.300 2.429 19.387 1.00 91.44 203 MET A CA 1
ATOM 1447 C C . MET A 1 203 ? -9.550 2.330 17.888 1.00 91.44 203 MET A C 1
ATOM 1449 O O . MET A 1 203 ? -10.694 2.125 17.475 1.00 91.44 203 MET A O 1
ATOM 1453 N N . PRO A 1 204 ? -8.493 2.460 17.077 1.00 91.62 204 PRO A N 1
ATOM 1454 C CA . PRO A 1 204 ? -8.614 2.311 15.639 1.00 91.62 204 PRO A CA 1
ATOM 1455 C C . PRO A 1 204 ? -9.112 0.911 15.275 1.00 91.62 204 PRO A C 1
ATOM 1457 O O . PRO A 1 204 ? -8.790 -0.075 15.941 1.00 91.62 204 PRO A O 1
ATOM 1460 N N . GLY A 1 205 ? -9.907 0.822 14.214 1.00 91.75 205 GLY A N 1
ATOM 1461 C CA . GLY A 1 205 ? -10.304 -0.446 13.612 1.00 91.75 205 GLY A CA 1
ATOM 1462 C C . GLY A 1 205 ? -9.144 -1.139 12.900 1.00 91.75 205 GLY A C 1
ATOM 1463 O O . GLY A 1 205 ? -8.063 -0.578 12.715 1.00 91.75 205 GLY A O 1
ATOM 1464 N N . TRP A 1 206 ? -9.367 -2.380 12.463 1.00 90.31 206 TRP A N 1
ATOM 1465 C CA . TRP A 1 206 ? -8.339 -3.179 11.781 1.00 90.31 206 TRP A CA 1
ATOM 1466 C C . TRP A 1 206 ? -7.868 -2.579 10.448 1.00 90.31 206 TRP A C 1
ATOM 1468 O O . TRP A 1 206 ? -6.713 -2.759 10.063 1.00 90.31 206 TRP A O 1
ATOM 1478 N N . ASP A 1 207 ? -8.740 -1.856 9.750 1.00 86.00 207 ASP A N 1
ATOM 1479 C CA . ASP A 1 207 ? -8.441 -1.113 8.524 1.00 86.00 207 ASP A CA 1
ATOM 1480 C C . ASP A 1 207 ? -7.490 0.061 8.785 1.00 86.00 207 ASP A C 1
ATOM 1482 O O . ASP A 1 207 ? -6.481 0.216 8.095 1.00 86.00 207 ASP A O 1
ATOM 1486 N N . GLN A 1 208 ? -7.766 0.844 9.827 1.00 88.00 208 GLN A N 1
ATOM 1487 C CA . GLN A 1 208 ? -6.891 1.929 10.265 1.00 88.00 208 GLN A CA 1
ATOM 1488 C C . GLN A 1 208 ? -5.568 1.391 10.811 1.00 88.00 208 GLN A C 1
ATOM 1490 O O . GLN A 1 208 ? -4.505 1.922 10.492 1.00 88.00 208 GLN A O 1
ATOM 1495 N N . ALA A 1 209 ? -5.616 0.288 11.561 1.00 89.94 209 ALA A N 1
ATOM 1496 C CA . ALA A 1 209 ? -4.428 -0.400 12.035 1.00 89.94 209 ALA A CA 1
ATOM 1497 C C . ALA A 1 209 ? -3.562 -0.914 10.878 1.00 89.94 209 ALA A C 1
ATOM 1499 O O . ALA A 1 209 ? -2.343 -0.826 10.956 1.00 89.94 209 ALA A O 1
ATOM 1500 N N . ALA A 1 210 ? -4.143 -1.398 9.776 1.00 87.56 210 ALA A N 1
ATOM 1501 C CA . ALA A 1 210 ? -3.380 -1.771 8.578 1.00 87.56 210 ALA A CA 1
ATOM 1502 C C . ALA A 1 210 ? -2.741 -0.560 7.879 1.00 87.56 210 ALA A C 1
ATOM 1504 O O . ALA A 1 210 ? -1.680 -0.690 7.267 1.00 87.56 210 ALA A O 1
ATOM 1505 N N . ALA A 1 211 ? -3.373 0.609 7.984 1.00 85.88 211 ALA A N 1
ATOM 1506 C CA . ALA A 1 211 ? -2.911 1.872 7.421 1.00 85.88 211 ALA A CA 1
ATOM 1507 C C . ALA A 1 211 ? -1.992 2.679 8.352 1.00 85.88 211 ALA A C 1
ATOM 1509 O O . ALA A 1 211 ? -1.768 3.869 8.117 1.00 85.88 211 ALA A O 1
ATOM 1510 N N . ASN A 1 212 ? -1.457 2.058 9.410 1.00 86.19 212 ASN A N 1
ATOM 1511 C CA . ASN A 1 212 ? -0.521 2.733 10.297 1.00 86.19 212 ASN A CA 1
ATOM 1512 C C . ASN A 1 212 ? 0.775 3.089 9.547 1.00 86.19 212 ASN A C 1
ATOM 1514 O O . ASN A 1 212 ? 1.398 2.258 8.884 1.00 86.19 212 ASN A O 1
ATOM 1518 N N . ASN A 1 213 ? 1.233 4.327 9.716 1.00 81.00 213 ASN A N 1
ATOM 1519 C CA . ASN A 1 213 ? 2.520 4.776 9.184 1.00 81.00 213 ASN A CA 1
ATOM 1520 C C . ASN A 1 213 ? 3.697 4.458 10.130 1.00 81.00 213 ASN A C 1
ATOM 1522 O O . ASN A 1 213 ? 4.829 4.870 9.876 1.00 81.00 213 ASN A O 1
ATOM 1526 N N . GLU A 1 214 ? 3.456 3.699 11.205 1.00 83.62 214 GLU A N 1
ATOM 1527 C CA . GLU A 1 214 ? 4.458 3.310 12.209 1.00 83.62 214 GLU A CA 1
ATOM 1528 C C . GLU A 1 214 ? 5.275 2.079 11.792 1.00 83.62 214 GLU A C 1
ATOM 1530 O O . GLU A 1 214 ? 6.157 1.628 12.521 1.00 83.62 214 GLU A O 1
ATOM 1535 N N . ARG A 1 215 ? 5.023 1.550 10.586 1.00 82.25 215 ARG A N 1
ATOM 1536 C CA . ARG A 1 215 ? 5.683 0.359 10.018 1.00 82.25 215 ARG A CA 1
ATOM 1537 C C . ARG A 1 215 ? 5.400 -0.924 10.798 1.00 82.25 215 ARG A C 1
ATOM 1539 O O . ARG A 1 215 ? 6.044 -1.947 10.550 1.00 82.25 215 ARG A O 1
ATOM 1546 N N . LEU A 1 216 ? 4.404 -0.909 11.671 1.00 87.31 216 LEU A N 1
ATOM 1547 C CA . LEU A 1 216 ? 3.962 -2.065 12.436 1.00 87.31 216 LEU A CA 1
ATOM 1548 C C . LEU A 1 216 ? 2.967 -2.891 11.617 1.00 87.31 216 LEU A C 1
ATOM 1550 O O . LEU A 1 216 ? 2.328 -2.392 10.690 1.00 87.31 216 LEU A O 1
ATOM 1554 N N . THR A 1 217 ? 2.857 -4.185 11.912 1.00 90.06 217 THR A N 1
ATOM 1555 C CA . THR A 1 217 ? 1.670 -4.956 11.488 1.00 90.06 217 THR A CA 1
ATOM 1556 C C . THR A 1 217 ? 0.421 -4.385 12.158 1.00 90.06 217 THR A C 1
ATOM 1558 O O . THR A 1 217 ? 0.531 -3.692 13.169 1.00 90.06 217 THR A O 1
ATOM 1561 N N . ALA A 1 218 ? -0.763 -4.674 11.615 1.00 91.12 218 ALA A N 1
ATOM 1562 C CA . ALA A 1 218 ? -2.010 -4.225 12.228 1.00 91.12 218 ALA A CA 1
ATOM 1563 C C . ALA A 1 218 ? -2.132 -4.753 13.668 1.00 91.12 218 ALA A C 1
ATOM 1565 O O . ALA A 1 218 ? -2.515 -4.014 14.569 1.00 91.12 218 ALA A O 1
ATOM 1566 N N . GLU A 1 219 ? -1.726 -6.002 13.904 1.00 92.62 219 GLU A N 1
ATOM 1567 C CA . GLU A 1 219 ? -1.697 -6.621 15.227 1.00 92.62 219 GLU A CA 1
ATOM 1568 C C . GLU A 1 219 ? -0.720 -5.919 16.168 1.00 92.62 219 GLU A C 1
ATOM 1570 O O . GLU A 1 219 ? -1.123 -5.530 17.256 1.00 92.62 219 GLU A O 1
ATOM 1575 N N . GLN A 1 220 ? 0.528 -5.688 15.744 1.00 93.94 220 GLN A N 1
ATOM 1576 C CA . GLN A 1 220 ? 1.520 -4.980 16.568 1.00 93.94 220 GLN A CA 1
ATOM 1577 C C . GLN A 1 220 ? 1.093 -3.544 16.885 1.00 93.94 220 GLN A C 1
ATOM 1579 O O . GLN A 1 220 ? 1.329 -3.057 17.988 1.00 93.94 220 GLN A O 1
ATOM 1584 N N . TYR A 1 221 ? 0.469 -2.863 15.924 1.00 94.56 221 TYR A N 1
ATOM 1585 C CA . TYR A 1 221 ? -0.068 -1.526 16.133 1.00 94.56 221 TYR A CA 1
ATOM 1586 C C . TYR A 1 221 ? -1.210 -1.547 17.155 1.00 94.56 221 TYR A C 1
ATOM 1588 O O . TYR A 1 221 ? -1.203 -0.759 18.099 1.00 94.56 221 TYR A O 1
ATOM 1596 N N . MET A 1 222 ? -2.146 -2.494 17.031 1.00 95.12 222 MET A N 1
ATOM 1597 C CA . MET A 1 222 ? -3.224 -2.673 18.006 1.00 95.12 222 MET A CA 1
ATOM 1598 C C . MET A 1 222 ? -2.698 -3.064 19.389 1.00 95.12 222 MET A C 1
ATOM 1600 O O . MET A 1 222 ? -3.166 -2.518 20.382 1.00 95.12 222 MET A O 1
ATOM 1604 N N . ASP A 1 223 ? -1.691 -3.935 19.481 1.00 96.50 223 ASP A N 1
ATOM 1605 C CA . ASP A 1 223 ? -1.024 -4.263 20.747 1.00 96.50 223 ASP A CA 1
ATOM 1606 C C . ASP A 1 223 ? -0.431 -2.999 21.399 1.00 96.50 223 ASP A C 1
ATOM 1608 O O . ASP A 1 223 ? -0.590 -2.780 22.602 1.00 96.50 223 ASP A O 1
ATOM 1612 N N . GLY A 1 224 ? 0.181 -2.113 20.604 1.00 95.88 224 GLY A N 1
ATOM 1613 C CA . GLY A 1 224 ? 0.655 -0.803 21.059 1.00 95.88 224 GLY A CA 1
ATOM 1614 C C . GLY A 1 224 ? -0.471 0.125 21.533 1.00 95.88 224 GLY A C 1
ATOM 1615 O O . GLY A 1 224 ? -0.328 0.801 22.556 1.00 95.88 224 GLY A O 1
ATOM 1616 N N . GLN A 1 225 ? -1.618 0.132 20.845 1.00 95.81 225 GLN A N 1
ATOM 1617 C CA . GLN A 1 225 ? -2.809 0.883 21.266 1.00 95.81 225 GLN A CA 1
ATOM 1618 C C . GLN A 1 225 ? -3.346 0.376 22.607 1.00 95.81 225 GLN A C 1
ATOM 1620 O O . GLN A 1 225 ? -3.607 1.181 23.496 1.00 95.81 225 GLN A O 1
ATOM 1625 N N . PHE A 1 226 ? -3.441 -0.941 22.790 1.00 96.69 226 PHE A N 1
ATOM 1626 C CA . PHE A 1 226 ? -3.848 -1.555 24.055 1.00 96.69 226 PHE A CA 1
ATOM 1627 C C . PHE A 1 226 ? -2.899 -1.167 25.192 1.00 96.69 226 PHE A C 1
ATOM 1629 O O . PHE A 1 226 ? -3.329 -0.596 26.199 1.00 96.69 226 PHE A O 1
ATOM 1636 N N . ALA A 1 227 ? -1.598 -1.392 24.990 1.00 96.56 227 ALA A N 1
ATOM 1637 C CA . ALA A 1 227 ? -0.576 -1.112 25.990 1.00 96.56 227 ALA A CA 1
ATOM 1638 C C . ALA A 1 227 ? -0.540 0.373 26.390 1.00 96.56 227 ALA A C 1
ATOM 1640 O O . ALA A 1 227 ? -0.540 0.691 27.579 1.00 96.56 227 ALA A O 1
ATOM 1641 N N . SER A 1 228 ? -0.558 1.291 25.415 1.00 95.81 228 SER A N 1
ATOM 1642 C CA . SER A 1 228 ? -0.527 2.742 25.674 1.00 95.81 228 SER A CA 1
ATOM 1643 C C . SER A 1 228 ? -1.776 3.259 26.391 1.00 95.81 228 SER A C 1
ATOM 1645 O O . SER A 1 228 ? -1.699 4.239 27.131 1.00 95.81 228 SER A O 1
ATOM 1647 N N . LYS A 1 229 ? -2.914 2.578 26.219 1.00 95.38 229 LYS A N 1
ATOM 1648 C CA . LYS A 1 229 ? -4.200 2.907 26.851 1.00 95.38 229 LYS A CA 1
ATOM 1649 C C . LYS A 1 229 ? -4.417 2.191 28.187 1.00 95.38 229 LYS A C 1
ATOM 1651 O O . LYS A 1 229 ? -5.461 2.368 28.812 1.00 95.38 229 LYS A O 1
ATOM 1656 N N . GLY A 1 230 ? -3.438 1.409 28.650 1.00 95.19 230 GLY A N 1
ATOM 1657 C CA . GLY A 1 230 ? -3.515 0.673 29.913 1.00 95.19 230 GLY A CA 1
ATOM 1658 C C . GLY A 1 230 ? -4.494 -0.505 29.886 1.00 95.19 230 GLY A C 1
ATOM 1659 O O . GLY A 1 230 ? -4.933 -0.957 30.944 1.00 95.19 230 GLY A O 1
ATOM 1660 N N . ILE A 1 231 ? -4.847 -0.998 28.695 1.00 95.81 231 ILE A N 1
ATOM 1661 C CA . ILE A 1 231 ? -5.640 -2.215 28.516 1.00 95.81 231 ILE A CA 1
ATOM 1662 C C . ILE A 1 231 ? -4.650 -3.375 28.328 1.00 95.81 231 ILE A C 1
ATOM 1664 O O . ILE A 1 231 ? -3.781 -3.282 27.459 1.00 95.81 231 ILE A O 1
ATOM 1668 N N . PRO A 1 232 ? -4.741 -4.470 29.103 1.00 97.06 232 PRO A N 1
ATOM 1669 C CA . PRO A 1 232 ? -3.820 -5.591 28.945 1.00 97.06 232 PRO A CA 1
ATOM 1670 C C . PRO A 1 232 ? -3.878 -6.183 27.528 1.00 97.06 232 PRO A C 1
ATOM 1672 O O . PRO A 1 232 ? -4.956 -6.500 27.016 1.00 97.06 232 PRO A O 1
ATOM 1675 N N . VAL A 1 233 ? -2.716 -6.307 26.882 1.00 97.12 233 VAL A N 1
ATOM 1676 C CA . VAL A 1 233 ? -2.578 -6.699 25.465 1.00 97.12 233 VAL A CA 1
ATOM 1677 C C . VAL A 1 233 ? -3.135 -8.101 25.210 1.00 97.12 233 VAL A C 1
ATOM 1679 O O . VAL A 1 233 ? -3.729 -8.362 24.165 1.00 97.12 233 VAL A O 1
ATOM 1682 N N . GLU A 1 234 ? -3.030 -8.994 26.192 1.00 96.06 234 GLU A N 1
ATOM 1683 C CA . GLU A 1 234 ? -3.579 -10.348 26.143 1.00 96.06 234 GLU A CA 1
ATOM 1684 C C . GLU A 1 234 ? -5.106 -10.382 25.971 1.00 96.06 234 GLU A C 1
ATOM 1686 O O . GLU A 1 234 ? -5.646 -11.384 25.499 1.00 96.06 234 GLU A O 1
ATOM 1691 N N . LEU A 1 235 ? -5.811 -9.288 26.290 1.00 96.81 235 LEU A N 1
ATOM 1692 C CA . LEU A 1 235 ? -7.256 -9.179 26.087 1.00 96.81 235 LEU A CA 1
ATOM 1693 C C . LEU A 1 235 ? -7.629 -8.810 24.648 1.00 96.81 235 LEU A C 1
ATOM 1695 O O . LEU A 1 235 ? -8.802 -8.933 24.292 1.00 96.81 235 LEU A O 1
ATOM 1699 N N . ARG A 1 236 ? -6.678 -8.384 23.800 1.00 96.25 236 ARG A N 1
ATOM 1700 C CA . ARG A 1 236 ? -6.972 -7.873 22.451 1.00 96.25 236 ARG A CA 1
ATOM 1701 C C . ARG A 1 236 ? -7.810 -8.835 21.634 1.00 96.25 236 ARG A C 1
ATOM 1703 O O . ARG A 1 236 ? -8.873 -8.455 21.158 1.00 96.25 236 ARG A O 1
ATOM 1710 N N . THR A 1 237 ? -7.368 -10.078 21.494 1.00 95.25 237 THR A N 1
ATOM 1711 C CA . THR A 1 237 ? -8.081 -11.059 20.667 1.00 95.25 237 THR A CA 1
ATOM 1712 C C . THR A 1 237 ? -9.496 -11.329 21.186 1.00 95.25 237 THR A C 1
ATOM 1714 O O . THR A 1 237 ? -10.403 -11.543 20.391 1.00 95.25 237 THR A O 1
ATOM 1717 N N . ALA A 1 238 ? -9.709 -11.290 22.503 1.00 95.06 238 ALA A N 1
ATOM 1718 C CA . ALA A 1 238 ? -11.024 -11.515 23.100 1.00 95.06 238 ALA A CA 1
ATOM 1719 C C . ALA A 1 238 ? -11.944 -10.282 23.026 1.00 95.06 238 ALA A C 1
ATOM 1721 O O . ALA A 1 238 ? -13.162 -10.437 23.031 1.00 95.06 238 ALA A O 1
ATOM 1722 N N . LEU A 1 239 ? -11.378 -9.072 22.955 1.00 95.31 239 LEU A N 1
ATOM 1723 C CA . LEU A 1 239 ? -12.132 -7.820 22.856 1.00 95.31 239 LEU A CA 1
ATOM 1724 C C . LEU A 1 239 ? -12.431 -7.437 21.405 1.00 95.31 239 LEU A C 1
ATOM 1726 O O . LEU A 1 239 ? -13.577 -7.177 21.071 1.00 95.31 239 LEU A O 1
ATOM 1730 N N . VAL A 1 240 ? -11.424 -7.416 20.533 1.00 94.50 240 VAL A N 1
ATOM 1731 C CA . VAL A 1 240 ? -11.540 -6.890 19.157 1.00 94.50 240 VAL A CA 1
ATOM 1732 C C . VAL A 1 240 ? -11.341 -7.957 18.074 1.00 94.50 240 VAL A C 1
ATOM 1734 O O . VAL A 1 240 ? -11.278 -7.639 16.885 1.00 94.50 240 VAL A O 1
ATOM 1737 N N . GLY A 1 241 ? -11.240 -9.228 18.469 1.00 92.25 241 GLY A N 1
ATOM 1738 C CA . GLY A 1 241 ? -11.078 -10.350 17.550 1.00 92.25 241 GLY A CA 1
ATOM 1739 C C . GLY A 1 241 ? -9.710 -10.400 16.866 1.00 92.25 241 GLY A C 1
ATOM 1740 O O . GLY A 1 241 ? -8.721 -9.817 17.317 1.00 92.25 241 GLY A O 1
ATOM 1741 N N . ALA A 1 242 ? -9.666 -11.137 15.760 1.00 89.56 242 ALA A N 1
ATOM 1742 C CA . ALA A 1 242 ? -8.607 -11.054 14.760 1.00 89.56 242 ALA A CA 1
ATOM 1743 C C . ALA A 1 242 ? -9.087 -10.168 13.595 1.00 89.56 242 ALA A C 1
ATOM 1745 O O . ALA A 1 242 ? -10.299 -9.972 13.455 1.00 89.56 242 ALA A O 1
ATOM 1746 N N . PRO A 1 243 ? -8.184 -9.660 12.738 1.00 86.19 243 PRO A N 1
ATOM 1747 C CA . PRO A 1 243 ? -8.603 -8.969 11.529 1.00 86.19 243 PRO A CA 1
ATOM 1748 C C . PRO A 1 243 ? -9.542 -9.835 10.685 1.00 86.19 243 PRO A C 1
ATOM 1750 O O . PRO A 1 243 ? -9.357 -11.051 10.586 1.00 86.19 243 PRO A O 1
ATOM 1753 N N . GLU A 1 244 ? -10.536 -9.210 10.052 1.00 83.81 244 GLU A N 1
ATOM 1754 C CA . GLU A 1 244 ? -11.528 -9.940 9.262 1.00 83.81 244 GLU A CA 1
ATOM 1755 C C . GLU A 1 244 ? -10.856 -10.781 8.164 1.00 83.81 244 GLU A C 1
ATOM 1757 O O . GLU A 1 244 ? -9.976 -10.267 7.457 1.00 83.81 244 GLU A O 1
ATOM 1762 N N . PRO A 1 245 ? -11.259 -12.052 7.972 1.00 83.88 245 PRO A N 1
ATOM 1763 C CA . PRO A 1 245 ? -10.736 -12.878 6.893 1.00 83.88 245 PRO A CA 1
ATOM 1764 C C . PRO A 1 245 ? -10.854 -12.176 5.533 1.00 83.88 245 PRO A C 1
ATOM 1766 O O . PRO A 1 245 ? -11.923 -11.724 5.138 1.00 83.88 245 PRO A O 1
ATOM 1769 N N . GLY A 1 246 ? -9.740 -12.078 4.804 1.00 81.12 246 GLY A N 1
ATOM 1770 C CA . GLY A 1 246 ? -9.677 -11.398 3.502 1.00 81.12 246 GLY A CA 1
ATOM 1771 C C . GLY A 1 246 ? -9.374 -9.894 3.558 1.00 81.12 246 GLY A C 1
ATOM 1772 O O . GLY A 1 246 ? -9.012 -9.319 2.525 1.00 81.12 246 GLY A O 1
ATOM 1773 N N . SER A 1 247 ? -9.420 -9.263 4.738 1.00 82.75 247 SER A N 1
ATOM 1774 C CA . SER A 1 247 ? -8.953 -7.881 4.925 1.00 82.75 247 SER A CA 1
ATOM 1775 C C . SER A 1 247 ? -7.466 -7.727 4.568 1.00 82.75 247 SER A C 1
ATOM 1777 O O . SER A 1 247 ? -6.722 -8.704 4.436 1.00 82.75 247 SER A O 1
ATOM 1779 N N . LEU A 1 248 ? -7.005 -6.486 4.370 1.00 84.06 248 LEU A N 1
ATOM 1780 C CA . LEU A 1 248 ? -5.578 -6.214 4.147 1.00 84.06 248 LEU A CA 1
ATOM 1781 C C . LEU A 1 248 ? -4.742 -6.680 5.347 1.00 84.06 248 LEU A C 1
ATOM 1783 O O . LEU A 1 248 ? -3.768 -7.403 5.157 1.00 84.06 248 LEU A O 1
ATOM 1787 N N . ALA A 1 249 ? -5.198 -6.370 6.563 1.00 84.12 249 ALA A N 1
ATOM 1788 C CA . ALA A 1 249 ? -4.579 -6.822 7.804 1.00 84.12 249 ALA A CA 1
ATOM 1789 C C . ALA A 1 249 ? -4.455 -8.355 7.866 1.00 84.12 249 ALA A C 1
ATOM 1791 O O . ALA A 1 249 ? -3.347 -8.862 8.011 1.00 84.12 249 ALA A O 1
ATOM 1792 N N . ALA A 1 250 ? -5.545 -9.101 7.635 1.00 85.69 250 ALA A N 1
ATOM 1793 C CA . ALA A 1 250 ? -5.519 -10.571 7.664 1.00 85.69 250 ALA A CA 1
ATOM 1794 C C . ALA A 1 250 ? -4.605 -11.191 6.593 1.00 85.69 250 ALA A C 1
ATOM 1796 O O . ALA A 1 250 ? -4.110 -12.304 6.757 1.00 85.69 250 ALA A O 1
ATOM 1797 N N . ARG A 1 251 ? -4.375 -10.482 5.482 1.00 86.19 251 ARG A N 1
ATOM 1798 C CA . ARG A 1 251 ? -3.443 -10.898 4.422 1.00 86.19 251 ARG A CA 1
ATOM 1799 C C . ARG A 1 251 ? -1.992 -10.502 4.702 1.00 86.19 251 ARG A C 1
ATOM 1801 O O . ARG A 1 251 ? -1.138 -10.734 3.849 1.00 86.19 251 ARG A O 1
ATOM 1808 N N . GLY A 1 252 ? -1.707 -9.892 5.853 1.00 87.75 252 GLY A N 1
ATOM 1809 C CA . GLY A 1 252 ? -0.388 -9.358 6.164 1.00 87.75 252 GLY A CA 1
ATOM 1810 C C . GLY A 1 252 ? 0.013 -8.251 5.193 1.00 87.75 252 GLY A C 1
ATOM 1811 O O . GLY A 1 252 ? 1.157 -8.209 4.752 1.00 87.75 252 GLY A O 1
ATOM 1812 N N . ILE A 1 253 ? -0.928 -7.389 4.808 1.00 90.44 253 ILE A N 1
ATOM 1813 C CA . ILE A 1 253 ? -0.701 -6.237 3.935 1.00 90.44 253 ILE A CA 1
ATOM 1814 C C . ILE A 1 253 ? -0.833 -4.962 4.772 1.00 90.44 253 ILE A C 1
ATOM 1816 O O . ILE A 1 253 ? -1.811 -4.780 5.494 1.00 90.44 253 ILE A O 1
ATOM 1820 N N . LYS A 1 254 ? 0.160 -4.082 4.650 1.00 91.12 254 LYS A N 1
ATOM 1821 C CA . LYS A 1 254 ? 0.185 -2.730 5.216 1.00 91.12 254 LYS A CA 1
ATOM 1822 C C . LYS A 1 254 ? -0.215 -1.720 4.143 1.00 91.12 254 LYS A C 1
ATOM 1824 O O . LYS A 1 254 ? 0.022 -1.953 2.957 1.00 91.12 254 LYS A O 1
ATOM 1829 N N . THR A 1 255 ? -0.764 -0.586 4.555 1.00 91.62 255 THR A N 1
ATOM 1830 C CA . THR A 1 255 ? -1.052 0.548 3.674 1.00 91.62 255 THR A CA 1
ATOM 1831 C C . THR A 1 255 ? -0.204 1.733 4.105 1.00 91.62 255 THR A C 1
ATOM 1833 O O . THR A 1 255 ? -0.305 2.189 5.237 1.00 91.62 255 THR A O 1
ATOM 1836 N N . TYR A 1 256 ? 0.617 2.252 3.197 1.00 90.88 256 TYR A N 1
ATOM 1837 C CA . TYR A 1 256 ? 1.295 3.527 3.397 1.00 90.88 256 TYR A CA 1
ATOM 1838 C C . TYR A 1 256 ? 0.373 4.654 2.963 1.00 90.88 256 TYR A C 1
ATOM 1840 O O . TYR A 1 256 ? -0.239 4.551 1.897 1.00 90.88 256 TYR A O 1
ATOM 1848 N N . GLN A 1 257 ? 0.299 5.728 3.749 1.00 89.50 257 GLN A N 1
ATOM 1849 C CA . GLN A 1 257 ? -0.426 6.936 3.370 1.00 89.50 257 GLN A CA 1
ATOM 1850 C C . GLN A 1 257 ? 0.446 8.172 3.568 1.00 89.50 257 GLN A C 1
ATOM 1852 O O . GLN A 1 257 ? 1.081 8.340 4.608 1.00 89.50 257 GLN A O 1
ATOM 1857 N N . TYR A 1 258 ? 0.451 9.059 2.582 1.00 84.56 258 TYR A N 1
ATOM 1858 C CA . TYR A 1 258 ? 1.220 10.295 2.617 1.00 84.56 258 TYR A CA 1
ATOM 1859 C C . TYR A 1 258 ? 0.405 11.449 2.041 1.00 84.56 258 TYR A C 1
ATOM 1861 O O . TYR A 1 258 ? -0.303 11.288 1.049 1.00 84.56 258 TYR A O 1
ATOM 1869 N N . TRP A 1 259 ? 0.501 12.613 2.678 1.00 86.38 259 TRP A N 1
ATOM 1870 C CA . TRP A 1 259 ? -0.200 13.821 2.270 1.00 86.38 259 TRP A CA 1
ATOM 1871 C C . TRP A 1 259 ? 0.820 14.824 1.765 1.00 86.38 259 TRP A C 1
ATOM 1873 O O . TRP A 1 259 ? 1.722 15.219 2.499 1.00 86.38 259 TRP A O 1
ATOM 1883 N N . SER A 1 260 ? 0.654 15.252 0.519 1.00 72.12 260 SER A N 1
ATOM 1884 C CA . SER A 1 260 ? 1.491 16.2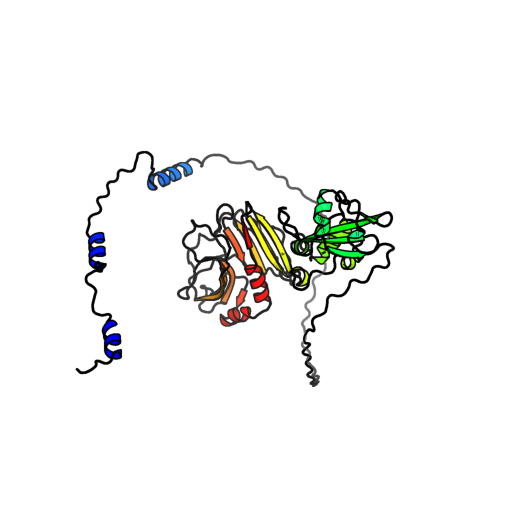68 -0.105 1.00 72.12 260 SER A CA 1
ATOM 1885 C C . SER A 1 260 ? 0.619 17.301 -0.775 1.00 72.12 260 SER A C 1
ATOM 1887 O O . SER A 1 260 ? -0.216 16.939 -1.596 1.00 72.12 260 SER A O 1
ATOM 1889 N N . THR A 1 261 ? 0.824 18.576 -0.438 1.00 71.62 261 THR A N 1
ATOM 1890 C CA . THR A 1 261 ? 0.350 19.737 -1.212 1.00 71.62 261 THR A CA 1
ATOM 1891 C C . THR A 1 261 ? -1.054 19.591 -1.838 1.00 71.62 261 THR A C 1
ATOM 1893 O O . THR A 1 261 ? -1.249 19.856 -3.020 1.00 71.62 261 THR A O 1
ATOM 1896 N N . GLY A 1 262 ? -2.058 19.176 -1.055 1.00 85.25 262 GLY A N 1
ATOM 1897 C CA . GLY A 1 262 ? -3.446 19.028 -1.529 1.00 85.25 262 GLY A CA 1
ATOM 1898 C C . GLY A 1 262 ? -3.791 17.670 -2.154 1.00 85.25 262 GLY A C 1
ATOM 1899 O O . GLY A 1 262 ? -4.852 17.522 -2.753 1.00 85.25 262 GLY A O 1
ATOM 1900 N N . TYR A 1 263 ? -2.930 16.665 -2.009 1.00 89.38 263 TYR A N 1
ATOM 1901 C CA . TYR A 1 263 ? -3.160 15.290 -2.443 1.00 89.38 263 TYR A CA 1
ATOM 1902 C C . TYR A 1 263 ? -2.850 14.295 -1.322 1.00 89.38 263 TYR A C 1
ATOM 1904 O O . TYR A 1 263 ? -1.906 14.463 -0.551 1.00 89.38 263 TYR A O 1
ATOM 1912 N N . LYS A 1 264 ? -3.641 13.225 -1.270 1.00 90.25 264 LYS A N 1
ATOM 1913 C CA . LYS A 1 264 ? -3.415 12.024 -0.475 1.00 90.25 264 LYS A CA 1
ATOM 1914 C C . LYS A 1 264 ? -2.959 10.923 -1.412 1.00 90.25 264 LYS A C 1
ATOM 1916 O O . LYS A 1 264 ? -3.644 10.596 -2.383 1.00 90.25 264 LYS A O 1
ATOM 1921 N N . LEU A 1 265 ? -1.828 10.329 -1.085 1.00 89.06 265 LEU A N 1
ATOM 1922 C CA . LEU A 1 265 ? -1.279 9.183 -1.775 1.00 89.06 265 LEU A CA 1
ATOM 1923 C C . LEU A 1 265 ? -1.352 7.977 -0.866 1.00 89.06 265 LEU A C 1
ATOM 1925 O O . LEU A 1 265 ? -1.062 8.082 0.326 1.00 89.06 265 LEU A O 1
ATOM 1929 N N . ALA A 1 266 ? -1.722 6.837 -1.430 1.00 92.12 266 ALA A N 1
ATOM 1930 C CA . ALA A 1 266 ? -1.715 5.592 -0.690 1.00 92.12 266 ALA A CA 1
ATOM 1931 C C . ALA A 1 266 ? -1.347 4.414 -1.580 1.00 92.12 266 ALA A C 1
ATOM 1933 O O . ALA A 1 266 ? -1.749 4.364 -2.741 1.00 92.12 266 ALA A O 1
ATOM 1934 N N . PHE A 1 267 ? -0.611 3.458 -1.025 1.00 94.94 267 PHE A N 1
ATOM 1935 C CA . PHE A 1 267 ? -0.350 2.172 -1.664 1.00 94.94 267 PHE A CA 1
ATOM 1936 C C . PHE A 1 267 ? -0.246 1.067 -0.615 1.00 94.94 267 PHE A C 1
ATOM 1938 O O . PHE A 1 267 ? 0.070 1.308 0.551 1.00 94.94 267 PHE A O 1
ATOM 1945 N N . ASN A 1 268 ? -0.497 -0.160 -1.050 1.00 95.19 268 ASN A N 1
ATOM 1946 C CA . ASN A 1 268 ? -0.449 -1.362 -0.235 1.00 95.19 268 ASN A CA 1
ATOM 1947 C C . ASN A 1 268 ? 0.875 -2.101 -0.439 1.00 95.19 268 ASN A C 1
ATOM 1949 O O . ASN A 1 268 ? 1.373 -2.181 -1.560 1.00 95.19 268 ASN A O 1
ATOM 1953 N N . TYR A 1 269 ? 1.433 -2.677 0.624 1.00 94.94 269 TYR A N 1
ATOM 1954 C CA . TYR A 1 269 ? 2.669 -3.453 0.561 1.00 94.94 269 TYR A CA 1
ATOM 1955 C C . TYR A 1 269 ? 2.692 -4.609 1.574 1.00 94.94 269 TYR A C 1
ATOM 1957 O O . TYR A 1 269 ? 2.044 -4.520 2.618 1.00 94.94 269 TYR A O 1
ATOM 1965 N N . PRO A 1 270 ? 3.408 -5.717 1.294 1.00 94.38 270 PRO A N 1
ATOM 1966 C CA . PRO A 1 270 ? 3.513 -6.833 2.229 1.00 94.38 270 PRO A CA 1
ATOM 1967 C C . PRO A 1 270 ? 4.099 -6.403 3.578 1.00 94.38 270 PRO A C 1
ATOM 1969 O O . PRO A 1 270 ? 5.065 -5.649 3.641 1.00 94.38 270 PRO A O 1
ATOM 1972 N N . ALA A 1 271 ? 3.577 -6.939 4.676 1.00 90.25 271 ALA A N 1
ATOM 1973 C CA . ALA A 1 271 ? 4.000 -6.588 6.028 1.00 90.25 271 ALA A CA 1
ATOM 1974 C C . ALA A 1 271 ? 5.455 -6.965 6.339 1.00 90.25 271 ALA A C 1
ATOM 1976 O O . ALA A 1 271 ? 6.073 -6.336 7.200 1.00 90.25 271 ALA A O 1
ATOM 1977 N N . ALA A 1 272 ? 5.979 -7.977 5.642 1.00 91.88 272 ALA A N 1
ATOM 1978 C CA . ALA A 1 272 ? 7.372 -8.402 5.724 1.00 91.88 272 ALA A CA 1
ATOM 1979 C C . ALA A 1 272 ? 8.343 -7.423 5.038 1.00 91.88 272 ALA A C 1
ATOM 1981 O O . ALA A 1 272 ? 9.549 -7.509 5.256 1.00 91.88 272 ALA A O 1
ATOM 1982 N N . TRP A 1 273 ? 7.832 -6.517 4.200 1.00 94.06 273 TRP A N 1
ATOM 1983 C CA . TRP A 1 273 ? 8.616 -5.473 3.550 1.00 94.06 273 TRP A CA 1
ATOM 1984 C C . TRP A 1 273 ? 8.727 -4.247 4.460 1.00 94.06 273 TRP A C 1
ATOM 1986 O O . TRP A 1 273 ? 7.904 -4.030 5.356 1.00 94.06 273 TRP A O 1
ATOM 1996 N N . GLN A 1 274 ? 9.762 -3.443 4.232 1.00 91.00 274 GLN A N 1
ATOM 1997 C CA . GLN A 1 274 ? 10.091 -2.293 5.070 1.00 91.00 274 GLN A CA 1
ATOM 1998 C C . GLN A 1 274 ? 10.124 -1.009 4.253 1.00 91.00 274 GLN A C 1
ATOM 2000 O O . GLN A 1 274 ? 10.623 -0.976 3.132 1.00 91.00 274 GLN A O 1
ATOM 2005 N N . LEU A 1 275 ? 9.616 0.069 4.844 1.00 89.31 275 LEU A N 1
ATOM 2006 C CA . LEU A 1 275 ? 9.755 1.412 4.296 1.00 89.31 275 LEU A CA 1
ATOM 2007 C C . LEU A 1 275 ? 10.956 2.101 4.925 1.00 89.31 275 LEU A C 1
ATOM 2009 O O . LEU A 1 275 ? 11.081 2.165 6.152 1.00 89.31 275 LEU A O 1
ATOM 2013 N N . ALA A 1 276 ? 11.813 2.673 4.089 1.00 83.00 276 ALA A N 1
ATOM 2014 C CA . ALA A 1 276 ? 12.812 3.614 4.554 1.00 83.00 276 ALA A CA 1
ATOM 2015 C C . ALA A 1 276 ? 12.141 4.913 5.031 1.00 83.00 276 ALA A C 1
ATOM 2017 O O . ALA A 1 276 ? 11.029 5.266 4.623 1.00 83.00 276 ALA A O 1
ATOM 2018 N N . GLY A 1 277 ? 12.835 5.653 5.902 1.00 67.69 277 GLY A N 1
ATOM 2019 C CA . GLY A 1 277 ? 12.439 7.023 6.244 1.00 67.69 277 GLY A CA 1
ATOM 2020 C C . GLY A 1 277 ? 12.274 7.885 4.997 1.00 67.69 277 GLY A C 1
ATOM 2021 O O . GLY A 1 277 ? 12.940 7.656 3.985 1.00 67.69 277 GLY A O 1
ATOM 2022 N N . THR A 1 278 ? 11.387 8.876 5.078 1.00 63.19 278 THR A N 1
ATOM 2023 C CA . THR A 1 278 ? 11.328 9.948 4.086 1.00 63.19 278 THR A CA 1
ATOM 2024 C C . THR A 1 278 ? 12.685 10.639 4.072 1.00 63.19 278 THR A C 1
ATOM 2026 O O . THR A 1 278 ? 13.115 11.207 5.074 1.00 63.19 278 THR A O 1
ATOM 2029 N N . ALA A 1 279 ? 13.402 10.525 2.960 1.00 57.97 279 ALA A N 1
ATOM 2030 C CA . ALA A 1 279 ? 14.728 11.103 2.806 1.00 57.97 279 ALA A CA 1
ATOM 2031 C C . ALA A 1 279 ? 14.762 11.919 1.518 1.00 57.97 279 ALA A C 1
ATOM 2033 O O . ALA A 1 279 ? 14.310 11.447 0.475 1.00 57.97 279 ALA A O 1
ATOM 2034 N N . ALA A 1 280 ? 15.356 13.113 1.565 1.00 54.84 280 ALA A N 1
ATOM 2035 C CA . ALA A 1 280 ? 15.526 13.965 0.385 1.00 54.84 280 ALA A CA 1
ATOM 2036 C C . ALA A 1 280 ? 16.293 13.251 -0.752 1.00 54.84 280 ALA A C 1
ATOM 2038 O O . ALA A 1 280 ? 16.050 13.495 -1.929 1.00 54.84 280 ALA A O 1
ATOM 2039 N N . SER A 1 281 ? 17.166 12.289 -0.426 1.00 58.06 281 SER A N 1
ATOM 2040 C CA . SER A 1 281 ? 17.870 11.445 -1.406 1.00 58.06 281 SER A CA 1
ATOM 2041 C C . SER A 1 281 ? 16.954 10.496 -2.196 1.00 58.06 281 SER A C 1
ATOM 2043 O O . SER A 1 281 ? 17.361 9.964 -3.234 1.00 58.06 281 SER A O 1
ATOM 2045 N N . ASN A 1 282 ? 15.719 10.293 -1.734 1.00 58.00 282 ASN A N 1
ATOM 2046 C CA . ASN A 1 282 ? 14.707 9.468 -2.387 1.00 58.00 282 ASN A CA 1
ATOM 2047 C C . ASN A 1 282 ? 13.707 10.278 -3.217 1.00 58.00 282 ASN A C 1
ATOM 2049 O O . ASN A 1 282 ? 12.946 9.683 -3.973 1.00 58.00 282 ASN A O 1
ATOM 2053 N N . ALA A 1 283 ? 13.747 11.604 -3.133 1.00 60.50 283 ALA A N 1
ATOM 2054 C CA . ALA A 1 283 ? 12.838 12.496 -3.833 1.00 60.50 283 ALA A CA 1
ATOM 2055 C C . ALA A 1 283 ? 13.137 12.639 -5.332 1.00 60.50 283 ALA A C 1
ATOM 2057 O O . ALA A 1 283 ? 14.195 12.224 -5.808 1.00 60.50 283 ALA A O 1
ATOM 2058 N N . LEU A 1 284 ? 12.228 13.255 -6.082 1.00 65.62 284 LEU A N 1
ATOM 2059 C CA . LEU A 1 284 ? 12.594 13.994 -7.294 1.00 65.62 284 LEU A CA 1
ATOM 2060 C C . LEU A 1 284 ? 13.102 15.376 -6.875 1.00 65.62 284 LEU A C 1
ATOM 2062 O O . LEU A 1 284 ? 13.203 15.684 -5.685 1.00 65.62 284 LEU A O 1
ATOM 2066 N N . SER A 1 285 ? 13.482 16.206 -7.832 1.00 65.69 285 SER A N 1
ATOM 2067 C CA . SER A 1 285 ? 14.106 17.486 -7.513 1.00 65.69 285 SER A CA 1
ATOM 2068 C C . SER A 1 285 ? 13.160 18.372 -6.705 1.00 65.69 285 SER A C 1
ATOM 2070 O O . SER A 1 285 ? 11.999 18.554 -7.071 1.00 65.69 285 SER A O 1
ATOM 2072 N N . ASN A 1 286 ? 13.664 18.857 -5.566 1.00 66.06 286 ASN A N 1
ATOM 2073 C CA . ASN A 1 286 ? 12.936 19.614 -4.539 1.00 66.06 286 ASN A CA 1
ATOM 2074 C C . ASN A 1 286 ? 11.711 18.922 -3.912 1.00 66.06 286 ASN A C 1
ATOM 2076 O O . ASN A 1 286 ? 10.892 19.607 -3.306 1.00 66.06 286 ASN A O 1
ATOM 2080 N N . GLY A 1 287 ? 11.554 17.602 -4.028 1.00 70.69 287 GLY A N 1
ATOM 2081 C CA . GLY A 1 287 ? 10.404 16.923 -3.426 1.00 70.69 287 GLY A CA 1
ATOM 2082 C C . GLY A 1 287 ? 10.743 15.993 -2.268 1.00 70.69 287 GLY A C 1
ATOM 2083 O O . GLY A 1 287 ? 11.775 16.111 -1.607 1.00 70.69 287 GLY A O 1
ATOM 2084 N N . GLU A 1 288 ? 9.861 15.022 -2.053 1.00 78.94 288 GLU A N 1
ATOM 2085 C CA . GLU A 1 288 ? 9.986 13.990 -1.026 1.00 78.94 288 GLU A CA 1
ATOM 2086 C C . GLU A 1 288 ? 9.874 12.597 -1.652 1.00 78.94 288 GLU A C 1
ATOM 2088 O O . GLU A 1 288 ? 9.481 12.433 -2.807 1.00 78.94 288 GLU A O 1
ATOM 2093 N N . GLY A 1 289 ? 10.254 11.567 -0.905 1.00 82.06 289 GLY A N 1
ATOM 2094 C CA . GLY A 1 289 ? 10.112 10.195 -1.361 1.00 82.06 289 GLY A CA 1
ATOM 2095 C C . GLY A 1 289 ? 10.427 9.182 -0.275 1.00 82.06 289 GLY A C 1
ATOM 2096 O O . GLY A 1 289 ? 11.099 9.483 0.715 1.00 82.06 289 GLY A O 1
ATOM 2097 N N . THR A 1 290 ? 9.959 7.959 -0.482 1.00 87.38 290 THR A N 1
ATOM 2098 C CA . THR A 1 290 ? 10.244 6.799 0.364 1.00 87.38 290 THR A CA 1
ATOM 2099 C C . THR A 1 290 ? 10.676 5.627 -0.511 1.00 87.38 290 THR A C 1
ATOM 2101 O O . THR A 1 290 ? 10.219 5.478 -1.646 1.00 87.38 290 THR A O 1
ATOM 2104 N N . SER A 1 291 ? 11.595 4.812 -0.003 1.00 89.31 291 SER A N 1
ATOM 2105 C CA . SER A 1 291 ? 11.987 3.558 -0.640 1.00 89.31 291 SER A CA 1
ATOM 2106 C C . SER A 1 291 ? 11.415 2.374 0.124 1.00 89.31 291 SER A C 1
ATOM 2108 O O . SER A 1 291 ? 11.192 2.431 1.333 1.00 89.31 291 SER A O 1
ATOM 2110 N N . LEU A 1 292 ? 11.165 1.301 -0.608 1.00 92.00 292 LEU A N 1
ATOM 2111 C CA . LEU A 1 292 ? 10.577 0.068 -0.128 1.00 92.00 292 LEU A CA 1
ATOM 2112 C C . LEU A 1 292 ? 11.588 -1.052 -0.338 1.00 92.00 292 LEU A C 1
ATOM 2114 O O . LEU A 1 292 ? 12.096 -1.235 -1.448 1.00 92.00 292 LEU A O 1
ATOM 2118 N N . THR A 1 293 ? 11.880 -1.792 0.724 1.00 92.38 293 THR A N 1
ATOM 2119 C CA . THR A 1 293 ? 12.761 -2.955 0.699 1.00 92.38 293 THR A CA 1
ATOM 2120 C C . THR A 1 293 ? 11.974 -4.229 0.968 1.00 92.38 293 THR A C 1
ATOM 2122 O O . THR A 1 293 ? 11.030 -4.235 1.758 1.00 92.38 293 THR A O 1
ATOM 2125 N N . ASP A 1 294 ? 12.356 -5.316 0.305 1.00 92.44 294 ASP A N 1
ATOM 2126 C CA . ASP A 1 294 ? 11.779 -6.634 0.551 1.00 92.44 294 ASP A CA 1
ATOM 2127 C C . ASP A 1 294 ? 12.226 -7.217 1.907 1.00 92.44 294 ASP A C 1
ATOM 2129 O O . ASP A 1 294 ? 12.989 -6.611 2.666 1.00 92.44 294 ASP A O 1
ATOM 2133 N N . SER A 1 295 ? 11.764 -8.429 2.221 1.00 90.38 295 SER A N 1
ATOM 2134 C CA . SER A 1 295 ? 12.122 -9.132 3.459 1.00 90.38 295 SER A CA 1
ATOM 2135 C C . SER A 1 295 ? 13.610 -9.489 3.570 1.00 90.38 295 SER A C 1
ATOM 2137 O O . SER A 1 295 ? 14.069 -9.832 4.656 1.00 90.38 295 SER A O 1
ATOM 2139 N N . ALA A 1 296 ? 14.367 -9.431 2.469 1.00 91.44 296 ALA A N 1
ATOM 2140 C CA . ALA A 1 296 ? 15.817 -9.608 2.460 1.00 91.44 296 ALA A CA 1
ATOM 2141 C C . ALA A 1 296 ? 16.570 -8.272 2.624 1.00 91.44 296 ALA A C 1
ATOM 2143 O O . ALA A 1 296 ? 17.800 -8.249 2.591 1.00 91.44 296 ALA A O 1
ATOM 2144 N N . GLY A 1 297 ? 15.852 -7.156 2.794 1.00 88.75 297 GLY A N 1
ATOM 2145 C CA . GLY A 1 297 ? 16.428 -5.819 2.918 1.00 88.75 297 GLY A CA 1
ATOM 2146 C C . GLY A 1 297 ? 16.868 -5.208 1.587 1.00 88.75 297 GLY A C 1
ATOM 2147 O O . GLY A 1 297 ? 17.530 -4.170 1.585 1.00 88.75 297 GLY A O 1
ATOM 2148 N N . LYS A 1 298 ? 16.509 -5.814 0.449 1.00 89.50 298 LYS A N 1
ATOM 2149 C CA . LYS A 1 298 ? 16.842 -5.289 -0.879 1.00 89.50 298 LYS A CA 1
ATOM 2150 C C . LYS A 1 298 ? 15.806 -4.248 -1.296 1.00 89.50 298 LYS A C 1
ATOM 2152 O O . LYS A 1 298 ? 14.616 -4.534 -1.260 1.00 89.50 298 LYS A O 1
ATOM 2157 N N . GLU A 1 299 ? 16.236 -3.059 -1.725 1.00 89.50 299 GLU A N 1
ATOM 2158 C CA . GLU A 1 299 ? 15.329 -2.051 -2.306 1.00 89.50 299 GLU A CA 1
ATOM 2159 C C . GLU A 1 299 ? 14.671 -2.624 -3.568 1.00 89.50 299 GLU A C 1
ATOM 2161 O O . GLU A 1 299 ? 15.368 -3.110 -4.459 1.00 89.50 299 GLU A O 1
ATOM 2166 N N . VAL A 1 300 ? 13.340 -2.592 -3.618 1.00 92.19 300 VAL A N 1
ATOM 2167 C CA . VAL A 1 300 ? 12.523 -3.138 -4.716 1.00 92.19 300 VAL A CA 1
ATOM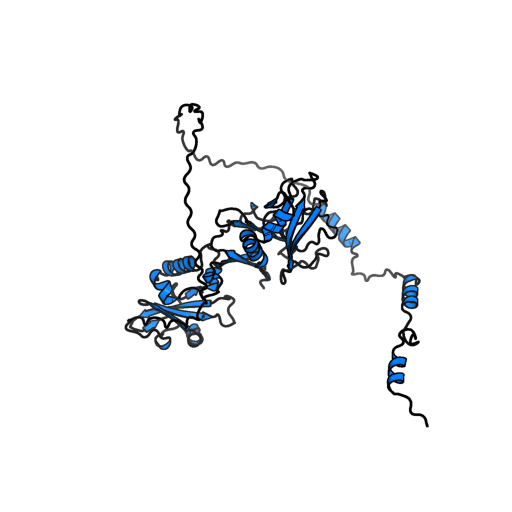 2168 C C . VAL A 1 300 ? 11.647 -2.089 -5.383 1.00 92.19 300 VAL A C 1
ATOM 2170 O O . VAL A 1 300 ? 11.250 -2.286 -6.526 1.00 92.19 300 VAL A O 1
ATOM 2173 N N . ALA A 1 301 ? 11.335 -0.993 -4.688 1.00 92.56 301 ALA A N 1
ATOM 2174 C CA . ALA A 1 301 ? 10.565 0.114 -5.232 1.00 92.56 301 ALA A CA 1
ATOM 2175 C C . ALA A 1 301 ? 10.883 1.422 -4.510 1.00 92.56 301 ALA A C 1
ATOM 2177 O O . ALA A 1 301 ? 11.362 1.437 -3.376 1.00 92.56 301 ALA A O 1
ATOM 2178 N N . ARG A 1 302 ? 10.539 2.533 -5.146 1.00 90.00 302 ARG A N 1
ATOM 2179 C CA . ARG A 1 302 ? 10.651 3.876 -4.604 1.00 90.00 302 ARG A CA 1
ATOM 2180 C C . ARG A 1 302 ? 9.495 4.722 -5.093 1.00 90.00 302 ARG A C 1
ATOM 2182 O O . ARG A 1 302 ? 9.269 4.810 -6.297 1.00 90.00 302 ARG A O 1
ATOM 2189 N N . LEU A 1 303 ? 8.812 5.357 -4.150 1.00 90.25 303 LEU A N 1
ATOM 2190 C CA . LEU A 1 303 ? 7.834 6.405 -4.398 1.00 90.25 303 LEU A CA 1
ATOM 2191 C C . LEU A 1 303 ? 8.540 7.758 -4.259 1.00 90.25 303 LEU A C 1
ATOM 2193 O O . LEU A 1 303 ? 9.198 7.999 -3.247 1.00 90.25 303 LEU A O 1
ATOM 2197 N N . ALA A 1 304 ? 8.430 8.624 -5.261 1.00 87.38 304 ALA A N 1
ATOM 2198 C CA . ALA A 1 304 ? 9.126 9.908 -5.294 1.00 87.38 304 ALA A CA 1
ATOM 2199 C C . ALA A 1 304 ? 8.275 11.016 -5.925 1.00 87.38 304 ALA A C 1
ATOM 2201 O O . ALA A 1 304 ? 7.517 10.756 -6.861 1.00 87.38 304 ALA A O 1
ATOM 2202 N N . PHE A 1 305 ? 8.472 12.248 -5.447 1.00 84.38 305 PHE A N 1
ATOM 2203 C CA . PHE A 1 305 ? 7.794 13.474 -5.887 1.00 84.38 305 PHE A CA 1
ATOM 2204 C C . PHE A 1 305 ? 8.784 14.597 -6.151 1.00 84.38 305 PHE A C 1
ATOM 2206 O O . PHE A 1 305 ? 9.867 14.584 -5.569 1.00 84.38 305 PHE A O 1
ATOM 2213 N N . GLY A 1 306 ? 8.405 15.590 -6.955 1.00 79.50 306 GLY A N 1
ATOM 2214 C CA . GLY A 1 306 ? 9.137 16.857 -7.033 1.00 79.50 306 GLY A CA 1
ATOM 2215 C C . GLY A 1 306 ? 8.731 17.751 -8.198 1.00 79.50 306 GLY A C 1
ATOM 2216 O O . GLY A 1 306 ? 7.912 17.376 -9.038 1.00 79.50 306 GLY A O 1
ATOM 2217 N N . ASP A 1 307 ? 9.315 18.948 -8.216 1.00 75.38 307 ASP A N 1
ATOM 2218 C CA . ASP A 1 307 ? 8.974 20.038 -9.139 1.00 75.38 307 ASP A CA 1
ATOM 2219 C C . ASP A 1 307 ? 9.340 19.718 -10.579 1.00 75.38 307 ASP A C 1
ATOM 2221 O O . ASP A 1 307 ? 8.612 20.038 -11.521 1.00 75.38 307 ASP A O 1
ATOM 2225 N N . THR A 1 308 ? 10.496 19.087 -10.735 1.00 67.94 308 THR A N 1
ATOM 2226 C CA . THR A 1 308 ? 11.017 18.663 -12.015 1.00 67.94 308 THR A CA 1
ATOM 2227 C C . THR A 1 308 ? 11.326 17.190 -11.950 1.00 67.94 308 THR A C 1
ATOM 2229 O O . THR A 1 308 ? 11.909 16.649 -11.005 1.00 67.94 308 THR A O 1
ATOM 2232 N N . ASN A 1 309 ? 10.971 16.535 -13.037 1.00 63.91 309 ASN A N 1
ATOM 2233 C CA . ASN A 1 309 ? 11.686 15.363 -13.430 1.00 63.91 309 ASN A CA 1
ATOM 2234 C C . ASN A 1 309 ? 13.001 15.884 -14.044 1.00 63.91 309 ASN A C 1
ATOM 2236 O O . ASN A 1 309 ? 13.041 16.236 -15.214 1.00 63.91 309 ASN A O 1
ATOM 2240 N N . ASP A 1 310 ? 14.096 15.994 -13.283 1.00 57.44 310 ASP A N 1
ATOM 2241 C CA . ASP A 1 310 ? 15.416 16.458 -13.798 1.00 57.44 310 ASP A CA 1
ATOM 2242 C C . ASP A 1 310 ? 15.972 15.623 -14.986 1.00 57.44 310 ASP A C 1
ATOM 2244 O O . ASP A 1 310 ? 17.101 15.791 -15.438 1.00 57.44 310 ASP A O 1
ATOM 2248 N N . TRP A 1 311 ? 15.160 14.710 -15.508 1.00 58.19 311 TRP A N 1
ATOM 2249 C CA . TRP A 1 311 ? 15.338 13.783 -16.608 1.00 58.19 311 TRP A CA 1
ATOM 2250 C C . TRP A 1 311 ? 15.051 14.393 -17.996 1.00 58.19 311 TRP A C 1
ATOM 2252 O O . TRP A 1 311 ? 15.182 13.696 -18.999 1.00 58.19 311 TRP A O 1
ATOM 2262 N N . THR A 1 312 ? 14.702 15.685 -18.108 1.00 48.66 312 THR A N 1
ATOM 2263 C CA . THR A 1 312 ? 14.383 16.328 -19.406 1.00 48.66 312 THR A CA 1
ATOM 2264 C C . THR A 1 312 ? 15.583 16.660 -20.304 1.00 48.66 312 THR A C 1
ATOM 2266 O O . THR A 1 312 ? 15.375 17.164 -21.406 1.00 48.66 312 THR A O 1
ATOM 2269 N N . THR A 1 313 ? 16.835 16.433 -19.891 1.00 45.31 313 THR A N 1
ATOM 2270 C CA . THR A 1 313 ? 18.008 16.993 -20.605 1.00 45.31 313 THR A CA 1
ATOM 2271 C C . THR A 1 313 ? 18.862 16.030 -21.417 1.00 45.31 313 THR A C 1
ATOM 2273 O O . THR A 1 313 ? 19.798 16.487 -22.069 1.00 45.31 313 THR A O 1
ATOM 2276 N N . SER A 1 314 ? 18.529 14.748 -21.523 1.00 45.78 314 SER A N 1
ATOM 2277 C CA . SER A 1 314 ? 19.115 13.932 -22.586 1.00 45.78 314 SER A CA 1
ATOM 2278 C C . SER A 1 314 ? 18.012 13.458 -23.503 1.00 45.78 314 SER A C 1
ATOM 2280 O O . SER A 1 314 ? 17.174 12.656 -23.096 1.00 45.78 314 SER A O 1
ATOM 2282 N N . GLY A 1 315 ? 18.020 13.940 -24.747 1.00 55.78 315 GLY A N 1
ATOM 2283 C CA . GLY A 1 315 ? 17.272 13.317 -25.833 1.00 55.78 315 GLY A CA 1
ATOM 2284 C C . GLY A 1 315 ? 17.571 11.818 -25.922 1.00 55.78 315 GLY A C 1
ATOM 2285 O O . GLY A 1 315 ? 18.320 11.258 -25.125 1.00 55.78 315 GLY A O 1
ATOM 2286 N N . CYS A 1 316 ? 16.982 11.135 -26.891 1.00 61.75 316 CYS A N 1
ATOM 2287 C CA . CYS A 1 316 ? 17.244 9.719 -27.096 1.00 61.75 316 CYS A CA 1
ATOM 2288 C C . CYS A 1 316 ? 18.718 9.474 -27.477 1.00 61.75 316 CYS A C 1
ATOM 2290 O O . CYS A 1 316 ? 19.056 9.402 -28.652 1.00 61.75 316 CYS A O 1
ATOM 2292 N N . LEU A 1 317 ? 19.619 9.422 -26.495 1.00 58.34 317 LEU A N 1
ATOM 2293 C CA . LEU A 1 317 ? 21.058 9.310 -26.735 1.00 58.34 317 LEU A CA 1
ATOM 2294 C C . LEU A 1 317 ? 21.449 7.876 -27.100 1.00 58.34 317 LEU A C 1
ATOM 2296 O O . LEU A 1 317 ? 22.516 7.669 -27.657 1.00 58.34 317 LEU A O 1
ATOM 2300 N N . ASN A 1 318 ? 20.576 6.908 -26.809 1.00 64.56 318 ASN A N 1
ATOM 2301 C CA . ASN A 1 318 ? 20.839 5.480 -26.912 1.00 64.56 318 ASN A CA 1
ATOM 2302 C C . ASN A 1 318 ? 19.572 4.752 -27.380 1.00 64.56 318 ASN A C 1
ATOM 2304 O O . ASN A 1 318 ? 18.809 4.241 -26.561 1.00 64.56 318 ASN A O 1
ATOM 2308 N N . ASN A 1 319 ? 19.343 4.740 -28.692 1.00 76.00 319 ASN A N 1
ATOM 2309 C CA . ASN A 1 319 ? 18.354 3.859 -29.307 1.00 76.00 319 ASN A CA 1
ATOM 2310 C C . ASN A 1 319 ? 18.808 2.410 -29.128 1.00 76.00 319 ASN A C 1
ATOM 2312 O O . ASN A 1 319 ? 19.903 2.051 -29.558 1.00 76.00 319 ASN A O 1
ATOM 2316 N N . ALA A 1 320 ? 17.973 1.581 -28.514 1.00 79.69 320 ALA A N 1
ATOM 2317 C CA . ALA A 1 320 ? 18.232 0.156 -28.389 1.00 79.69 320 ALA A CA 1
ATOM 2318 C C . ALA A 1 320 ? 16.965 -0.662 -28.640 1.00 79.69 320 ALA A C 1
ATOM 2320 O O . ALA A 1 320 ? 15.863 -0.146 -28.420 1.00 79.69 320 ALA A O 1
ATOM 2321 N N . PRO A 1 321 ? 17.108 -1.942 -29.038 1.00 86.00 321 PRO A N 1
ATOM 2322 C CA . PRO A 1 321 ? 16.025 -2.908 -28.975 1.00 86.00 321 PRO A CA 1
ATOM 2323 C C . PRO A 1 321 ? 15.291 -2.818 -27.637 1.00 86.00 321 PRO A C 1
ATOM 2325 O O . PRO A 1 321 ? 15.879 -2.988 -26.565 1.00 86.00 321 PRO A O 1
ATOM 2328 N N . TYR A 1 322 ? 14.001 -2.523 -27.723 1.00 86.56 322 TYR A N 1
ATOM 2329 C CA . TYR A 1 322 ? 13.136 -2.205 -26.601 1.00 86.56 322 TYR A CA 1
ATOM 2330 C C . TYR A 1 322 ? 11.885 -3.067 -26.671 1.00 86.56 322 TYR A C 1
ATOM 233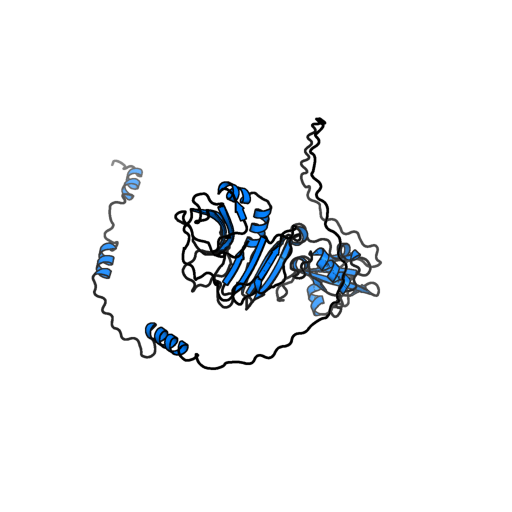2 O O . TYR A 1 322 ? 11.281 -3.236 -27.731 1.00 86.56 322 TYR A O 1
ATOM 2340 N N . LYS A 1 323 ? 11.460 -3.590 -25.523 1.00 90.94 323 LYS A N 1
ATOM 2341 C CA . LYS A 1 323 ? 10.232 -4.371 -25.423 1.00 90.94 323 LYS A CA 1
ATOM 2342 C C . LYS A 1 323 ? 9.475 -4.025 -24.152 1.00 90.94 323 LYS A C 1
ATOM 2344 O O . LYS A 1 323 ? 10.025 -4.057 -23.053 1.00 90.94 323 LYS A O 1
ATOM 2349 N N . VAL A 1 324 ? 8.181 -3.758 -24.302 1.00 93.00 324 VAL A N 1
ATOM 2350 C CA . VAL A 1 324 ? 7.242 -3.765 -23.178 1.00 93.00 324 VAL A CA 1
ATOM 2351 C C . VAL A 1 324 ? 6.897 -5.223 -22.892 1.00 93.00 324 VAL A C 1
ATOM 2353 O O . VAL A 1 324 ? 6.338 -5.911 -23.744 1.00 93.00 324 VAL A O 1
ATOM 2356 N N . LEU A 1 325 ? 7.290 -5.710 -21.719 1.00 95.25 325 LEU A N 1
ATOM 2357 C CA . LEU A 1 325 ? 7.092 -7.099 -21.302 1.00 95.25 325 LEU A CA 1
ATOM 2358 C C . LEU A 1 325 ? 5.770 -7.298 -20.554 1.00 95.25 325 LEU A C 1
ATOM 2360 O O . LEU A 1 325 ? 5.191 -8.377 -20.620 1.00 95.25 325 LEU A O 1
ATOM 2364 N N . ASP A 1 326 ? 5.291 -6.262 -19.868 1.00 97.38 326 ASP A N 1
ATOM 2365 C CA . ASP A 1 326 ? 3.976 -6.217 -19.224 1.00 97.38 326 ASP A CA 1
ATOM 2366 C C . ASP A 1 326 ? 3.510 -4.759 -19.138 1.00 97.38 326 ASP A C 1
ATOM 2368 O O . ASP A 1 326 ? 4.321 -3.839 -18.978 1.00 97.38 326 ASP A O 1
ATOM 2372 N N . SER A 1 327 ? 2.204 -4.537 -19.230 1.00 96.31 327 SER A N 1
ATOM 2373 C CA . SER A 1 327 ? 1.606 -3.236 -18.983 1.00 96.31 327 SER A CA 1
ATOM 2374 C C . SER A 1 327 ? 0.167 -3.370 -18.509 1.00 96.31 327 SER A C 1
ATOM 2376 O O . SER A 1 327 ? -0.587 -4.217 -18.982 1.00 96.31 327 SER A O 1
ATOM 2378 N N . GLN A 1 328 ? -0.223 -2.502 -17.580 1.00 97.31 328 GLN A N 1
ATOM 2379 C CA . GLN A 1 328 ? -1.573 -2.468 -17.036 1.00 97.31 328 GLN A CA 1
ATOM 2380 C C . GLN A 1 328 ? -2.025 -1.011 -16.893 1.00 97.31 328 GLN A C 1
ATOM 2382 O O . GLN A 1 328 ? -1.355 -0.254 -16.186 1.00 97.31 328 GLN A O 1
ATOM 2387 N N . PRO A 1 329 ? -3.145 -0.603 -17.519 1.00 96.69 329 PRO A N 1
ATOM 2388 C CA . PRO A 1 329 ? -3.724 0.718 -17.302 1.00 96.69 329 PRO A CA 1
ATOM 2389 C C . PRO A 1 329 ? -3.996 0.982 -15.818 1.00 96.69 329 PRO A C 1
ATOM 2391 O O . PRO A 1 329 ? -4.473 0.101 -15.101 1.00 96.69 329 PRO A O 1
ATOM 2394 N N . MET A 1 330 ? -3.715 2.203 -15.368 1.00 96.69 330 MET A N 1
ATOM 2395 C CA . MET A 1 330 ? -3.957 2.645 -13.995 1.00 96.69 330 MET A CA 1
ATOM 2396 C C . MET A 1 330 ? -4.939 3.813 -14.008 1.00 96.69 330 MET A C 1
ATOM 2398 O O . MET A 1 330 ? -4.556 4.981 -14.080 1.00 96.69 330 MET A O 1
ATOM 2402 N N . ALA A 1 331 ? -6.228 3.478 -13.985 1.00 91.94 331 ALA A N 1
ATOM 2403 C CA . ALA A 1 331 ? -7.296 4.466 -13.950 1.00 91.94 331 ALA A CA 1
ATOM 2404 C C . ALA A 1 331 ? -7.265 5.273 -12.640 1.00 91.94 331 ALA A C 1
ATOM 2406 O O . ALA A 1 331 ? -6.925 4.747 -11.582 1.00 91.94 331 ALA A O 1
ATOM 2407 N N . GLY A 1 332 ? -7.640 6.551 -12.713 1.00 89.62 332 GLY A N 1
ATOM 2408 C CA . GLY A 1 332 ? -7.740 7.434 -11.546 1.00 89.62 332 GLY A CA 1
ATOM 2409 C C . GLY A 1 332 ? -6.434 8.112 -11.127 1.00 89.62 332 GLY A C 1
ATOM 2410 O O . GLY A 1 332 ? -6.473 9.001 -10.283 1.00 89.62 332 GLY A O 1
ATOM 2411 N N . LEU A 1 333 ? -5.294 7.760 -11.731 1.00 94.44 333 LEU A N 1
ATOM 2412 C CA . LEU A 1 333 ? -4.060 8.516 -11.540 1.00 94.44 333 LEU A CA 1
ATOM 2413 C C . LEU A 1 333 ? -4.167 9.893 -12.224 1.00 94.44 333 LEU A C 1
ATOM 2415 O O . LEU A 1 333 ? -4.418 9.947 -13.432 1.00 94.44 333 LEU A O 1
ATOM 2419 N N . PRO A 1 334 ? -3.992 11.007 -11.489 1.00 93.38 334 PRO A N 1
ATOM 2420 C CA . PRO A 1 334 ? -4.161 12.340 -12.040 1.00 93.38 334 PRO A CA 1
ATOM 2421 C C . PRO A 1 334 ? -2.994 12.688 -12.968 1.00 93.38 334 PRO A C 1
ATOM 2423 O O . PRO A 1 334 ? -1.830 12.413 -12.666 1.00 93.38 334 PRO A O 1
ATOM 2426 N N . VAL A 1 335 ? -3.319 13.319 -14.093 1.00 92.56 335 VAL A N 1
ATOM 2427 C CA . VAL A 1 335 ? -2.358 13.801 -15.090 1.00 92.56 335 VAL A CA 1
ATOM 2428 C C . VAL A 1 335 ? -2.569 15.293 -15.276 1.00 92.56 335 VAL A C 1
ATOM 2430 O O . VAL A 1 335 ? -3.704 15.767 -15.229 1.00 92.56 335 VAL A O 1
ATOM 2433 N N . ASP A 1 336 ? -1.480 16.025 -15.467 1.00 90.12 336 ASP A N 1
ATOM 2434 C CA . ASP A 1 336 ? -1.520 17.426 -15.862 1.00 90.12 336 ASP A CA 1
ATOM 2435 C C . ASP A 1 336 ? -2.150 17.561 -17.263 1.00 90.12 336 ASP A C 1
ATOM 2437 O O . ASP A 1 336 ? -1.589 17.037 -18.231 1.00 90.12 336 ASP A O 1
ATOM 2441 N N . PRO A 1 337 ? -3.305 18.238 -17.407 1.00 85.69 337 PRO A N 1
ATOM 2442 C CA . PRO A 1 337 ? -3.948 18.417 -18.706 1.00 85.69 337 PRO A CA 1
ATOM 2443 C C . PRO A 1 337 ? -3.150 19.327 -19.653 1.00 85.69 337 PRO A C 1
ATOM 2445 O O . PRO A 1 337 ? -3.406 19.308 -20.856 1.00 85.69 337 PRO A O 1
ATOM 2448 N N . GLU A 1 338 ? -2.205 20.122 -19.136 1.00 85.12 338 GLU A N 1
ATOM 2449 C CA . GLU A 1 338 ? -1.333 20.990 -19.935 1.00 85.12 338 GLU A CA 1
ATOM 2450 C C . GLU A 1 338 ? -0.028 20.297 -20.359 1.00 85.12 338 GLU A C 1
ATOM 2452 O O . GLU A 1 338 ? 0.734 20.845 -21.165 1.00 85.12 338 GLU A O 1
ATOM 2457 N N . ALA A 1 339 ? 0.246 19.091 -19.846 1.00 81.19 339 ALA A N 1
ATOM 2458 C CA . ALA A 1 339 ? 1.408 18.317 -20.258 1.00 81.19 339 ALA A CA 1
ATOM 2459 C C . ALA A 1 339 ? 1.339 17.979 -21.761 1.00 81.19 339 ALA A C 1
ATOM 2461 O O . ALA A 1 339 ? 0.249 17.772 -22.306 1.00 81.19 339 ALA A O 1
ATOM 2462 N N . PRO A 1 340 ? 2.491 17.868 -22.455 1.00 78.94 340 PRO A N 1
ATOM 2463 C CA . PRO A 1 340 ? 2.526 17.370 -23.828 1.00 78.94 340 PRO A CA 1
ATOM 2464 C C . PRO A 1 340 ? 1.760 16.054 -23.938 1.00 78.94 340 PRO A C 1
ATOM 2466 O O . PRO A 1 340 ? 1.842 15.246 -23.018 1.00 78.94 340 PRO A O 1
ATOM 2469 N N . ALA A 1 341 ? 1.062 15.822 -25.054 1.00 69.12 341 ALA A N 1
ATOM 2470 C CA . ALA A 1 341 ? 0.232 14.633 -25.234 1.00 69.12 341 ALA A CA 1
ATOM 2471 C C . ALA A 1 341 ? 0.989 13.347 -24.842 1.00 69.12 341 ALA A C 1
ATOM 2473 O O . ALA A 1 341 ? 1.941 12.935 -25.507 1.00 69.12 341 ALA A O 1
ATOM 2474 N N . GLN A 1 342 ? 0.558 12.739 -23.738 1.00 78.56 342 GLN A N 1
ATOM 2475 C CA . GLN A 1 342 ? 1.010 11.442 -23.246 1.00 78.56 342 GLN A CA 1
ATOM 2476 C C . GLN A 1 342 ? -0.139 10.432 -23.361 1.00 78.56 342 GLN A C 1
ATOM 2478 O O . GLN A 1 342 ? -1.298 10.802 -23.557 1.00 78.56 342 GLN A O 1
ATOM 2483 N N . GLY A 1 343 ? 0.170 9.142 -23.230 1.00 84.50 343 GLY A N 1
ATOM 2484 C CA . GLY A 1 343 ? -0.860 8.117 -23.065 1.00 84.50 343 GLY A CA 1
ATOM 2485 C C . GLY A 1 343 ? -1.532 8.200 -21.690 1.00 84.50 343 GLY A C 1
ATOM 2486 O O . GLY A 1 343 ? -1.141 8.986 -20.830 1.00 84.50 343 GLY A O 1
ATOM 2487 N N . ALA A 1 344 ? -2.527 7.347 -21.444 1.00 91.44 344 ALA A N 1
ATOM 2488 C CA . ALA A 1 344 ? -3.062 7.174 -20.095 1.00 91.44 344 ALA A CA 1
ATOM 2489 C C . ALA A 1 344 ? -1.980 6.598 -19.149 1.00 91.44 344 ALA A C 1
ATOM 2491 O O . ALA A 1 344 ? -1.168 5.772 -19.596 1.00 91.44 344 ALA A O 1
ATOM 2492 N N . PRO A 1 345 ? -1.962 6.984 -17.855 1.00 95.25 345 PRO A N 1
ATOM 2493 C CA . PRO A 1 345 ? -1.083 6.373 -16.870 1.00 95.25 345 PRO A CA 1
ATOM 2494 C C . PRO A 1 345 ? -1.249 4.859 -16.830 1.00 95.25 345 PRO A C 1
ATOM 2496 O O . PRO A 1 345 ? -2.359 4.317 -16.862 1.00 95.25 345 PRO A O 1
ATOM 2499 N N . ARG A 1 346 ? -0.120 4.166 -16.752 1.00 96.31 346 ARG A N 1
ATOM 2500 C CA . ARG A 1 346 ? -0.071 2.712 -16.690 1.00 96.31 346 ARG A CA 1
ATOM 2501 C C . ARG A 1 346 ? 1.121 2.251 -15.874 1.00 96.31 346 ARG A C 1
ATOM 2503 O O . ARG A 1 346 ? 2.160 2.907 -15.840 1.00 96.31 346 ARG A O 1
ATOM 2510 N N . PHE A 1 347 ? 0.985 1.075 -15.291 1.00 97.19 347 PHE A N 1
ATOM 2511 C CA . PHE A 1 347 ? 2.126 0.261 -14.921 1.00 97.19 347 PHE A CA 1
ATOM 2512 C C . PHE A 1 347 ? 2.799 -0.251 -16.197 1.00 97.19 347 PHE A C 1
ATOM 2514 O O . PHE A 1 347 ? 2.120 -0.644 -17.157 1.00 97.19 347 PHE A O 1
ATOM 2521 N N . ALA A 1 348 ? 4.126 -0.267 -16.209 1.00 94.94 348 ALA A N 1
ATOM 2522 C CA . ALA A 1 348 ? 4.912 -0.856 -17.275 1.00 94.94 348 ALA A CA 1
ATOM 2523 C C . ALA A 1 348 ? 6.119 -1.608 -16.703 1.00 94.94 348 ALA A C 1
ATOM 2525 O O . ALA A 1 348 ? 6.832 -1.108 -15.833 1.00 94.94 348 ALA A O 1
ATOM 2526 N N . TYR A 1 349 ? 6.358 -2.800 -17.242 1.00 95.50 349 TYR A N 1
ATOM 2527 C CA . TYR A 1 349 ? 7.624 -3.509 -17.143 1.00 95.50 349 TYR A CA 1
ATOM 2528 C C . TYR A 1 349 ? 8.258 -3.522 -18.524 1.00 95.50 349 TYR A C 1
ATOM 2530 O O . TYR A 1 349 ? 7.687 -4.072 -19.470 1.00 95.50 349 TYR A O 1
ATOM 2538 N N . VAL A 1 350 ? 9.413 -2.880 -18.654 1.00 91.81 350 VAL A N 1
ATOM 2539 C CA . VAL A 1 350 ? 10.070 -2.690 -19.948 1.00 91.81 350 VAL A CA 1
ATOM 2540 C C . VAL A 1 350 ? 11.503 -3.171 -19.857 1.00 91.81 350 VAL A C 1
ATOM 2542 O O . VAL A 1 350 ? 12.155 -3.009 -18.826 1.00 91.81 350 VAL A O 1
ATOM 2545 N N . ALA A 1 351 ? 11.983 -3.774 -20.934 1.00 90.31 351 ALA A N 1
ATOM 2546 C CA . ALA A 1 351 ? 13.335 -4.283 -21.036 1.00 90.31 351 ALA A CA 1
ATOM 2547 C C . ALA A 1 351 ? 13.992 -3.764 -22.308 1.00 90.31 351 ALA A C 1
ATOM 2549 O O . ALA A 1 351 ? 13.342 -3.607 -23.345 1.00 90.31 351 ALA A O 1
ATOM 2550 N N . MET A 1 352 ? 15.288 -3.502 -22.216 1.00 86.06 352 MET A N 1
ATOM 2551 C CA . MET A 1 352 ? 16.085 -3.033 -23.337 1.00 86.06 352 MET A CA 1
ATOM 2552 C C . MET A 1 352 ? 17.476 -3.648 -23.296 1.00 86.06 352 MET A C 1
ATOM 2554 O O . MET A 1 352 ? 18.040 -3.880 -22.223 1.00 86.06 352 MET A O 1
ATOM 2558 N N . THR A 1 353 ? 18.048 -3.914 -24.462 1.00 82.38 353 THR A N 1
ATOM 2559 C CA . THR A 1 353 ? 19.469 -4.261 -24.551 1.00 82.38 353 THR A CA 1
ATOM 2560 C C . THR A 1 353 ? 20.292 -2.997 -24.325 1.00 82.38 353 THR A C 1
ATOM 2562 O O . THR A 1 353 ? 19.924 -1.926 -24.799 1.00 82.38 353 THR A O 1
ATOM 2565 N N . SER A 1 354 ? 21.402 -3.077 -23.594 1.00 68.12 354 SER A N 1
ATOM 2566 C CA . SER A 1 354 ? 22.286 -1.915 -23.456 1.00 68.12 354 SER A CA 1
ATOM 2567 C C . SER A 1 354 ? 22.784 -1.464 -24.836 1.00 68.12 354 SER A C 1
ATOM 2569 O O . SER A 1 354 ? 23.461 -2.233 -25.514 1.00 68.12 354 SER A O 1
ATOM 2571 N N . ALA A 1 355 ? 22.496 -0.217 -25.233 1.00 58.62 355 ALA A N 1
ATOM 2572 C CA . ALA A 1 355 ? 22.957 0.365 -26.503 1.00 58.62 355 ALA A CA 1
ATOM 2573 C C . ALA A 1 355 ? 24.489 0.364 -26.655 1.00 58.62 355 ALA A C 1
ATOM 2575 O O . ALA A 1 355 ? 25.006 0.524 -27.754 1.00 58.62 355 ALA A O 1
ATOM 2576 N N . ALA A 1 356 ? 25.222 0.183 -25.552 1.00 54.00 356 ALA A N 1
ATOM 2577 C CA . ALA A 1 356 ? 26.675 0.151 -25.557 1.00 54.00 356 ALA A CA 1
ATOM 2578 C C . ALA A 1 356 ? 27.270 -1.146 -26.133 1.00 54.00 356 ALA A C 1
ATOM 2580 O O . ALA A 1 356 ? 28.469 -1.157 -26.379 1.00 54.00 356 ALA A O 1
ATOM 2581 N N . ASN A 1 357 ? 26.498 -2.225 -26.334 1.00 45.56 357 ASN A N 1
ATOM 2582 C CA . ASN A 1 357 ? 27.032 -3.472 -26.890 1.00 45.56 357 ASN A CA 1
ATOM 2583 C C . ASN A 1 357 ? 25.971 -4.227 -27.707 1.00 45.56 357 ASN A C 1
ATOM 2585 O O . ASN A 1 357 ? 24.950 -4.631 -27.147 1.00 45.56 357 ASN A O 1
ATOM 2589 N N . ASP A 1 358 ? 26.266 -4.510 -28.977 1.00 49.59 358 ASP A N 1
ATOM 2590 C CA . ASP A 1 358 ? 25.614 -5.546 -29.793 1.00 49.59 358 ASP A CA 1
ATOM 2591 C C . ASP A 1 358 ? 25.741 -6.921 -29.095 1.00 49.59 358 ASP A C 1
ATOM 2593 O O . ASP A 1 358 ? 26.653 -7.697 -29.371 1.00 49.59 358 ASP A O 1
ATOM 2597 N N . GLY A 1 359 ? 24.868 -7.200 -28.116 1.00 58.09 359 GLY A N 1
ATOM 2598 C CA . GLY A 1 359 ? 24.916 -8.395 -27.256 1.00 58.09 359 GLY A CA 1
ATOM 2599 C C . GLY A 1 359 ? 25.204 -8.143 -25.767 1.00 58.09 359 GLY A C 1
ATOM 2600 O O . GLY A 1 359 ? 25.506 -9.085 -25.037 1.00 58.09 359 GLY A O 1
ATOM 2601 N N . GLY A 1 360 ? 25.129 -6.895 -25.288 1.00 68.81 360 GLY A N 1
ATOM 2602 C CA . GLY A 1 360 ? 25.225 -6.584 -23.856 1.00 68.81 360 GLY A CA 1
ATOM 2603 C C . GLY A 1 360 ? 24.037 -7.109 -23.035 1.00 68.81 360 GLY A C 1
ATOM 2604 O O . GLY A 1 360 ? 22.987 -7.419 -23.600 1.00 68.81 360 GLY A O 1
ATOM 2605 N N . PRO A 1 361 ? 24.160 -7.164 -21.693 1.00 80.12 361 PRO A N 1
ATOM 2606 C CA . PRO A 1 361 ? 23.087 -7.650 -20.833 1.00 80.12 361 PRO A CA 1
ATOM 2607 C C . PRO A 1 361 ? 21.808 -6.830 -21.032 1.00 80.12 361 PRO A C 1
ATOM 2609 O O . PRO A 1 361 ? 21.846 -5.602 -21.185 1.00 80.12 361 PRO A O 1
ATOM 2612 N N . VAL A 1 362 ? 20.675 -7.524 -20.993 1.00 86.88 362 VAL A N 1
ATOM 2613 C CA . VAL A 1 362 ? 19.343 -6.926 -20.996 1.00 86.88 362 VAL A CA 1
ATOM 2614 C C . VAL A 1 362 ? 19.123 -6.276 -19.643 1.00 86.88 362 VAL A C 1
ATOM 2616 O O . VAL A 1 362 ? 19.255 -6.899 -18.592 1.00 86.88 362 VAL A O 1
ATOM 2619 N N . GLN A 1 363 ? 18.796 -4.998 -19.663 1.00 87.06 363 GLN A N 1
ATOM 2620 C CA . GLN A 1 363 ? 18.386 -4.268 -18.478 1.00 87.06 363 GLN A CA 1
ATOM 2621 C C . GLN A 1 363 ? 16.865 -4.160 -18.500 1.00 87.06 363 GLN A C 1
ATOM 2623 O O . GLN A 1 363 ? 16.256 -4.204 -19.572 1.00 87.06 363 GLN A O 1
ATOM 2628 N N . ALA A 1 364 ? 16.237 -4.059 -17.333 1.00 89.69 364 ALA A N 1
ATOM 2629 C CA . ALA A 1 364 ? 14.798 -3.871 -17.254 1.00 89.69 364 ALA A CA 1
ATOM 2630 C C . ALA A 1 364 ? 14.409 -2.978 -16.078 1.00 89.69 364 ALA A C 1
ATOM 2632 O O . ALA A 1 364 ? 15.030 -3.036 -15.014 1.00 89.69 364 ALA A O 1
ATOM 2633 N N . GLY A 1 365 ? 13.363 -2.184 -16.281 1.00 90.31 365 GLY A N 1
ATOM 2634 C CA . GLY A 1 365 ? 12.796 -1.295 -15.276 1.00 90.31 365 GLY A CA 1
ATOM 2635 C C . GLY A 1 365 ? 11.296 -1.509 -15.127 1.00 90.31 365 GLY A C 1
ATOM 2636 O O . GLY A 1 365 ? 10.615 -1.921 -16.075 1.00 90.31 365 GLY A O 1
ATOM 2637 N N . ILE A 1 366 ? 10.796 -1.255 -13.922 1.00 94.06 366 ILE A N 1
ATOM 2638 C CA . ILE A 1 366 ? 9.404 -1.486 -13.532 1.00 94.06 366 ILE A CA 1
ATOM 2639 C C . ILE A 1 366 ? 8.884 -0.226 -12.856 1.00 94.06 366 ILE A C 1
ATOM 2641 O O . ILE A 1 366 ? 9.478 0.240 -11.891 1.00 94.06 366 ILE A O 1
ATOM 2645 N N . GLY A 1 367 ? 7.742 0.292 -13.296 1.00 94.81 367 GLY A N 1
ATOM 2646 C CA . GLY A 1 367 ? 7.126 1.430 -12.625 1.00 94.81 367 GLY A CA 1
ATOM 2647 C C . GLY A 1 367 ? 5.898 1.981 -13.324 1.00 94.81 367 GLY A C 1
ATOM 2648 O O . GLY A 1 367 ? 5.407 1.420 -14.305 1.00 94.81 367 GLY A O 1
ATOM 2649 N N . ILE A 1 368 ? 5.406 3.105 -12.812 1.00 95.06 368 ILE A N 1
ATOM 2650 C CA . ILE A 1 368 ? 4.329 3.871 -13.446 1.00 95.06 368 ILE A CA 1
ATOM 2651 C C . ILE A 1 368 ? 4.881 4.804 -14.519 1.00 95.06 368 ILE A C 1
ATOM 2653 O O . ILE A 1 368 ? 5.950 5.382 -14.362 1.00 95.06 368 ILE A O 1
ATOM 2657 N N . THR A 1 369 ? 4.146 4.984 -15.606 1.00 92.00 369 THR A N 1
ATOM 2658 C CA . THR A 1 369 ? 4.478 5.951 -16.654 1.00 92.00 369 THR A CA 1
ATOM 2659 C C . THR A 1 369 ? 3.229 6.296 -17.453 1.00 92.00 369 THR A C 1
ATOM 2661 O O . THR A 1 369 ? 2.310 5.486 -17.575 1.00 92.00 369 THR A O 1
ATOM 2664 N N . ASN A 1 370 ? 3.183 7.486 -18.033 1.00 90.12 370 ASN A N 1
ATOM 2665 C CA . ASN A 1 370 ? 2.216 7.838 -19.073 1.00 90.12 370 ASN A CA 1
ATOM 2666 C C . ASN A 1 370 ? 2.891 7.985 -20.450 1.00 90.12 370 ASN A C 1
ATOM 2668 O O . ASN A 1 370 ? 2.217 8.137 -21.468 1.00 90.12 370 ASN A O 1
ATOM 2672 N N . ARG A 1 371 ? 4.221 7.842 -20.515 1.00 86.19 371 ARG A N 1
ATOM 2673 C CA . ARG A 1 371 ? 4.994 8.015 -21.742 1.00 86.19 371 ARG A CA 1
ATOM 2674 C C . ARG A 1 371 ? 4.822 6.840 -22.691 1.00 86.19 371 ARG A C 1
ATOM 2676 O O . ARG A 1 371 ? 4.855 5.678 -22.283 1.00 86.19 371 ARG A O 1
ATOM 2683 N N . ILE A 1 372 ? 4.622 7.132 -23.969 1.00 82.69 372 ILE A N 1
ATOM 2684 C CA . ILE A 1 372 ? 4.589 6.131 -25.039 1.00 82.69 372 ILE A CA 1
ATOM 2685 C C . ILE A 1 372 ? 6.014 6.009 -25.590 1.00 82.69 372 ILE A C 1
ATOM 2687 O O . ILE A 1 372 ? 6.621 7.015 -25.949 1.00 82.69 372 ILE A O 1
ATOM 2691 N N . ALA A 1 373 ? 6.571 4.799 -25.614 1.00 80.06 373 ALA A N 1
ATOM 2692 C CA . ALA A 1 373 ? 7.927 4.541 -26.098 1.00 80.06 373 ALA A CA 1
ATOM 2693 C C . ALA A 1 373 ? 8.004 3.183 -26.806 1.00 80.06 373 ALA A C 1
ATOM 2695 O O . ALA A 1 373 ? 7.221 2.283 -26.493 1.00 80.06 373 ALA A O 1
ATOM 2696 N N . GLY A 1 374 ? 8.951 3.052 -27.741 1.00 78.56 374 GLY A N 1
ATOM 2697 C CA . GLY A 1 374 ? 9.283 1.785 -28.394 1.00 78.56 374 GLY A CA 1
ATOM 2698 C C . GLY A 1 374 ? 8.207 1.206 -29.305 1.00 78.56 374 GLY A C 1
ATOM 2699 O O . GLY A 1 374 ? 8.102 -0.014 -29.409 1.00 78.56 374 GLY A O 1
ATOM 2700 N N . GLN A 1 375 ? 7.390 2.052 -29.941 1.00 82.81 375 GLN A N 1
ATOM 2701 C CA . GLN A 1 375 ? 6.341 1.597 -30.866 1.00 82.81 375 GLN A CA 1
ATOM 2702 C C . GLN A 1 375 ? 6.903 0.886 -32.106 1.00 82.81 375 GLN A C 1
ATOM 2704 O O . GLN A 1 375 ? 6.241 0.021 -32.668 1.00 82.81 375 GLN A O 1
ATOM 2709 N N . ASP A 1 376 ? 8.126 1.221 -32.500 1.00 85.00 376 ASP A N 1
ATOM 2710 C CA . ASP A 1 376 ? 8.895 0.620 -33.593 1.00 85.00 376 ASP A CA 1
ATOM 2711 C C . ASP A 1 376 ? 9.860 -0.483 -33.110 1.00 85.00 376 ASP A C 1
ATOM 2713 O O . ASP A 1 376 ? 10.688 -0.969 -33.877 1.00 85.00 376 ASP A O 1
ATOM 2717 N N . GLY A 1 377 ? 9.771 -0.890 -31.836 1.00 84.94 377 GLY A N 1
ATOM 2718 C CA . GLY A 1 377 ? 10.700 -1.843 -31.220 1.00 84.94 377 GLY A CA 1
ATOM 2719 C C . GLY A 1 377 ? 12.069 -1.250 -30.871 1.00 84.94 377 GLY A C 1
ATOM 2720 O O . GLY A 1 377 ? 12.937 -1.976 -30.379 1.00 84.94 377 GLY A O 1
ATOM 2721 N N . ILE A 1 378 ? 12.264 0.057 -31.076 1.00 82.38 378 ILE A N 1
ATOM 2722 C CA . ILE A 1 378 ? 13.472 0.791 -30.707 1.00 82.38 378 ILE A CA 1
ATOM 2723 C C . ILE A 1 378 ? 13.084 1.864 -29.691 1.00 82.38 378 ILE A C 1
ATOM 2725 O O . ILE A 1 378 ? 12.190 2.677 -29.892 1.00 82.38 378 ILE A O 1
ATOM 2729 N N . GLY A 1 379 ? 13.733 1.852 -28.535 1.00 78.06 379 GLY A N 1
ATOM 2730 C CA . GLY A 1 379 ? 13.376 2.736 -27.436 1.00 78.06 379 GLY A CA 1
ATOM 2731 C C . GLY A 1 379 ? 14.582 3.407 -26.818 1.00 78.06 379 GLY A C 1
ATOM 2732 O O . GLY A 1 379 ? 15.709 2.921 -26.892 1.00 78.06 379 GLY A O 1
ATOM 2733 N N . CYS A 1 380 ? 14.300 4.519 -26.157 1.00 75.56 380 CYS A N 1
ATOM 2734 C CA . CYS A 1 380 ? 15.217 5.174 -25.242 1.00 75.56 380 CYS A CA 1
ATOM 2735 C C . CYS A 1 380 ? 14.940 4.686 -23.818 1.00 75.56 380 CYS A C 1
ATOM 2737 O O . CYS A 1 380 ? 13.944 4.006 -23.549 1.00 75.56 380 CYS A O 1
ATOM 2739 N N . VAL A 1 381 ? 15.792 5.114 -22.889 1.00 71.50 381 VAL A N 1
ATOM 2740 C CA . VAL A 1 381 ? 15.509 5.036 -21.454 1.00 71.50 381 VAL A CA 1
ATOM 2741 C C . VAL A 1 381 ? 14.118 5.623 -21.184 1.00 71.50 381 VAL A C 1
ATOM 2743 O O . VAL A 1 381 ? 13.846 6.776 -21.524 1.00 71.50 381 VAL A O 1
ATOM 2746 N N . LEU A 1 382 ? 13.229 4.798 -20.625 1.00 76.25 382 LEU A N 1
ATOM 2747 C CA . LEU A 1 382 ? 11.879 5.209 -20.255 1.00 76.25 382 LEU A CA 1
ATOM 2748 C C . LEU A 1 382 ? 11.894 5.854 -18.870 1.00 76.25 382 LEU A C 1
ATOM 2750 O O . LEU A 1 382 ? 12.405 5.269 -17.912 1.00 76.25 382 LEU A O 1
ATOM 2754 N N . ASP A 1 383 ? 11.259 7.017 -18.768 1.00 80.19 383 ASP A N 1
ATOM 2755 C CA . ASP A 1 383 ? 10.998 7.657 -17.487 1.00 80.19 383 ASP A CA 1
ATOM 2756 C C . ASP A 1 383 ? 9.772 7.024 -16.824 1.00 80.19 383 ASP A C 1
ATOM 2758 O O . ASP A 1 383 ? 8.646 7.106 -17.334 1.00 80.19 383 ASP A O 1
ATOM 2762 N N . PHE A 1 384 ? 9.985 6.404 -15.665 1.00 88.25 384 PHE A N 1
ATOM 2763 C CA . PHE A 1 384 ? 8.907 5.878 -14.833 1.00 88.25 384 PHE A CA 1
ATOM 2764 C C . PHE A 1 384 ? 8.320 6.963 -13.935 1.00 88.25 384 PHE A C 1
ATOM 2766 O O . PHE A 1 384 ? 8.444 6.919 -12.710 1.00 88.25 384 PHE A O 1
ATOM 2773 N N . ALA A 1 385 ? 7.705 7.962 -14.553 1.00 89.44 385 ALA A N 1
ATOM 2774 C CA . ALA A 1 385 ? 6.982 9.002 -13.849 1.00 89.44 385 ALA A CA 1
ATOM 2775 C C . ALA A 1 385 ? 5.779 9.487 -14.642 1.00 89.44 385 ALA A C 1
ATOM 2777 O O . ALA A 1 385 ? 5.649 9.248 -15.845 1.00 89.44 385 ALA A O 1
ATOM 2778 N N . VAL A 1 386 ? 4.906 10.184 -13.931 1.00 91.19 386 VAL A N 1
ATOM 2779 C CA . VAL A 1 386 ? 3.727 10.841 -14.471 1.00 91.19 386 VAL A CA 1
ATOM 2780 C C . VAL A 1 386 ? 3.792 12.310 -14.077 1.00 91.19 386 VAL A C 1
ATOM 2782 O O . VAL A 1 386 ? 4.083 12.647 -12.927 1.00 91.19 386 VAL A O 1
ATOM 2785 N N . GLN A 1 387 ? 3.532 13.185 -15.046 1.00 90.44 387 GLN A N 1
ATOM 2786 C CA . GLN A 1 387 ? 3.305 14.601 -14.782 1.00 90.44 387 GLN A CA 1
ATOM 2787 C C . GLN A 1 387 ? 1.879 14.761 -14.246 1.00 90.44 387 GLN A C 1
ATOM 2789 O O . GLN A 1 387 ? 0.911 14.539 -14.971 1.00 90.44 387 GLN A O 1
ATOM 2794 N N . GLY A 1 388 ? 1.763 15.063 -12.960 1.00 89.81 388 GLY A N 1
ATOM 2795 C CA . GLY A 1 388 ? 0.527 15.342 -12.248 1.00 89.81 388 GLY A CA 1
ATOM 2796 C C . GLY A 1 388 ? 0.158 16.833 -12.243 1.00 89.81 388 GLY A C 1
ATOM 2797 O O . GLY A 1 388 ? 1.008 17.694 -12.462 1.00 89.81 388 GLY A O 1
ATOM 2798 N N . PRO A 1 389 ? -1.118 17.151 -11.983 1.00 89.31 389 PRO A N 1
ATOM 2799 C CA . PRO A 1 389 ? -1.633 18.518 -12.016 1.00 89.31 389 PRO A CA 1
ATOM 2800 C C . PRO A 1 389 ? -1.157 19.378 -10.834 1.00 89.31 389 PRO A C 1
ATOM 2802 O O . PRO A 1 389 ? -0.731 18.877 -9.792 1.00 89.31 389 PRO A O 1
ATOM 2805 N N . ASP A 1 390 ? -1.335 20.694 -10.967 1.0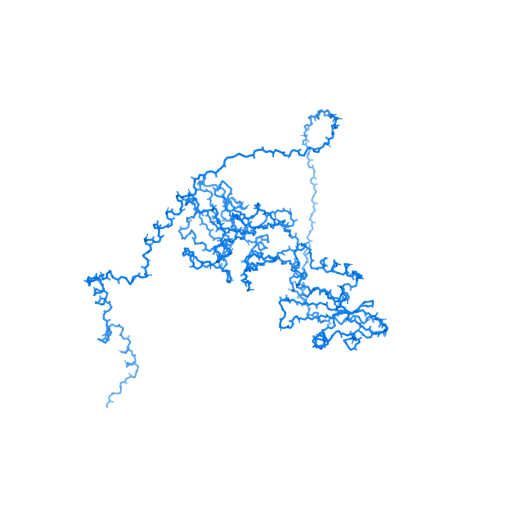0 86.44 390 ASP A N 1
ATOM 2806 C CA . ASP A 1 390 ? -1.192 21.686 -9.896 1.00 86.44 390 ASP A CA 1
ATOM 2807 C C . ASP A 1 390 ? 0.159 21.600 -9.147 1.00 86.44 390 ASP A C 1
ATOM 2809 O O . ASP A 1 390 ? 1.237 21.850 -9.700 1.00 86.44 390 ASP A O 1
ATOM 2813 N N . SER A 1 391 ? 0.080 21.300 -7.853 1.00 81.69 391 SER A N 1
ATOM 2814 C CA . SER A 1 391 ? 1.155 21.134 -6.882 1.00 81.69 391 SER A CA 1
ATOM 2815 C C . SER A 1 391 ? 1.710 19.712 -6.817 1.00 81.69 391 SER A C 1
ATOM 2817 O O . SER A 1 391 ? 2.785 19.526 -6.258 1.00 81.69 391 SER A O 1
ATOM 2819 N N . LEU A 1 392 ? 1.029 18.725 -7.417 1.00 83.75 392 LEU A N 1
ATOM 2820 C CA . LEU A 1 392 ? 1.523 17.348 -7.470 1.00 83.75 392 LEU A CA 1
ATOM 2821 C C . LEU A 1 392 ? 2.761 17.226 -8.376 1.00 83.75 392 LEU A C 1
ATOM 2823 O O . LEU A 1 392 ? 3.578 16.333 -8.165 1.00 83.75 392 LEU A O 1
ATOM 2827 N N . LYS A 1 393 ? 2.906 18.132 -9.358 1.00 86.19 393 LYS A N 1
ATOM 2828 C CA . LYS A 1 393 ? 4.066 18.253 -10.259 1.00 86.19 393 LYS A CA 1
ATOM 2829 C C . LYS A 1 393 ? 4.440 16.918 -10.897 1.00 86.19 393 LYS A C 1
ATOM 2831 O O . LYS A 1 393 ? 3.722 16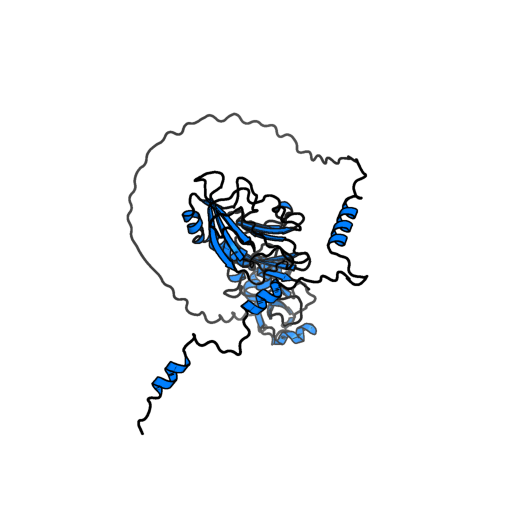.461 -11.772 1.00 86.19 393 LYS A O 1
ATOM 2836 N N . PHE A 1 394 ? 5.530 16.273 -10.496 1.00 88.12 394 PHE A N 1
ATOM 2837 C CA . PHE A 1 394 ? 5.861 14.922 -10.935 1.00 88.12 394 PHE A CA 1
ATOM 2838 C C . PHE A 1 394 ? 5.757 13.932 -9.788 1.00 88.12 394 PHE A C 1
ATOM 2840 O O . PHE A 1 394 ? 6.201 14.205 -8.673 1.00 88.12 394 PHE A O 1
ATOM 2847 N N . TYR A 1 395 ? 5.257 12.740 -10.102 1.00 90.00 395 TYR A N 1
ATOM 2848 C CA . TYR A 1 395 ? 5.298 11.600 -9.200 1.00 90.00 395 TYR A CA 1
ATOM 2849 C C . TYR A 1 395 ? 5.759 10.337 -9.927 1.00 90.00 395 TYR A C 1
ATOM 2851 O O . TYR A 1 395 ? 5.507 10.130 -11.116 1.00 90.00 395 TYR A O 1
ATOM 2859 N N . SER A 1 396 ? 6.473 9.493 -9.197 1.00 90.75 396 SER A N 1
ATOM 2860 C CA . SER A 1 396 ? 7.091 8.265 -9.683 1.00 90.75 396 SER A CA 1
ATOM 2861 C C . SER A 1 396 ? 6.899 7.167 -8.652 1.00 90.75 396 SER A C 1
ATOM 2863 O O . SER A 1 396 ? 7.080 7.408 -7.462 1.00 90.75 396 SER A O 1
ATOM 2865 N N . PHE A 1 397 ? 6.563 5.962 -9.106 1.00 93.69 397 PHE A N 1
ATOM 2866 C CA . PHE A 1 397 ? 6.626 4.753 -8.295 1.00 93.69 397 PHE A CA 1
ATOM 2867 C C . PHE A 1 397 ? 7.257 3.637 -9.123 1.00 93.69 397 PHE A C 1
ATOM 2869 O O . PHE A 1 397 ? 6.620 3.109 -10.039 1.00 93.69 397 PHE A O 1
ATOM 2876 N N . ALA A 1 398 ? 8.532 3.350 -8.860 1.00 92.25 398 ALA A N 1
ATOM 2877 C CA . ALA A 1 398 ? 9.359 2.505 -9.718 1.00 92.25 398 ALA A CA 1
ATOM 2878 C C . ALA A 1 398 ? 10.433 1.739 -8.938 1.00 92.25 398 ALA A C 1
ATOM 2880 O O . ALA A 1 398 ? 10.784 2.128 -7.828 1.00 92.25 398 ALA A O 1
ATOM 2881 N N . ASP A 1 399 ? 10.985 0.678 -9.523 1.00 86.94 399 ASP A N 1
ATOM 2882 C CA . ASP A 1 399 ? 12.054 -0.147 -8.943 1.00 86.94 399 ASP A CA 1
ATOM 2883 C C . ASP A 1 399 ? 13.373 0.610 -8.739 1.00 86.94 399 ASP A C 1
ATOM 2885 O O . ASP A 1 399 ? 14.106 0.355 -7.781 1.00 86.94 399 ASP A O 1
ATOM 2889 N N . ARG A 1 400 ? 13.684 1.566 -9.621 1.00 76.19 400 ARG A N 1
ATOM 2890 C CA . ARG A 1 400 ? 14.828 2.472 -9.473 1.00 76.19 400 ARG A CA 1
ATOM 2891 C C . ARG A 1 400 ? 14.637 3.751 -10.288 1.00 76.19 400 ARG A C 1
ATOM 2893 O O . ARG A 1 400 ? 13.911 3.771 -11.278 1.00 76.19 400 ARG A O 1
ATOM 2900 N N . ARG A 1 401 ? 15.360 4.819 -9.919 1.00 64.38 401 ARG A N 1
ATOM 2901 C CA . ARG A 1 401 ? 15.502 6.013 -10.772 1.00 64.38 401 ARG A CA 1
ATOM 2902 C C . ARG A 1 401 ? 16.055 5.605 -12.151 1.00 64.38 401 ARG A C 1
ATOM 2904 O O . ARG A 1 401 ? 17.112 4.966 -12.183 1.00 64.38 401 ARG A O 1
ATOM 2911 N N . PRO A 1 402 ? 15.438 6.020 -13.271 1.00 52.69 402 PRO A N 1
ATOM 2912 C CA . PRO A 1 402 ? 16.080 5.951 -14.573 1.00 52.69 402 PRO A CA 1
ATOM 2913 C C . PRO A 1 402 ? 17.181 7.017 -14.599 1.00 52.69 402 PRO A C 1
ATOM 2915 O O . PRO A 1 402 ? 16.941 8.188 -14.861 1.00 52.69 402 PRO A O 1
ATOM 2918 N N . LEU A 1 403 ? 18.407 6.638 -14.241 1.00 44.25 403 LEU A N 1
ATOM 2919 C CA . LEU A 1 403 ? 19.576 7.466 -14.517 1.00 44.25 403 LEU A CA 1
ATOM 2920 C C . LEU A 1 403 ? 20.155 6.981 -15.840 1.00 44.25 403 LEU A C 1
ATOM 2922 O O . LEU A 1 403 ? 20.546 5.820 -15.946 1.00 44.25 403 LEU A O 1
ATOM 2926 N N . GLY A 1 404 ? 20.199 7.870 -16.834 1.00 42.25 404 GLY A N 1
ATOM 2927 C CA . GLY A 1 404 ? 20.846 7.679 -18.135 1.00 42.25 404 GLY A CA 1
ATOM 2928 C C . GLY A 1 404 ? 22.371 7.523 -18.046 1.00 42.25 404 GLY A C 1
ATOM 2929 O O . GLY A 1 404 ? 23.110 8.253 -18.695 1.00 42.25 404 GLY A O 1
ATOM 2930 N N . GLY A 1 405 ? 22.841 6.578 -17.232 1.00 47.38 405 GLY A N 1
ATOM 2931 C CA . GLY A 1 405 ? 24.217 6.088 -17.174 1.00 47.38 405 GLY A CA 1
ATOM 2932 C C . GLY A 1 405 ? 24.278 4.588 -17.484 1.00 47.38 405 GLY A C 1
ATOM 2933 O O . GLY A 1 405 ? 23.268 3.967 -17.797 1.00 47.38 405 GLY A O 1
ATOM 2934 N N . ALA A 1 406 ? 25.456 3.970 -17.350 1.00 50.44 406 ALA A N 1
ATOM 2935 C CA . ALA A 1 406 ? 25.687 2.544 -17.652 1.00 50.44 406 ALA A CA 1
ATOM 2936 C C . ALA A 1 406 ? 24.839 1.543 -16.821 1.00 50.44 406 ALA A C 1
ATOM 2938 O O . ALA A 1 406 ? 24.890 0.331 -17.044 1.00 50.44 406 ALA A O 1
ATOM 2939 N N . THR A 1 407 ? 24.073 2.033 -15.846 1.00 54.44 407 THR A N 1
ATOM 2940 C CA . THR A 1 407 ? 23.223 1.254 -14.945 1.00 54.44 407 THR A CA 1
ATOM 2941 C C . THR A 1 407 ? 21.787 1.776 -14.986 1.00 54.44 407 THR A C 1
ATOM 2943 O O . THR A 1 407 ? 21.398 2.574 -14.132 1.00 54.44 407 THR A O 1
ATOM 2946 N N . TRP A 1 408 ? 21.012 1.324 -15.971 1.00 62.91 408 TRP A N 1
ATOM 2947 C CA . TRP A 1 408 ? 19.561 1.491 -16.015 1.00 62.91 408 TRP A CA 1
ATOM 2948 C C . TRP A 1 408 ? 18.871 0.227 -15.473 1.00 62.91 408 TRP A C 1
ATOM 2950 O O . TRP A 1 408 ? 19.388 -0.884 -15.608 1.00 62.91 408 TRP A O 1
ATOM 2960 N N . GLY A 1 409 ? 17.726 0.415 -14.808 1.00 63.72 409 GLY A N 1
ATOM 2961 C CA . GLY A 1 409 ? 16.966 -0.662 -14.170 1.00 63.72 409 GLY A CA 1
ATOM 2962 C C . GLY A 1 409 ? 17.608 -1.233 -12.898 1.00 63.72 409 GLY A C 1
ATOM 2963 O O . GLY A 1 409 ? 18.832 -1.214 -12.716 1.00 63.72 409 GLY A O 1
ATOM 2964 N N . LEU A 1 410 ? 16.787 -1.752 -11.979 1.00 77.69 410 LEU A N 1
ATOM 2965 C CA . LEU A 1 410 ? 17.303 -2.578 -10.880 1.00 77.69 410 LEU A CA 1
ATOM 2966 C C . LEU A 1 410 ? 17.681 -3.980 -11.381 1.00 77.69 410 LEU A C 1
ATOM 2968 O O . LEU A 1 410 ? 18.579 -4.623 -10.828 1.00 77.69 410 LEU A O 1
ATOM 2972 N N . TYR A 1 411 ? 16.999 -4.444 -12.429 1.00 87.31 411 TYR A N 1
ATOM 2973 C CA . TYR A 1 411 ? 17.089 -5.808 -12.923 1.00 87.31 411 TYR A CA 1
ATOM 2974 C C . TYR A 1 411 ? 17.979 -5.907 -14.159 1.00 87.31 411 TYR A C 1
ATOM 2976 O O . TYR A 1 411 ? 17.872 -5.124 -15.104 1.00 87.31 411 TYR A O 1
ATOM 2984 N N . LYS A 1 412 ? 18.858 -6.908 -14.139 1.00 89.00 412 LYS A N 1
ATOM 2985 C CA . LYS A 1 412 ? 19.780 -7.238 -15.222 1.00 89.00 412 LYS A CA 1
ATOM 2986 C C . LYS A 1 412 ? 19.633 -8.717 -15.547 1.00 89.00 412 LYS A C 1
ATOM 2988 O O . LYS A 1 412 ? 19.616 -9.542 -14.636 1.00 89.00 412 LYS A O 1
ATOM 2993 N N . PHE A 1 413 ? 19.558 -9.020 -16.830 1.00 90.50 413 PHE A N 1
ATOM 2994 C CA . PHE A 1 413 ? 19.344 -10.344 -17.392 1.00 90.50 413 PHE A CA 1
ATOM 2995 C C . PHE A 1 413 ? 20.344 -10.574 -18.525 1.00 90.50 413 PHE A C 1
ATOM 2997 O O . PHE A 1 413 ? 20.849 -9.620 -19.119 1.00 90.50 413 PHE A O 1
ATOM 3004 N N . GLN A 1 414 ? 20.629 -11.832 -18.842 1.00 90.50 414 GLN A N 1
ATOM 3005 C CA . GLN A 1 414 ? 21.453 -12.165 -20.006 1.00 90.50 414 GLN A CA 1
ATOM 3006 C C . GLN A 1 414 ? 20.651 -12.043 -21.299 1.00 90.50 414 GLN A C 1
ATOM 3008 O O . GLN A 1 414 ? 21.186 -11.646 -22.329 1.00 90.50 414 GLN A O 1
ATOM 3013 N N . THR A 1 415 ? 19.355 -12.357 -21.246 1.00 91.00 415 THR A N 1
ATOM 3014 C CA . THR A 1 415 ? 18.491 -12.401 -22.429 1.00 91.00 415 THR A CA 1
ATOM 3015 C C . THR A 1 415 ? 17.130 -11.758 -22.177 1.00 91.00 415 THR A C 1
ATOM 3017 O O . THR A 1 415 ? 16.696 -11.564 -21.040 1.00 91.00 415 THR A O 1
ATOM 3020 N N . MET A 1 416 ? 16.430 -11.435 -23.268 1.00 89.94 416 MET A N 1
ATOM 3021 C CA . MET A 1 416 ? 15.064 -10.910 -23.206 1.00 89.94 416 MET A CA 1
ATOM 3022 C C . MET A 1 416 ? 14.081 -11.965 -22.674 1.00 89.94 416 MET A C 1
ATOM 3024 O O . MET A 1 416 ? 13.106 -11.619 -22.010 1.00 89.94 416 MET A O 1
ATOM 3028 N N . ASP A 1 417 ? 14.356 -13.248 -22.918 1.00 93.94 417 ASP A N 1
ATOM 3029 C CA . ASP A 1 417 ? 13.543 -14.355 -22.411 1.00 93.94 417 ASP A CA 1
ATOM 3030 C C . 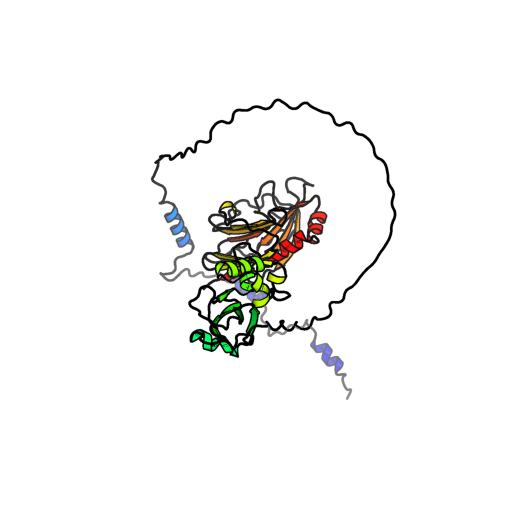ASP A 1 417 ? 13.696 -14.532 -20.900 1.00 93.94 417 ASP A C 1
ATOM 3032 O O . ASP A 1 417 ? 12.708 -14.803 -20.223 1.00 93.94 417 ASP A O 1
ATOM 3036 N N . GLU A 1 418 ? 14.891 -14.314 -20.344 1.00 95.38 418 GLU A N 1
ATOM 3037 C CA . GLU A 1 418 ? 15.090 -14.269 -18.890 1.00 95.38 418 GLU A CA 1
ATOM 3038 C C . GLU A 1 418 ? 14.326 -13.103 -18.249 1.00 95.38 418 GLU A C 1
ATOM 3040 O O . GLU A 1 418 ? 13.654 -13.292 -17.231 1.00 95.38 418 GLU A O 1
ATOM 3045 N N . ALA A 1 419 ? 14.366 -11.918 -18.868 1.00 94.19 419 ALA A N 1
ATOM 3046 C CA . ALA A 1 419 ? 13.571 -10.774 -18.424 1.00 94.19 419 ALA A CA 1
ATOM 3047 C C . ALA A 1 419 ? 12.065 -11.093 -18.478 1.00 94.19 419 ALA A C 1
ATOM 3049 O O . ALA A 1 419 ? 11.329 -10.856 -17.523 1.00 94.19 419 ALA A O 1
ATOM 3050 N N . LEU A 1 420 ? 11.587 -11.727 -19.552 1.00 96.12 420 LEU A N 1
ATOM 3051 C CA . LEU A 1 420 ? 10.198 -12.178 -19.635 1.00 96.12 420 LEU A CA 1
ATOM 3052 C C . LEU A 1 420 ? 9.876 -13.251 -18.582 1.00 96.12 420 LEU A C 1
ATOM 3054 O O . LEU A 1 420 ? 8.803 -13.216 -17.980 1.00 96.12 420 LEU A O 1
ATOM 3058 N N . ALA A 1 421 ? 10.785 -14.191 -18.319 1.00 97.75 421 ALA A N 1
ATOM 3059 C CA . ALA A 1 421 ? 10.602 -15.236 -17.314 1.00 97.75 421 ALA A CA 1
ATOM 3060 C C . ALA A 1 421 ? 10.475 -14.661 -15.896 1.00 97.75 421 ALA A C 1
ATOM 3062 O O . ALA A 1 421 ? 9.719 -15.208 -15.087 1.00 97.75 421 ALA A O 1
ATOM 3063 N N . PHE A 1 422 ? 11.126 -13.525 -15.611 1.00 97.31 422 PHE A N 1
ATOM 3064 C CA . PHE A 1 422 ? 10.998 -12.823 -14.333 1.00 97.31 422 PHE A CA 1
ATOM 3065 C C . PHE A 1 422 ? 9.542 -12.484 -13.983 1.00 97.31 422 PHE A C 1
ATOM 3067 O O . PHE A 1 422 ? 9.169 -12.580 -12.812 1.00 97.31 422 PHE A O 1
ATOM 3074 N N . THR A 1 423 ? 8.685 -12.218 -14.980 1.00 98.00 423 THR A N 1
ATOM 3075 C CA . THR A 1 423 ? 7.247 -11.939 -14.770 1.00 98.00 423 THR A CA 1
ATOM 3076 C C . THR A 1 423 ? 6.487 -13.070 -14.069 1.00 98.00 423 THR A C 1
ATOM 3078 O O . THR A 1 423 ? 5.429 -12.862 -13.473 1.00 98.00 423 THR A O 1
ATOM 3081 N N . ARG A 1 424 ? 7.028 -14.293 -14.109 1.00 98.06 424 ARG A N 1
ATOM 3082 C CA . ARG A 1 424 ? 6.416 -15.481 -13.500 1.00 98.06 424 ARG A CA 1
ATOM 3083 C C . ARG A 1 424 ? 6.800 -15.654 -12.030 1.00 98.06 424 ARG A C 1
ATOM 3085 O O . ARG A 1 424 ? 6.155 -16.439 -11.333 1.00 98.06 424 ARG A O 1
ATOM 3092 N N . THR A 1 425 ? 7.820 -14.934 -11.560 1.00 97.50 425 THR A N 1
ATOM 3093 C CA . THR A 1 425 ? 8.325 -15.023 -10.184 1.00 97.50 425 THR A CA 1
ATOM 3094 C C . THR A 1 425 ? 7.377 -14.362 -9.185 1.00 97.50 425 THR A C 1
ATOM 3096 O O . THR A 1 425 ? 6.616 -13.459 -9.533 1.00 97.50 425 THR A O 1
ATOM 3099 N N . GLN A 1 426 ? 7.433 -14.793 -7.921 1.00 95.56 426 GLN A N 1
ATOM 3100 C CA . GLN A 1 426 ? 6.641 -14.165 -6.861 1.00 95.56 426 GLN A CA 1
ATOM 3101 C C . GLN A 1 426 ? 7.099 -12.725 -6.593 1.00 95.56 426 GLN A C 1
ATOM 3103 O O . GLN A 1 426 ? 6.261 -11.840 -6.489 1.00 95.56 426 GLN A O 1
ATOM 3108 N N . ALA A 1 427 ? 8.412 -12.471 -6.612 1.00 93.94 427 ALA A N 1
ATOM 3109 C CA . ALA A 1 427 ? 8.972 -11.134 -6.419 1.00 93.94 427 ALA A CA 1
ATOM 3110 C C . ALA A 1 427 ? 8.410 -10.109 -7.419 1.00 93.94 427 ALA A C 1
ATOM 3112 O O . ALA A 1 427 ? 8.057 -8.996 -7.034 1.00 93.94 427 ALA A O 1
ATOM 3113 N N . TYR A 1 428 ? 8.277 -10.493 -8.694 1.00 96.69 428 TYR A N 1
ATOM 3114 C CA . TYR A 1 428 ? 7.647 -9.641 -9.700 1.00 96.69 428 TYR A CA 1
ATOM 3115 C C . TYR A 1 428 ? 6.164 -9.390 -9.406 1.00 96.69 428 TYR A C 1
ATOM 3117 O O . TYR A 1 428 ? 5.707 -8.251 -9.473 1.00 96.69 428 TYR A O 1
ATOM 3125 N N . LYS A 1 429 ? 5.407 -10.445 -9.080 1.00 97.31 429 LYS A N 1
ATOM 3126 C CA . LYS A 1 429 ? 3.966 -10.347 -8.794 1.00 97.31 429 LYS A CA 1
ATOM 3127 C C . LYS A 1 429 ? 3.691 -9.466 -7.578 1.00 97.31 429 LYS A C 1
ATOM 3129 O O . LYS A 1 429 ? 2.775 -8.645 -7.629 1.00 97.31 429 LYS A O 1
ATOM 3134 N N . ASP A 1 430 ? 4.498 -9.599 -6.530 1.00 95.31 430 ASP A N 1
ATOM 3135 C CA . ASP A 1 430 ? 4.411 -8.767 -5.331 1.00 95.31 430 ASP A CA 1
ATOM 3136 C C . ASP A 1 430 ? 4.698 -7.306 -5.686 1.00 95.31 430 ASP A C 1
ATOM 3138 O O . ASP A 1 430 ? 3.870 -6.438 -5.420 1.00 95.31 430 ASP A O 1
ATOM 3142 N N . LEU A 1 431 ? 5.805 -7.032 -6.387 1.00 96.44 431 LEU A N 1
ATOM 3143 C CA . LEU A 1 431 ? 6.168 -5.677 -6.809 1.00 96.44 431 LEU A CA 1
ATOM 3144 C C . LEU A 1 431 ? 5.102 -5.036 -7.711 1.00 96.44 431 LEU A C 1
ATOM 3146 O O . LEU A 1 431 ? 4.721 -3.885 -7.493 1.00 96.44 431 LEU A O 1
ATOM 3150 N N . LYS A 1 432 ? 4.576 -5.779 -8.693 1.00 97.94 432 LYS A N 1
ATOM 3151 C CA . LYS A 1 432 ? 3.474 -5.315 -9.545 1.00 97.94 432 LYS A CA 1
ATOM 3152 C C . LYS A 1 432 ? 2.241 -4.990 -8.706 1.00 97.94 432 LYS A C 1
ATOM 3154 O O . LYS A 1 432 ? 1.647 -3.934 -8.907 1.00 97.94 432 LYS A O 1
ATOM 3159 N N . THR A 1 433 ? 1.877 -5.853 -7.756 1.00 97.12 433 THR A N 1
ATOM 3160 C CA . THR A 1 433 ? 0.736 -5.630 -6.850 1.00 97.12 433 THR A CA 1
ATOM 3161 C C . THR A 1 433 ? 0.922 -4.355 -6.032 1.00 97.12 433 THR A C 1
ATOM 3163 O O . THR A 1 433 ? 0.001 -3.547 -5.948 1.00 97.12 433 THR A O 1
ATOM 3166 N N . VAL A 1 434 ? 2.124 -4.125 -5.495 1.00 97.31 434 VAL A N 1
ATOM 3167 C CA . VAL A 1 434 ? 2.449 -2.900 -4.755 1.00 97.31 434 VAL A CA 1
ATOM 3168 C C . VAL A 1 434 ? 2.308 -1.663 -5.637 1.00 97.31 434 VAL A C 1
ATOM 3170 O O . VAL A 1 434 ? 1.545 -0.759 -5.301 1.00 97.31 434 VAL A O 1
ATOM 3173 N N . ILE A 1 435 ? 2.987 -1.625 -6.786 1.00 97.38 435 ILE A N 1
ATOM 3174 C CA . ILE A 1 435 ? 2.996 -0.436 -7.650 1.00 97.38 435 ILE A CA 1
ATOM 3175 C C . ILE A 1 435 ? 1.595 -0.146 -8.199 1.00 97.38 435 ILE A C 1
ATOM 3177 O O . ILE A 1 435 ? 1.157 1.002 -8.201 1.00 97.38 435 ILE A O 1
ATOM 3181 N N . THR A 1 436 ? 0.858 -1.181 -8.613 1.00 97.94 436 THR A N 1
ATOM 3182 C CA . THR A 1 436 ? -0.503 -1.023 -9.156 1.00 97.94 436 THR A CA 1
ATOM 3183 C C . THR A 1 436 ? -1.556 -0.692 -8.099 1.00 97.94 436 THR A C 1
ATOM 3185 O O . THR A 1 436 ? -2.648 -0.265 -8.463 1.00 97.94 436 THR A O 1
ATOM 3188 N N . SER A 1 437 ? -1.242 -0.832 -6.806 1.00 96.88 437 SER A N 1
ATOM 3189 C CA . SER A 1 437 ? -2.126 -0.403 -5.713 1.00 96.88 437 SER A CA 1
ATOM 3190 C C . SER A 1 437 ? -2.064 1.098 -5.415 1.00 96.88 437 SER A C 1
ATOM 3192 O O . SER A 1 437 ? -2.807 1.572 -4.555 1.00 96.88 437 SER A O 1
ATOM 3194 N N . LEU A 1 438 ? -1.183 1.842 -6.095 1.00 96.88 438 LEU A N 1
ATOM 3195 C CA . LEU A 1 438 ? -1.053 3.280 -5.905 1.00 96.88 438 LEU A CA 1
ATOM 3196 C C . LEU A 1 438 ? -2.358 4.001 -6.244 1.00 96.88 438 LEU A C 1
ATOM 3198 O O . LEU A 1 438 ? -2.885 3.902 -7.350 1.00 96.88 438 LEU A O 1
ATOM 3202 N N . THR A 1 439 ? -2.805 4.806 -5.294 1.00 95.38 439 THR A N 1
ATOM 3203 C CA . THR A 1 439 ? -3.904 5.753 -5.440 1.00 95.38 439 THR A CA 1
ATOM 3204 C C . THR A 1 439 ? -3.397 7.154 -5.143 1.00 95.38 439 THR A C 1
ATOM 3206 O O . THR A 1 439 ? -2.538 7.351 -4.281 1.00 95.38 439 THR A O 1
ATOM 3209 N N . VAL A 1 440 ? -3.932 8.131 -5.872 1.00 92.69 440 VAL A N 1
ATOM 3210 C CA . VAL A 1 440 ? -3.618 9.549 -5.699 1.00 92.69 440 VAL A CA 1
ATOM 3211 C C . VAL A 1 440 ? -4.927 10.313 -5.762 1.00 92.69 440 VAL A C 1
ATOM 3213 O O . VAL A 1 440 ? -5.577 10.355 -6.802 1.00 92.69 440 VAL A O 1
ATOM 3216 N N . THR A 1 441 ? -5.335 10.885 -4.637 1.00 92.25 441 THR A N 1
ATOM 3217 C CA . THR A 1 441 ? -6.638 11.539 -4.486 1.00 92.25 441 THR A CA 1
ATOM 3218 C C . THR A 1 441 ? -6.428 12.989 -4.095 1.00 92.25 441 THR A C 1
ATOM 3220 O O . THR A 1 441 ? -5.660 13.268 -3.178 1.00 92.25 441 THR A O 1
ATOM 3223 N N . LYS A 1 442 ? -7.100 13.922 -4.772 1.00 89.56 442 LYS A N 1
ATOM 3224 C CA . LYS A 1 442 ? -7.090 15.333 -4.371 1.00 89.56 442 LYS A CA 1
ATOM 3225 C C . LYS A 1 442 ? -7.822 15.476 -3.035 1.00 89.56 442 LYS A C 1
ATOM 3227 O O . LYS A 1 442 ? -8.924 14.957 -2.882 1.00 89.56 442 LYS A O 1
ATOM 3232 N N . VAL A 1 443 ? -7.195 16.145 -2.077 1.00 88.31 443 VAL A N 1
ATOM 3233 C CA . VAL A 1 443 ? -7.778 16.467 -0.772 1.00 88.31 443 VAL A CA 1
ATOM 3234 C C . VAL A 1 443 ? -8.288 17.900 -0.866 1.00 88.31 443 VAL A C 1
ATOM 3236 O O . VAL A 1 443 ? -7.530 18.793 -1.247 1.00 88.31 443 VAL A O 1
ATOM 3239 N N . SER A 1 444 ? -9.586 18.078 -0.621 1.00 75.56 444 SER A N 1
ATOM 3240 C CA . SER A 1 444 ? -10.304 19.356 -0.705 1.00 75.56 444 SER A CA 1
ATOM 3241 C C . SER A 1 444 ? -9.977 20.302 0.435 1.00 75.56 444 SER A C 1
ATOM 3243 O O . SER A 1 444 ? -9.906 19.789 1.577 1.00 75.56 444 SER A O 1
#

Radius of gyration: 34.26 Å; chains: 1; bounding box: 102×91×103 Å

Foldseek 3Di:
DDDDDVVVVVVVVPDPPDDDPPDDDPVVVVVVVVPDDDPPPPDDPPPDDDPVVVVVVVVVVVPPPDDDDDDDDDDDDDDDDDDDDDDDDDDDDDDDDDDDDDDDDDDDDDDDDDDDDDDDDDDDDDQPFDPDPEGLDLVLEDADDPVCVVVSVQWDFQADDDQKTWTKDQDDPDDPPHAIKIAMFGHDPRGTYQDVVQLLGIDGALLVLLADPPLAQSLVSVLVSCVVSVHHSVCCCRHRNQPDPPDCSNVQKHKYWDDDDQKIKIWIAHSLKDKDPWDPVLEAPPWIKIFIAHNVRHTFKMKYFDQDNPPPPDDQPAWFQKDFLDKDAQPQAAAAPPDDDFAGKMWTKMWTAGSVDPQHWIAIKTWIDRHDACPVRIGGQDAQWGQHDDRRGIIIMIRDGQDPDPDGHPDTGNDPVVSSVVCVDPSNVNSCNGRSRMHMGGHD

Secondary structure (DSSP, 8-state):
-PPPPHHHHHHTT--TTS--TTS--HHHHHHHHHHS---------TT---HHHHHHHHHHHTTS-------------------------PPPPP-PPPP-------------------------PPPP---SSS-SSGGGEE---HHHHTTGGG-EEEEEETTEEEEEEPPPTT-S--S-EEEEEEEETTEEE--TTSTTSEEE-HHHHHT-TTS--HHHHHHHHHHHTT--GGGHHHHH-SPPTTSTTTTTEEEEEEEETTEEEEEEEETTSEEPP--GGGSSBTS-EEEEE-TTS-EEEEEEEESB-TTTT--S---EEEEEEEEEE-TT----TTSSS----EEEEEEEE-TT-TTPPEEEEEEEE-----TTSEE-PPP--EE-STT--EEEEESS---SSS--SSEEESSHHHHHHHTTSHHHHHHHHHHHT-EEEE--